Protein AF-A0AAN9VQJ7-F1 (afdb_monomer)

Mean predicted aligned error: 21.22 Å

Solvent-accessible surface area (backbone atoms only — not comparable to full-atom values): 25877 Å² total; per-residue (Å²): 143,85,79,87,85,84,87,80,81,85,78,78,82,76,83,74,76,60,41,72,84,49,89,50,72,64,43,26,54,51,28,48,50,55,53,51,49,54,50,51,51,52,54,47,53,63,49,59,69,64,74,76,75,85,82,83,77,82,68,81,66,48,73,55,57,47,50,50,53,53,45,49,53,56,50,51,52,52,51,50,54,45,50,50,60,55,47,54,55,50,53,54,49,52,55,49,52,53,52,51,52,51,55,51,52,54,52,48,53,54,52,50,50,55,52,53,51,52,52,49,55,50,49,56,54,48,51,56,53,54,53,50,54,62,56,54,71,71,61,88,50,72,67,60,46,50,56,52,48,53,55,50,48,53,52,51,49,52,52,49,48,54,50,48,54,52,49,53,53,51,51,54,50,48,54,51,47,53,52,49,50,56,53,47,54,52,49,52,51,52,53,51,50,54,51,50,52,51,51,53,51,40,52,52,50,49,56,49,49,54,52,50,47,51,52,52,48,53,50,45,48,52,52,52,52,50,52,52,52,50,52,53,48,50,53,51,52,50,52,50,54,50,50,53,50,51,50,54,52,52,50,49,54,53,52,52,51,51,53,51,52,50,51,52,51,50,50,51,52,50,54,51,51,48,54,49,52,52,52,50,53,51,52,54,50,51,50,53,52,52,52,52,52,51,52,53,50,53,52,51,50,51,52,50,49,54,50,49,54,50,52,49,51,50,50,53,51,53,50,52,51,49,51,53,49,51,53,51,48,53,54,51,49,52,56,50,50,53,50,50,50,54,49,49,54,52,48,54,52,51,50,52,52,50,48,54,51,50,52,54,51,50,56,51,49,54,56,51,49,54,53,51,53,58,51,50,59,53,50,55,58,51,53,61,56,48,56,61,54,54,56,58,54,53,59,56,53,57,53,57,53,54,60,53,52,55,54,50,56,55,51,54,51,52,51,33,55,75,76,65,80,45,92,76,79,87,81,90,82,87,82,88,64,88,89,75,42,72,69,58,58,52,50,54,52,50,53,54,50,58,62,60,56,69,78,68,81,76,86,83,90,131

Radius of gyration: 116.44 Å; Cα contacts (8 Å, |Δi|>4): 68; chains: 1; bounding box: 184×123×315 Å

Structure (mmCIF, N/CA/C/O backbone):
data_AF-A0AAN9VQJ7-F1
#
_entry.id   AF-A0AAN9VQJ7-F1
#
loop_
_atom_site.group_PDB
_atom_site.id
_atom_site.type_symbol
_atom_site.label_atom_id
_atom_site.label_alt_id
_atom_site.label_comp_id
_atom_site.label_asym_id
_atom_site.label_entity_id
_atom_site.label_seq_id
_atom_site.pdbx_PDB_ins_code
_atom_site.Cartn_x
_atom_site.Cartn_y
_atom_site.Cartn_z
_atom_site.occupancy
_atom_site.B_iso_or_equiv
_atom_site.auth_seq_id
_atom_site.auth_comp_id
_atom_site.auth_asym_id
_atom_site.auth_atom_id
_atom_site.pdbx_PDB_model_num
ATOM 1 N N . MET A 1 1 ? -27.088 13.915 -67.354 1.00 40.75 1 MET A N 1
ATOM 2 C CA . MET A 1 1 ? -25.859 14.740 -67.460 1.00 40.75 1 MET A CA 1
ATOM 3 C C . MET A 1 1 ? -26.207 15.964 -66.653 1.00 40.75 1 MET A C 1
ATOM 5 O O . MET A 1 1 ? -26.766 16.907 -67.189 1.00 40.75 1 MET A O 1
ATOM 9 N N . ASP A 1 2 ? -26.066 15.815 -65.340 1.00 36.16 2 ASP A N 1
ATOM 10 C CA . ASP A 1 2 ? -26.805 16.586 -64.346 1.00 36.16 2 ASP A CA 1
ATOM 11 C C . ASP A 1 2 ? -25.817 17.330 -63.464 1.00 36.16 2 ASP A C 1
ATOM 13 O O . ASP A 1 2 ? -24.878 16.749 -62.917 1.00 36.16 2 ASP A O 1
ATOM 17 N N . THR A 1 3 ? -26.027 18.634 -63.378 1.00 37.09 3 THR A N 1
ATOM 18 C CA . THR A 1 3 ? -25.304 19.558 -62.517 1.00 37.09 3 THR A CA 1
ATOM 19 C C . THR A 1 3 ? -26.236 20.032 -61.414 1.00 37.09 3 THR A C 1
ATOM 21 O O . THR A 1 3 ? -27.290 20.571 -61.727 1.00 37.09 3 THR A O 1
ATOM 24 N N . ALA A 1 4 ? -25.762 19.836 -60.179 1.00 42.09 4 ALA A N 1
ATOM 25 C CA . ALA A 1 4 ? -25.914 20.657 -58.975 1.00 42.09 4 ALA A CA 1
ATOM 26 C C . ALA A 1 4 ? -27.316 21.155 -58.577 1.00 42.09 4 ALA A C 1
ATOM 28 O O . ALA A 1 4 ? -27.939 21.913 -59.302 1.00 42.09 4 ALA A O 1
ATOM 29 N N . GLU A 1 5 ? -27.717 20.894 -57.330 1.00 38.53 5 GLU A N 1
ATOM 30 C CA . GLU A 1 5 ? -27.644 21.912 -56.270 1.00 38.53 5 GLU A CA 1
ATOM 31 C C . GLU A 1 5 ? -28.006 21.329 -54.896 1.00 38.53 5 GLU A C 1
ATOM 33 O O . GLU A 1 5 ? -28.703 20.330 -54.765 1.00 38.53 5 GLU A O 1
ATOM 38 N N . SER A 1 6 ? -27.396 21.941 -53.890 1.00 36.91 6 SER A N 1
ATOM 39 C CA . SER A 1 6 ? -27.251 21.552 -52.492 1.00 36.91 6 SER A CA 1
ATOM 40 C C . SER A 1 6 ? -28.531 21.675 -51.661 1.00 36.91 6 SER A C 1
ATOM 42 O O . SER A 1 6 ? -29.119 22.755 -51.599 1.00 36.91 6 SER A O 1
ATOM 44 N N . GLU A 1 7 ? -28.876 20.615 -50.933 1.00 37.94 7 GLU A N 1
ATOM 45 C CA . GLU A 1 7 ? -29.886 20.620 -49.870 1.00 37.94 7 GLU A CA 1
ATOM 46 C C . GLU A 1 7 ? -29.363 21.376 -48.633 1.00 37.94 7 GLU A C 1
ATOM 48 O O . GLU A 1 7 ? -28.332 21.032 -48.054 1.00 37.94 7 GLU A O 1
ATOM 53 N N . GLN A 1 8 ? -30.075 22.439 -48.251 1.00 36.62 8 GLN A N 1
ATOM 54 C CA . GLN A 1 8 ? -29.969 23.100 -46.952 1.00 36.62 8 GLN A CA 1
ATOM 55 C C . GLN A 1 8 ? -31.036 22.490 -46.032 1.00 36.62 8 GLN A C 1
ATOM 57 O O . GLN A 1 8 ? -32.224 22.716 -46.246 1.00 36.62 8 GLN A O 1
ATOM 62 N N . GLU A 1 9 ? -30.624 21.729 -45.018 1.00 38.38 9 GLU A N 1
ATOM 63 C CA . GLU A 1 9 ? -31.488 21.384 -43.883 1.00 38.38 9 GLU A CA 1
ATOM 64 C C . GLU A 1 9 ? -31.476 22.540 -42.868 1.00 38.38 9 GLU A C 1
ATOM 66 O O . GLU A 1 9 ? -30.424 22.969 -42.388 1.00 38.38 9 GLU A O 1
ATOM 71 N N . GLU A 1 10 ? -32.663 23.070 -42.574 1.00 37.06 10 GLU A N 1
ATOM 72 C CA . GLU A 1 10 ? -32.915 24.104 -41.570 1.00 37.06 10 GLU A CA 1
ATOM 73 C C . GLU A 1 10 ? -32.702 23.549 -40.145 1.00 37.06 10 GLU A C 1
ATOM 75 O O . GLU A 1 10 ? -33.470 22.715 -39.667 1.00 37.06 10 GLU A O 1
ATOM 80 N N . GLU A 1 11 ? -31.680 24.032 -39.428 1.00 38.09 11 GLU A N 1
ATOM 81 C CA . GLU A 1 11 ? -31.533 23.809 -37.981 1.00 38.09 11 GLU A CA 1
ATOM 82 C C . GLU A 1 11 ? -32.488 24.722 -37.185 1.00 38.09 11 GLU A C 1
ATOM 84 O O . GLU A 1 11 ? -32.384 25.952 -37.217 1.00 38.09 11 GLU A O 1
ATOM 89 N N . GLU A 1 12 ? -33.379 24.120 -36.389 1.00 36.84 12 GLU A N 1
ATOM 90 C CA . GLU A 1 12 ? -34.161 24.817 -35.362 1.00 36.84 12 GLU A CA 1
ATOM 91 C C . GLU A 1 12 ? -33.245 25.543 -34.345 1.00 36.84 12 GLU A C 1
ATOM 93 O O . GLU A 1 12 ? -32.295 24.951 -33.813 1.00 36.84 12 GLU A O 1
ATOM 98 N N . PRO A 1 13 ? -33.529 26.806 -33.968 1.00 40.03 13 PRO A N 1
ATOM 99 C CA . PRO A 1 13 ? -32.702 27.525 -33.009 1.00 40.03 13 PRO A CA 1
ATOM 100 C C . PRO A 1 13 ? -32.890 26.958 -31.593 1.00 40.03 13 PRO A C 1
ATOM 102 O O . PRO A 1 13 ? -33.885 27.222 -30.913 1.00 40.03 13 PRO A O 1
ATOM 105 N N . ARG A 1 14 ? -31.880 26.224 -31.106 1.00 41.25 14 ARG A N 1
ATOM 106 C CA . ARG A 1 14 ? -31.753 25.822 -29.695 1.00 41.25 14 ARG A CA 1
ATOM 107 C C . ARG A 1 14 ? -31.881 27.061 -28.799 1.00 41.25 14 ARG A C 1
ATOM 109 O O . ARG A 1 14 ? -31.012 27.936 -28.817 1.00 41.25 14 ARG A O 1
ATOM 116 N N . LYS A 1 15 ? -32.953 27.139 -28.001 1.00 46.59 15 LYS A N 1
ATOM 117 C CA . LYS A 1 15 ? -33.138 28.177 -26.972 1.00 46.59 15 LYS A CA 1
ATOM 118 C C . LYS A 1 15 ? -31.931 28.152 -26.029 1.00 46.59 15 LYS A C 1
ATOM 120 O O . LYS A 1 15 ? -31.746 27.195 -25.285 1.00 46.59 15 LYS A O 1
ATOM 125 N N . LYS A 1 16 ? -31.084 29.183 -26.099 1.00 59.09 16 LYS A N 1
ATOM 126 C CA . LYS A 1 16 ? -29.917 29.338 -25.224 1.00 59.09 16 LYS A CA 1
ATOM 127 C C . LYS A 1 16 ? -30.398 29.652 -23.811 1.00 59.09 16 LYS A C 1
ATOM 129 O O . LYS A 1 16 ? -31.144 30.609 -23.613 1.00 59.09 16 LYS A O 1
ATOM 134 N N . ASP A 1 17 ? -29.967 28.851 -22.843 1.00 65.12 17 ASP A N 1
ATOM 135 C CA . ASP A 1 17 ? -30.273 29.102 -21.439 1.00 65.12 17 ASP A CA 1
ATOM 136 C C . ASP A 1 17 ? -29.729 30.477 -20.997 1.00 65.12 17 ASP A C 1
ATOM 138 O O . ASP A 1 17 ? -28.598 30.827 -21.350 1.00 65.12 17 ASP A O 1
ATOM 142 N N . PRO A 1 18 ? -30.488 31.258 -20.204 1.00 69.00 18 PRO A N 1
ATOM 143 C CA . PRO A 1 18 ? -30.089 32.591 -19.757 1.00 69.00 18 PRO A CA 1
ATOM 144 C C . PRO A 1 18 ? -28.765 32.567 -18.983 1.00 69.00 18 PRO A C 1
ATOM 146 O O . PRO A 1 18 ? -28.660 31.951 -17.917 1.00 69.00 18 PRO A O 1
ATOM 149 N N . GLN A 1 19 ? -27.751 33.276 -19.485 1.00 69.56 19 GLN A N 1
ATOM 150 C CA . GLN A 1 19 ? -26.414 33.307 -18.884 1.00 69.56 19 GLN A CA 1
ATOM 151 C C . GLN A 1 19 ? -26.183 34.572 -18.048 1.00 69.56 19 GLN A C 1
ATOM 153 O O . GLN A 1 19 ? -26.533 35.688 -18.428 1.00 69.56 19 GLN A O 1
ATOM 158 N N . VAL A 1 20 ? -25.518 34.420 -16.898 1.00 66.44 20 VAL A N 1
ATOM 159 C CA . VAL A 1 20 ? -25.210 35.538 -15.979 1.00 66.44 20 VAL A CA 1
ATOM 160 C C . VAL A 1 20 ? -24.198 36.527 -16.583 1.00 66.44 20 VAL A C 1
ATOM 162 O O . VAL A 1 20 ? -24.122 37.674 -16.145 1.00 66.44 20 VAL A O 1
ATOM 165 N N . THR A 1 21 ? -23.447 36.092 -17.595 1.00 69.75 21 THR A N 1
ATOM 166 C CA . THR A 1 21 ? -22.439 36.860 -18.339 1.00 69.75 21 THR A CA 1
ATOM 167 C C . THR A 1 21 ? -22.982 37.505 -19.616 1.00 69.75 21 THR A C 1
ATOM 169 O O . THR A 1 21 ? -22.213 38.140 -20.332 1.00 69.75 21 THR A O 1
ATOM 172 N N . SER A 1 22 ? -24.284 37.376 -19.902 1.00 71.81 22 SER A N 1
ATOM 173 C CA . SER A 1 22 ? -24.908 38.021 -21.063 1.00 71.81 22 SER A CA 1
ATOM 174 C C . SER A 1 22 ? -24.810 39.550 -20.982 1.00 71.81 22 SER A C 1
ATOM 176 O O . SER A 1 22 ? -24.849 40.142 -19.894 1.00 71.81 22 SER A O 1
ATOM 178 N N . THR A 1 23 ? -24.677 40.207 -22.136 1.00 71.50 23 THR A N 1
ATOM 179 C CA . THR A 1 23 ? -24.633 41.671 -22.253 1.00 71.50 23 THR A CA 1
ATOM 180 C C . THR A 1 23 ? -25.991 42.305 -21.932 1.00 71.50 23 THR A C 1
ATOM 182 O O . THR A 1 23 ? -26.014 43.415 -21.390 1.00 71.50 23 THR A O 1
ATOM 185 N N . ASP A 1 24 ? -27.097 41.573 -22.123 1.00 77.12 24 ASP A N 1
ATOM 186 C CA . ASP A 1 24 ? -28.461 42.019 -21.823 1.00 77.12 24 ASP A CA 1
ATOM 187 C C . ASP A 1 24 ? -28.763 42.028 -20.300 1.00 77.12 24 ASP A C 1
ATOM 189 O O . ASP A 1 24 ? -28.699 40.992 -19.623 1.00 77.12 24 ASP A O 1
ATOM 193 N N . PRO A 1 25 ? -29.118 43.190 -19.710 1.00 75.88 25 PRO A N 1
ATOM 194 C CA . PRO A 1 25 ? -29.536 43.294 -18.313 1.00 75.88 25 PRO A CA 1
ATOM 195 C C . PRO A 1 25 ? -30.725 42.407 -17.910 1.00 75.88 25 PRO A C 1
ATOM 197 O O . PRO A 1 25 ? -30.816 42.038 -16.732 1.00 75.88 25 PRO A O 1
ATOM 200 N N . ILE A 1 26 ? -31.644 42.090 -18.829 1.00 79.62 26 ILE A N 1
ATOM 201 C CA . ILE A 1 26 ? -32.853 41.307 -18.527 1.00 79.62 26 ILE A CA 1
ATOM 202 C C . ILE A 1 26 ? -32.499 39.826 -18.363 1.00 79.62 26 ILE A C 1
ATOM 204 O O . ILE A 1 26 ? -32.851 39.227 -17.340 1.00 79.62 26 ILE A O 1
ATOM 208 N N . GLU A 1 27 ? -31.708 39.268 -19.281 1.00 80.00 27 GLU A N 1
ATOM 209 C CA . GLU A 1 27 ? -31.201 37.895 -19.180 1.00 80.00 27 GLU A CA 1
ATOM 210 C C . GLU A 1 27 ? -30.388 37.673 -17.900 1.00 80.00 27 GLU A C 1
ATOM 212 O O . GLU A 1 27 ? -30.588 36.675 -17.202 1.00 80.00 27 GLU A O 1
ATOM 217 N N . ARG A 1 28 ? -29.553 38.642 -17.496 1.00 79.69 28 ARG A N 1
ATOM 218 C CA . ARG A 1 28 ? -28.796 38.542 -16.234 1.00 79.69 28 ARG A CA 1
ATOM 219 C C . ARG A 1 28 ? -29.698 38.486 -15.003 1.00 79.69 28 ARG A C 1
ATOM 221 O O . ARG A 1 28 ? -29.408 37.744 -14.061 1.00 79.69 28 ARG A O 1
ATOM 228 N N . LYS A 1 29 ? -30.777 39.278 -14.967 1.00 81.50 29 LYS A N 1
ATOM 229 C CA . LYS A 1 29 ? -31.743 39.258 -13.852 1.00 81.50 29 LYS A CA 1
ATOM 230 C C . LYS A 1 29 ? -32.491 37.926 -13.799 1.00 81.50 29 LYS A C 1
ATOM 232 O O . LYS A 1 29 ? -32.690 37.392 -12.707 1.00 81.50 29 LYS A O 1
ATOM 237 N N . LEU A 1 30 ? -32.858 37.381 -14.955 1.00 82.69 30 LEU A N 1
ATOM 238 C CA . LEU A 1 30 ? -33.575 36.115 -15.058 1.00 82.69 30 LEU A CA 1
ATOM 239 C C . LEU A 1 30 ? -32.683 34.919 -14.676 1.00 82.69 30 LEU A C 1
ATOM 241 O O . LEU A 1 30 ? -33.078 34.110 -13.837 1.00 82.69 30 LEU A O 1
ATOM 245 N N . ALA A 1 31 ? -31.435 34.885 -15.150 1.00 82.50 31 ALA A N 1
ATOM 246 C CA . ALA A 1 31 ? -30.435 33.886 -14.762 1.00 82.50 31 ALA A CA 1
ATOM 247 C C . ALA A 1 31 ? -30.152 33.897 -13.246 1.00 82.50 31 ALA A C 1
ATOM 249 O O . ALA A 1 31 ? -30.042 32.847 -12.608 1.00 82.50 31 ALA A O 1
ATOM 250 N N . ARG A 1 32 ? -30.086 35.089 -12.627 1.00 81.00 32 ARG A N 1
ATOM 251 C CA . ARG A 1 32 ? -29.924 35.229 -11.167 1.00 81.00 32 ARG A CA 1
ATOM 252 C C . ARG A 1 32 ? -31.141 34.715 -10.396 1.00 81.00 32 ARG A C 1
ATOM 254 O O . ARG A 1 32 ? -30.952 34.016 -9.403 1.00 81.00 32 ARG A O 1
ATOM 261 N N . ARG A 1 33 ? -32.365 35.015 -10.849 1.00 83.69 33 ARG A N 1
ATOM 262 C CA . ARG A 1 33 ? -33.603 34.500 -10.231 1.00 83.69 33 ARG A CA 1
ATOM 263 C C . ARG A 1 33 ? -33.660 32.973 -10.274 1.00 83.69 33 ARG A C 1
ATOM 265 O O . ARG A 1 33 ? -33.873 32.360 -9.234 1.00 83.69 33 ARG A O 1
ATOM 272 N N . LEU A 1 34 ? -33.363 32.370 -11.425 1.00 83.50 34 LEU A N 1
ATOM 273 C CA . LEU A 1 34 ? -33.331 30.911 -11.585 1.00 83.50 34 LEU A CA 1
ATOM 274 C C . LEU A 1 34 ? -32.271 30.249 -10.691 1.00 83.50 34 LEU A C 1
ATOM 276 O O . LEU A 1 34 ? -32.515 29.195 -10.107 1.00 83.50 34 LEU A O 1
ATOM 280 N N . ARG A 1 35 ? -31.106 30.885 -10.514 1.00 82.00 35 ARG A N 1
ATOM 281 C CA . ARG A 1 35 ? -30.059 30.385 -9.608 1.00 82.00 35 ARG A CA 1
ATOM 282 C C . ARG A 1 35 ? -30.481 30.430 -8.137 1.00 82.00 35 ARG A C 1
ATOM 284 O O . ARG A 1 35 ? -30.178 29.502 -7.391 1.00 82.00 35 ARG A O 1
ATOM 291 N N . ILE A 1 36 ? -31.166 31.496 -7.719 1.00 81.69 36 ILE A N 1
ATOM 292 C CA . ILE A 1 36 ? -31.700 31.631 -6.354 1.00 81.69 36 ILE A CA 1
ATOM 293 C C . ILE A 1 36 ? -32.801 30.594 -6.112 1.00 81.69 36 ILE A C 1
ATOM 295 O O . ILE A 1 36 ? -32.807 29.952 -5.066 1.00 81.69 36 ILE A O 1
ATOM 299 N N . GLN A 1 37 ? -33.674 30.374 -7.096 1.00 84.12 37 GLN A N 1
ATOM 300 C CA . GLN A 1 37 ? -34.735 29.375 -7.019 1.00 84.12 37 GLN A CA 1
ATOM 301 C C . GLN A 1 37 ? -34.177 27.949 -6.892 1.00 84.12 37 GLN A C 1
ATOM 303 O O . GLN A 1 37 ? -34.561 27.240 -5.967 1.00 84.12 37 GLN A O 1
ATOM 308 N N . LYS A 1 38 ? -33.178 27.569 -7.705 1.00 81.81 38 LYS A N 1
ATOM 309 C CA . LYS A 1 38 ? -32.495 26.265 -7.573 1.00 81.81 38 LYS A CA 1
ATOM 310 C C . LYS A 1 38 ? -31.815 26.084 -6.212 1.00 81.81 38 LYS A C 1
ATOM 312 O O . LYS A 1 38 ? -31.833 24.990 -5.658 1.00 81.81 38 LYS A O 1
ATOM 317 N N . ARG A 1 39 ? -31.235 27.151 -5.643 1.00 78.94 39 ARG A N 1
ATOM 318 C CA . ARG A 1 39 ? -30.671 27.115 -4.281 1.00 78.94 39 ARG A CA 1
ATOM 319 C C . ARG A 1 39 ? -31.748 26.900 -3.218 1.00 78.94 39 ARG A C 1
ATOM 321 O O . ARG A 1 39 ? -31.532 26.113 -2.306 1.00 78.94 39 ARG A O 1
ATOM 328 N N . LEU A 1 40 ? -32.891 27.574 -3.330 1.00 76.75 40 LEU A N 1
ATOM 329 C CA . LEU A 1 40 ? -34.014 27.394 -2.405 1.00 76.75 40 LEU A CA 1
ATOM 330 C C . LEU A 1 40 ? -34.607 25.982 -2.495 1.00 76.75 40 LEU A C 1
ATOM 332 O O . LEU A 1 40 ? -34.934 25.398 -1.466 1.00 76.75 40 LEU A O 1
ATOM 336 N N . GLU A 1 41 ? -34.692 25.412 -3.696 1.00 77.56 41 GLU A N 1
ATOM 337 C CA . GLU A 1 41 ? -35.135 24.029 -3.911 1.00 77.56 41 GLU A CA 1
ATOM 338 C C . GLU A 1 41 ? -34.149 23.006 -3.336 1.00 77.56 41 GLU A C 1
ATOM 340 O O . GLU A 1 41 ? -34.579 22.060 -2.683 1.00 77.56 41 GLU A O 1
ATOM 345 N N . GLN A 1 42 ? -32.835 23.211 -3.486 1.00 73.62 42 GLN A N 1
ATOM 346 C CA . GLN A 1 42 ? -31.827 22.359 -2.838 1.00 73.62 42 GLN A CA 1
ATOM 347 C C . GLN A 1 42 ? -31.915 22.423 -1.310 1.00 73.62 42 GLN A C 1
ATOM 349 O O . GLN A 1 42 ? -31.861 21.382 -0.663 1.00 73.62 42 GLN A O 1
ATOM 354 N N . VAL A 1 43 ? -32.111 23.616 -0.739 1.00 72.50 43 VAL A N 1
ATOM 355 C CA . VAL A 1 43 ? -32.277 23.789 0.714 1.00 72.50 43 VAL A CA 1
ATOM 356 C C . VAL A 1 43 ? -33.561 23.121 1.215 1.00 72.50 43 VAL A C 1
ATOM 358 O O . VAL A 1 43 ? -33.537 22.481 2.264 1.00 72.50 43 VAL A O 1
ATOM 361 N N . LYS A 1 44 ? -34.669 23.206 0.463 1.00 71.62 44 LYS A N 1
ATOM 362 C CA . LYS A 1 44 ? -35.892 22.449 0.777 1.00 71.62 44 LYS A CA 1
ATOM 363 C C . LYS A 1 44 ? -35.651 20.943 0.720 1.00 71.62 44 LYS A C 1
ATOM 365 O O . LYS A 1 44 ? -35.994 20.253 1.666 1.00 71.62 44 LYS A O 1
ATOM 370 N N . LYS A 1 45 ? -34.959 20.443 -0.307 1.00 67.81 45 LYS A N 1
ATOM 371 C CA . LYS A 1 45 ? -34.659 19.009 -0.457 1.00 67.81 45 LYS A CA 1
ATOM 372 C C . LYS A 1 45 ? -33.762 18.462 0.662 1.00 67.81 45 LYS A C 1
ATOM 374 O O . LYS A 1 45 ? -33.954 17.337 1.098 1.00 67.81 45 LYS A O 1
ATOM 379 N N . THR A 1 46 ? -32.823 19.264 1.172 1.00 61.03 46 THR A N 1
ATOM 380 C CA . THR A 1 46 ? -32.013 18.903 2.353 1.00 61.03 46 THR A CA 1
ATOM 381 C C . THR A 1 46 ? -32.776 18.978 3.675 1.00 61.03 46 THR A C 1
ATOM 383 O O . THR A 1 46 ? -32.319 18.415 4.665 1.00 61.03 46 THR A O 1
ATOM 386 N N . ARG A 1 47 ? -33.902 19.700 3.714 1.00 57.69 47 ARG A N 1
ATOM 387 C CA . ARG A 1 47 ? -34.732 19.868 4.911 1.00 57.69 47 ARG A CA 1
ATOM 388 C C . ARG A 1 47 ? -35.824 18.795 4.976 1.00 57.69 47 ARG A C 1
ATOM 390 O O . ARG A 1 47 ? -35.939 18.138 5.998 1.00 57.69 47 ARG A O 1
ATOM 397 N N . ASP A 1 48 ? -36.481 18.517 3.851 1.00 56.84 48 ASP A N 1
ATOM 398 C CA . ASP A 1 48 ? -37.455 17.423 3.711 1.00 56.84 48 ASP A CA 1
ATOM 399 C C . ASP A 1 48 ? -36.785 16.035 3.775 1.00 56.84 48 ASP A C 1
ATOM 401 O O . ASP A 1 48 ? -37.404 15.070 4.203 1.00 56.84 48 ASP A O 1
ATOM 405 N N . GLY A 1 49 ? -35.496 15.919 3.427 1.00 51.88 49 GLY A N 1
ATOM 406 C CA . GLY A 1 49 ? -34.711 14.693 3.634 1.00 51.88 49 GLY A CA 1
ATOM 407 C C . GLY A 1 49 ? -34.311 14.421 5.091 1.00 51.88 49 GLY A C 1
ATOM 408 O O . GLY A 1 49 ? -33.679 13.405 5.351 1.00 51.88 49 GLY A O 1
ATOM 409 N N . ARG A 1 50 ? -34.634 15.327 6.025 1.00 50.47 50 ARG A N 1
ATOM 410 C CA . ARG A 1 50 ? -34.320 15.211 7.459 1.00 50.47 50 ARG A CA 1
ATOM 411 C C . ARG A 1 50 ? -35.548 14.975 8.342 1.00 50.47 50 ARG A C 1
ATOM 413 O O . ARG A 1 50 ? -35.371 14.652 9.504 1.00 50.47 50 ARG A O 1
ATOM 420 N N . GLU A 1 51 ? -36.759 15.128 7.804 1.00 46.16 51 GLU A N 1
ATOM 421 C CA . GLU A 1 51 ? -38.023 14.980 8.551 1.00 46.16 51 GLU A CA 1
ATOM 422 C C . GLU A 1 51 ? -38.813 13.709 8.162 1.00 46.16 51 GLU A C 1
ATOM 424 O O . GLU A 1 51 ? -39.877 13.460 8.714 1.00 46.16 51 GLU A O 1
ATOM 429 N N . VAL A 1 52 ? -38.300 12.868 7.249 1.00 46.72 52 VAL A N 1
ATOM 430 C CA . VAL A 1 52 ? -38.956 11.610 6.801 1.00 46.72 52 VAL A CA 1
ATOM 431 C C . VAL A 1 52 ? -38.175 10.354 7.239 1.00 46.72 52 VAL A C 1
ATOM 433 O O . VAL A 1 52 ? -38.424 9.253 6.766 1.00 46.72 52 VAL A O 1
ATOM 436 N N . SER A 1 53 ? -37.224 10.491 8.163 1.00 42.25 53 SER A N 1
ATOM 437 C CA . SER A 1 53 ? -36.319 9.410 8.587 1.00 42.25 53 SER A CA 1
ATOM 438 C C . SER A 1 53 ? -36.216 9.278 10.111 1.00 42.25 53 SER A C 1
ATOM 440 O O . SER A 1 53 ? -35.125 9.080 10.633 1.00 42.25 53 SER A O 1
ATOM 442 N N . GLU A 1 54 ? -37.324 9.444 10.838 1.00 43.81 54 GLU A N 1
ATOM 443 C CA . GLU A 1 54 ? -37.371 9.208 12.297 1.00 43.81 54 GLU A CA 1
ATOM 444 C C . GLU A 1 54 ? -38.397 8.143 12.723 1.00 43.81 54 GLU A C 1
ATOM 446 O O . GLU A 1 54 ? -38.485 7.810 13.899 1.00 43.81 54 GLU A O 1
ATOM 451 N N . GLU A 1 55 ? -39.107 7.511 11.786 1.00 38.34 55 GLU A N 1
ATOM 452 C CA . GLU A 1 55 ? -40.004 6.391 12.090 1.00 38.34 55 GLU A CA 1
ATOM 453 C C . GLU A 1 55 ? -39.730 5.232 11.119 1.00 38.34 55 GLU A C 1
ATOM 455 O O . GLU A 1 55 ? -40.289 5.186 10.025 1.00 38.34 55 GLU A O 1
ATOM 460 N N . GLY A 1 56 ? -38.849 4.296 11.504 1.00 38.84 56 GLY A N 1
ATOM 461 C CA . GLY A 1 56 ? -38.779 2.980 10.848 1.00 38.84 56 GLY A CA 1
ATOM 462 C C . GLY A 1 56 ? -37.423 2.464 10.358 1.00 38.84 56 GLY A C 1
ATOM 463 O O . GLY A 1 56 ? -37.417 1.590 9.499 1.00 38.84 56 GLY A O 1
ATOM 464 N N . GLU A 1 57 ? -36.290 2.921 10.890 1.00 38.75 57 GLU A N 1
ATOM 465 C CA . GLU A 1 57 ? -35.070 2.101 10.872 1.00 38.75 57 GLU A CA 1
ATOM 466 C C . GLU A 1 57 ? -34.861 1.567 12.289 1.00 38.75 57 GLU A C 1
ATOM 468 O O . GLU A 1 57 ? -34.256 2.220 13.137 1.00 38.75 57 GLU A O 1
ATOM 473 N N . GLU A 1 58 ? -35.396 0.374 12.571 1.00 45.47 58 GLU A N 1
ATOM 474 C CA . GLU A 1 58 ? -34.782 -0.476 13.590 1.00 45.47 58 GLU A CA 1
ATOM 475 C C . GLU A 1 58 ? -33.348 -0.708 13.116 1.00 45.47 58 GLU A C 1
ATOM 477 O O . GLU A 1 58 ? -33.083 -1.564 12.271 1.00 45.47 58 GLU A O 1
ATOM 482 N N . SER A 1 59 ? -32.428 0.128 13.599 1.00 50.12 59 SER A N 1
ATOM 483 C CA . SER A 1 59 ? -31.000 -0.103 13.467 1.00 50.12 59 SER A CA 1
ATOM 484 C C . SER A 1 59 ? -30.762 -1.548 13.877 1.00 50.12 59 SER A C 1
ATOM 486 O O . SER A 1 59 ? -31.126 -1.925 14.996 1.00 50.12 59 SER A O 1
ATOM 488 N N . ILE A 1 60 ? -30.222 -2.359 12.966 1.00 62.88 60 ILE A N 1
ATOM 489 C CA . ILE A 1 60 ? -29.829 -3.735 13.263 1.00 62.88 60 ILE A CA 1
ATOM 490 C C . ILE A 1 60 ? -28.857 -3.630 14.430 1.00 62.88 60 ILE A C 1
ATOM 492 O O . ILE A 1 60 ? -27.714 -3.214 14.247 1.00 62.88 60 ILE A O 1
ATOM 496 N N . LYS A 1 61 ? -29.360 -3.909 15.634 1.00 73.50 61 LYS A N 1
ATOM 497 C CA . LYS A 1 61 ? -28.582 -3.765 16.856 1.00 73.50 61 LYS A CA 1
ATOM 498 C C . LYS A 1 61 ? -27.376 -4.669 16.729 1.00 73.50 61 LYS A C 1
ATOM 500 O O . LYS A 1 61 ? -27.544 -5.837 16.356 1.00 73.50 61 LYS A O 1
ATOM 505 N N . THR A 1 62 ? -26.197 -4.146 17.032 1.00 83.69 62 THR A N 1
ATOM 506 C CA . THR A 1 62 ? -24.998 -4.984 17.055 1.00 83.69 62 THR A CA 1
ATOM 507 C C . THR A 1 62 ? -25.187 -6.115 18.074 1.00 83.69 62 THR A C 1
ATOM 509 O O . THR A 1 62 ? -25.942 -5.951 19.040 1.00 83.69 62 THR A O 1
ATOM 512 N N . PRO A 1 63 ? -24.563 -7.284 17.877 1.00 85.88 63 PRO A N 1
ATOM 513 C CA . PRO A 1 63 ? -24.552 -8.343 18.885 1.00 85.88 63 PRO A CA 1
ATOM 514 C C . PRO A 1 63 ? -24.244 -7.833 20.309 1.00 85.88 63 PRO A C 1
ATOM 516 O O . PRO A 1 63 ? -24.912 -8.243 21.259 1.00 85.88 63 PRO A O 1
ATOM 519 N N . ILE A 1 64 ? -23.323 -6.874 20.467 1.00 88.25 64 ILE A N 1
ATOM 520 C CA . ILE A 1 64 ? -23.043 -6.186 21.739 1.00 88.25 64 ILE A CA 1
ATOM 521 C C . ILE A 1 64 ? -24.274 -5.428 22.242 1.00 88.25 64 ILE A C 1
ATOM 523 O O . ILE A 1 64 ? -24.645 -5.572 23.403 1.00 88.25 64 ILE A O 1
ATOM 527 N N . GLU A 1 65 ? -24.916 -4.611 21.407 1.00 88.75 65 GLU A N 1
ATOM 528 C CA . GLU A 1 65 ? -26.105 -3.843 21.800 1.00 88.75 65 GLU A CA 1
ATOM 529 C C . GLU A 1 65 ? -27.269 -4.750 22.217 1.00 88.75 65 GLU A C 1
ATOM 531 O O . GLU A 1 65 ? -28.010 -4.415 23.145 1.00 88.75 65 GLU A O 1
ATOM 536 N N . GLN A 1 66 ? -27.415 -5.908 21.568 1.00 89.94 66 GLN A N 1
ATOM 537 C CA . GLN A 1 66 ? -28.394 -6.927 21.953 1.00 89.94 66 GLN A CA 1
ATOM 538 C C . GLN A 1 66 ? -28.047 -7.534 23.316 1.00 89.94 66 GLN A C 1
ATOM 540 O O . GLN A 1 66 ? -28.889 -7.529 24.212 1.00 89.94 66 GLN A O 1
ATOM 545 N N . GLN A 1 67 ? -26.793 -7.945 23.524 1.00 90.38 67 GLN A N 1
ATOM 546 C CA . GLN A 1 67 ? -26.345 -8.506 24.802 1.00 90.38 67 GLN A CA 1
ATOM 547 C C . GLN A 1 67 ? -26.448 -7.491 25.958 1.00 90.38 67 GLN A C 1
ATOM 549 O O . GLN A 1 67 ? -26.776 -7.860 27.088 1.00 90.38 67 GLN A O 1
ATOM 554 N N . ILE A 1 68 ? -26.207 -6.198 25.708 1.00 91.12 68 ILE A N 1
ATOM 555 C CA . ILE A 1 68 ? -26.395 -5.135 26.711 1.00 91.12 68 ILE A CA 1
ATOM 556 C C . ILE A 1 68 ? -27.878 -4.992 27.070 1.00 91.12 68 ILE A C 1
ATOM 558 O O . ILE A 1 68 ? -28.213 -4.876 28.247 1.00 91.12 68 ILE A O 1
ATOM 562 N N . ALA A 1 69 ? -28.771 -5.010 26.080 1.00 91.81 69 ALA A N 1
ATOM 563 C CA . ALA A 1 69 ? -30.205 -4.916 26.331 1.00 91.81 69 ALA A CA 1
ATOM 564 C C . ALA A 1 69 ? -30.721 -6.119 27.138 1.00 91.81 69 ALA A C 1
ATOM 566 O O . ALA A 1 69 ? -31.433 -5.930 28.124 1.00 91.81 69 ALA A O 1
ATOM 567 N N . ASP A 1 70 ? -30.313 -7.334 26.769 1.00 90.44 70 ASP A N 1
ATOM 568 C CA . ASP A 1 70 ? -30.724 -8.559 27.457 1.00 90.44 70 ASP A CA 1
ATOM 569 C C . ASP A 1 70 ? -30.190 -8.600 28.895 1.00 90.44 70 ASP A C 1
ATOM 571 O O . ASP A 1 70 ? -30.953 -8.857 29.828 1.00 90.44 70 ASP A O 1
ATOM 575 N N . SER A 1 71 ? -28.912 -8.254 29.094 1.00 92.19 71 SER A N 1
ATOM 576 C CA . SER A 1 71 ? -28.305 -8.184 30.431 1.00 92.19 71 SER A CA 1
ATOM 577 C C . SER A 1 71 ? -28.961 -7.130 31.325 1.00 92.19 71 SER A C 1
ATOM 579 O O . SER A 1 71 ? -29.128 -7.337 32.526 1.00 92.19 71 SER A O 1
ATOM 581 N N . MET A 1 72 ? -29.388 -5.999 30.760 1.00 91.94 72 MET A N 1
ATOM 582 C CA . MET A 1 72 ? -30.118 -4.981 31.512 1.00 91.94 72 MET A CA 1
ATOM 583 C C . MET A 1 72 ? -31.466 -5.516 32.008 1.00 91.94 72 MET A C 1
ATOM 585 O O . MET A 1 72 ? -31.802 -5.327 33.175 1.00 91.94 72 MET A O 1
ATOM 589 N N . VAL A 1 73 ? -32.205 -6.243 31.165 1.00 93.25 73 VAL A N 1
ATOM 590 C CA . VAL A 1 73 ? -33.496 -6.838 31.542 1.00 93.25 73 VAL A CA 1
ATOM 591 C C . VAL A 1 73 ? -33.330 -7.900 32.633 1.00 93.25 73 VAL A C 1
ATOM 593 O O . VAL A 1 73 ? -34.109 -7.914 33.591 1.00 93.25 73 VAL A O 1
ATOM 596 N N . THR A 1 74 ? -32.323 -8.776 32.533 1.00 90.56 74 THR A N 1
ATOM 597 C CA . THR A 1 74 ? -32.076 -9.810 33.556 1.00 90.56 74 THR A CA 1
ATOM 598 C C . THR A 1 74 ? -31.698 -9.191 34.902 1.00 90.56 74 THR A C 1
ATOM 600 O O . THR A 1 74 ? -32.209 -9.611 35.945 1.00 90.56 74 THR A O 1
ATOM 603 N N . LEU A 1 75 ? -30.849 -8.161 34.892 1.00 93.69 75 LEU A N 1
ATOM 604 C CA . LEU A 1 75 ? -30.435 -7.441 36.094 1.00 93.69 75 LEU A CA 1
ATOM 605 C C . LEU A 1 75 ? -31.588 -6.649 36.718 1.00 93.69 75 LEU A C 1
ATOM 607 O O . LEU A 1 75 ? -31.733 -6.674 37.940 1.00 93.69 75 LEU A O 1
ATOM 611 N N . ASP A 1 76 ? -32.435 -6.006 35.914 1.00 93.69 76 ASP A N 1
ATOM 612 C CA . ASP A 1 76 ? -33.608 -5.276 36.403 1.00 93.69 76 ASP A CA 1
ATOM 613 C C . ASP A 1 76 ? -34.618 -6.210 37.077 1.00 93.69 76 ASP A C 1
ATOM 615 O O . ASP A 1 76 ? -35.115 -5.893 38.161 1.00 93.69 76 ASP A O 1
ATOM 619 N N . HIS A 1 77 ? -34.878 -7.388 36.498 1.00 93.38 77 HIS A N 1
ATOM 620 C CA . HIS A 1 77 ? -35.721 -8.405 37.136 1.00 93.38 77 HIS A CA 1
ATOM 621 C C . HIS A 1 77 ? -35.138 -8.835 38.486 1.00 93.38 77 HIS A C 1
ATOM 623 O O . HIS A 1 77 ? -35.849 -8.905 39.488 1.00 93.38 77 HIS A O 1
ATOM 629 N N . LEU A 1 78 ? -33.824 -9.069 38.548 1.00 93.00 78 LEU A N 1
ATOM 630 C CA . LEU A 1 78 ? -33.171 -9.483 39.786 1.00 93.00 78 LEU A CA 1
ATOM 631 C C . LEU A 1 78 ? -33.233 -8.386 40.863 1.00 93.00 78 LEU A C 1
ATOM 633 O O . LEU A 1 78 ? -33.436 -8.695 42.040 1.00 93.00 78 LEU A O 1
ATOM 637 N N . ILE A 1 79 ? -33.105 -7.110 40.477 1.00 92.12 79 ILE A N 1
ATOM 638 C CA . ILE A 1 79 ? -33.281 -5.956 41.375 1.00 92.12 79 ILE A CA 1
ATOM 639 C C . ILE A 1 79 ? -34.712 -5.911 41.916 1.00 92.12 79 ILE A C 1
ATOM 641 O O . ILE A 1 79 ? -34.894 -5.720 43.121 1.00 92.12 79 ILE A O 1
ATOM 645 N N . GLN A 1 80 ? -35.717 -6.093 41.056 1.00 92.62 80 GLN A N 1
ATOM 646 C CA . GLN A 1 80 ? -37.123 -6.115 41.465 1.00 92.62 80 GLN A CA 1
ATOM 647 C C . GLN A 1 80 ? -37.387 -7.249 42.464 1.00 92.62 80 GLN A C 1
ATOM 649 O O . GLN A 1 80 ? -37.897 -6.982 43.553 1.00 92.62 80 GLN A O 1
ATOM 654 N N . ASP A 1 81 ? -36.915 -8.467 42.183 1.00 90.25 81 ASP A N 1
ATOM 655 C CA . ASP A 1 81 ? -37.034 -9.611 43.098 1.00 90.25 81 ASP A CA 1
ATOM 656 C C . ASP A 1 81 ? -36.403 -9.317 44.472 1.00 90.25 81 ASP A C 1
ATOM 658 O O . ASP A 1 81 ? -36.969 -9.622 45.528 1.00 90.25 81 ASP A O 1
ATOM 662 N N . GLY A 1 82 ? -35.224 -8.686 44.492 1.00 89.38 82 GLY A N 1
ATOM 663 C CA . GLY A 1 82 ? -34.559 -8.275 45.730 1.00 89.38 82 GLY A CA 1
ATOM 664 C C . GLY A 1 82 ? -35.343 -7.228 46.520 1.00 89.38 82 GLY A C 1
ATOM 665 O O . GLY A 1 82 ? -35.476 -7.331 47.746 1.00 89.38 82 GLY A O 1
ATOM 666 N N . GLN A 1 83 ? -35.900 -6.236 45.823 1.00 90.12 83 GLN A N 1
ATOM 667 C CA . GLN A 1 83 ? -36.756 -5.212 46.418 1.00 90.12 83 GLN A CA 1
ATOM 668 C C . GLN A 1 83 ? -38.028 -5.825 47.006 1.00 90.12 83 GLN A C 1
ATOM 670 O O . GLN A 1 83 ? -38.394 -5.487 48.13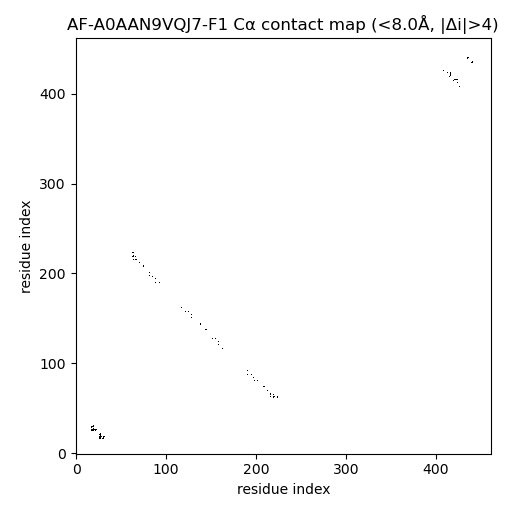6 1.00 90.12 83 GLN A O 1
ATOM 675 N N . GLU A 1 84 ? -38.668 -6.767 46.316 1.00 89.94 84 GLU A N 1
ATOM 676 C CA . GLU A 1 84 ? -39.835 -7.493 46.824 1.00 89.94 84 GLU A CA 1
ATOM 677 C C . GLU A 1 84 ? -39.497 -8.275 48.096 1.00 89.94 84 GLU A C 1
ATOM 679 O O . GLU A 1 84 ? -40.191 -8.194 49.114 1.00 89.94 84 GLU A O 1
ATOM 684 N N . GLN A 1 85 ? -38.366 -8.979 48.103 1.00 86.62 85 GLN A N 1
ATOM 685 C CA . GLN A 1 85 ? -37.917 -9.700 49.285 1.00 86.62 85 GLN A CA 1
ATOM 686 C C . GLN A 1 85 ? -37.693 -8.755 50.481 1.00 86.62 85 GLN A C 1
ATOM 688 O O . GLN A 1 85 ? -38.121 -9.060 51.599 1.00 86.62 85 GLN A O 1
ATOM 693 N N . VAL A 1 86 ? -37.060 -7.598 50.296 1.00 89.56 86 VAL A N 1
ATOM 694 C CA . VAL A 1 86 ? -36.833 -6.631 51.387 1.00 89.56 86 VAL A CA 1
ATOM 695 C C . VAL A 1 86 ? -38.135 -5.966 51.850 1.00 89.56 86 VAL A C 1
ATOM 697 O O . VAL A 1 86 ? -38.386 -5.841 53.054 1.00 89.56 86 VAL A O 1
ATOM 700 N N . THR A 1 87 ? -38.990 -5.562 50.913 1.00 90.38 87 THR A N 1
ATOM 701 C CA . THR A 1 87 ? -40.272 -4.904 51.211 1.00 90.38 87 THR A CA 1
ATOM 702 C C . THR A 1 87 ? -41.229 -5.829 51.959 1.00 90.38 87 THR A C 1
ATOM 704 O O . THR A 1 87 ? -41.872 -5.373 52.903 1.00 90.38 87 THR A O 1
ATOM 707 N N . ASN A 1 88 ? -41.238 -7.132 51.662 1.00 89.88 88 ASN A N 1
ATOM 708 C CA . ASN A 1 88 ? -42.046 -8.121 52.381 1.00 89.88 88 ASN A CA 1
ATOM 709 C C . ASN A 1 88 ? -41.789 -8.131 53.902 1.00 89.88 88 ASN A C 1
ATOM 711 O O . ASN A 1 88 ? -42.735 -8.223 54.686 1.00 89.88 88 ASN A O 1
ATOM 715 N N . ILE A 1 89 ? -40.532 -7.987 54.348 1.00 87.62 89 ILE A N 1
ATOM 716 C CA . ILE A 1 89 ? -40.207 -7.927 55.788 1.00 87.62 89 ILE A CA 1
ATOM 717 C C . ILE A 1 89 ? -40.694 -6.610 56.395 1.00 87.62 89 ILE A C 1
ATOM 719 O O . ILE A 1 89 ? -41.261 -6.605 57.489 1.00 87.62 89 ILE A O 1
ATOM 723 N N . ARG A 1 90 ? -40.501 -5.498 55.677 1.00 88.00 90 ARG A N 1
ATOM 724 C CA . ARG A 1 90 ? -40.946 -4.170 56.122 1.00 88.00 90 ARG A CA 1
ATOM 725 C C . ARG A 1 90 ? -42.460 -4.127 56.311 1.00 88.00 90 ARG A C 1
ATOM 727 O O . ARG A 1 90 ? -42.913 -3.784 57.395 1.00 88.00 90 ARG A O 1
ATOM 734 N N . VAL A 1 91 ? -43.226 -4.576 55.314 1.00 90.88 91 VAL A N 1
ATOM 735 C CA . VAL A 1 91 ? -44.697 -4.627 55.369 1.00 90.88 91 VAL A CA 1
ATOM 736 C C . VAL A 1 91 ? -45.180 -5.513 56.521 1.00 90.88 91 VAL A C 1
ATOM 738 O O . VAL A 1 91 ? -46.093 -5.134 57.256 1.00 90.88 91 VAL A O 1
ATOM 741 N N . ALA A 1 92 ? -44.545 -6.670 56.741 1.00 89.44 92 ALA A N 1
ATOM 742 C CA . ALA A 1 92 ? -44.880 -7.546 57.863 1.00 89.44 92 ALA A CA 1
ATOM 743 C C . ALA A 1 92 ? -44.568 -6.914 59.235 1.00 89.44 92 ALA A C 1
ATOM 745 O O . ALA A 1 92 ? -45.294 -7.144 60.206 1.00 89.44 92 ALA A O 1
ATOM 746 N N . ASN A 1 93 ? -43.491 -6.130 59.347 1.00 87.75 93 ASN A N 1
ATOM 747 C CA . ASN A 1 93 ? -43.164 -5.391 60.566 1.00 87.75 93 ASN A CA 1
ATOM 748 C C . ASN A 1 93 ? -44.176 -4.263 60.819 1.00 87.75 93 ASN A C 1
ATOM 750 O O . ASN A 1 93 ? -44.765 -4.215 61.898 1.00 87.75 93 ASN A O 1
ATOM 754 N N . ASP A 1 94 ? -44.476 -3.456 59.799 1.00 89.31 94 ASP A N 1
ATOM 755 C CA . ASP A 1 94 ? -45.452 -2.365 59.881 1.00 89.31 94 ASP A CA 1
ATOM 756 C C . ASP A 1 94 ? -46.839 -2.879 60.302 1.00 89.31 94 ASP A C 1
ATOM 758 O O . ASP A 1 94 ? -47.471 -2.320 61.200 1.00 89.31 94 ASP A O 1
ATOM 762 N N . ALA A 1 95 ? -47.290 -4.005 59.738 1.00 90.94 95 ALA A N 1
ATOM 763 C CA . ALA A 1 95 ? -48.549 -4.638 60.129 1.00 90.94 95 ALA A CA 1
ATOM 764 C C . ALA A 1 95 ? -48.561 -5.078 61.608 1.00 90.94 95 ALA A C 1
ATOM 766 O O . ALA A 1 95 ? -49.563 -4.901 62.310 1.00 90.94 95 ALA A O 1
ATOM 767 N N . ARG A 1 96 ? -47.445 -5.629 62.112 1.00 88.12 96 ARG A N 1
ATOM 768 C CA . ARG A 1 96 ? -47.300 -6.025 63.526 1.00 88.12 96 ARG A CA 1
ATOM 769 C C . ARG A 1 96 ? -47.269 -4.816 64.459 1.00 88.12 96 ARG A C 1
ATOM 771 O O . ARG A 1 96 ? -47.905 -4.851 65.511 1.00 88.12 96 ARG A O 1
ATOM 778 N N . GLU A 1 97 ? -46.580 -3.749 64.072 1.00 87.62 97 GLU A N 1
ATOM 779 C CA . GLU A 1 97 ? -46.510 -2.497 64.826 1.00 87.62 97 GLU A CA 1
ATOM 780 C C . GLU A 1 97 ? -47.893 -1.845 64.964 1.00 87.62 97 GLU A C 1
ATOM 782 O O . GLU A 1 97 ? -48.283 -1.442 66.062 1.00 87.62 97 GLU A O 1
ATOM 787 N N . VAL A 1 98 ? -48.662 -1.780 63.872 1.00 93.19 98 VAL A N 1
ATOM 788 C CA . VAL A 1 98 ? -50.039 -1.260 63.887 1.00 93.19 98 VAL A CA 1
ATOM 789 C C . VAL A 1 98 ? -50.904 -2.059 64.861 1.00 93.19 98 VAL A C 1
ATOM 791 O O . VAL A 1 98 ? -51.577 -1.468 65.708 1.00 93.19 98 VAL A O 1
ATOM 794 N N . LYS A 1 99 ? -50.825 -3.394 64.808 1.00 90.94 99 LYS A N 1
ATOM 795 C CA . LYS A 1 99 ? -51.554 -4.269 65.734 1.00 90.94 99 LYS A CA 1
ATOM 796 C C . LYS A 1 99 ? -51.154 -4.027 67.195 1.00 90.94 99 LYS A C 1
ATOM 798 O O . LYS A 1 99 ? -52.028 -3.894 68.048 1.00 90.94 99 LYS A O 1
ATOM 803 N N . ARG A 1 100 ? -49.855 -3.891 67.490 1.00 88.44 100 ARG A N 1
ATOM 804 C CA . ARG A 1 100 ? -49.365 -3.602 68.850 1.00 88.44 100 ARG A CA 1
ATOM 805 C C . ARG A 1 100 ? -49.912 -2.276 69.381 1.00 88.44 100 ARG A C 1
ATOM 807 O O . ARG A 1 100 ? -50.335 -2.204 70.532 1.00 88.44 100 ARG A O 1
ATOM 814 N N . ARG A 1 101 ? -49.919 -1.225 68.552 1.00 90.75 101 ARG A N 1
ATOM 815 C CA . ARG A 1 101 ? -50.458 0.094 68.929 1.00 90.75 101 ARG A CA 1
ATOM 816 C C . ARG A 1 101 ? -51.943 0.031 69.254 1.00 90.75 101 ARG A C 1
ATOM 818 O O . ARG A 1 101 ? -52.371 0.676 70.208 1.00 90.75 101 ARG A O 1
ATOM 825 N N . GLN A 1 102 ? -52.703 -0.753 68.494 1.00 92.75 102 GLN A N 1
ATOM 826 C CA . GLN A 1 102 ? -54.120 -0.966 68.762 1.00 92.75 102 GLN A CA 1
ATOM 827 C C . GLN A 1 102 ? -54.335 -1.655 70.119 1.00 92.75 102 GLN A C 1
ATOM 829 O O . GLN A 1 102 ? -55.048 -1.117 70.964 1.00 92.75 102 GLN A O 1
ATOM 834 N N . GLU A 1 103 ? -53.656 -2.778 70.370 1.00 90.06 103 GLU A N 1
ATOM 835 C CA . GLU A 1 103 ? -53.763 -3.523 71.636 1.00 90.06 103 GLU A CA 1
ATOM 836 C C . GLU A 1 103 ? -53.348 -2.662 72.848 1.00 90.06 103 GLU A C 1
ATOM 838 O O . GLU A 1 103 ? -54.010 -2.666 73.887 1.00 90.06 103 GLU A O 1
ATOM 843 N N . GLN A 1 104 ? -52.285 -1.858 72.715 1.00 88.56 104 GLN A N 1
ATOM 844 C CA . GLN A 1 104 ? -51.849 -0.933 73.767 1.00 88.56 104 GLN A CA 1
ATOM 845 C C . GLN A 1 104 ? -52.849 0.203 74.016 1.00 88.56 104 GLN A C 1
ATOM 847 O O . GLN A 1 104 ? -53.043 0.603 75.167 1.00 88.56 104 GLN A O 1
ATOM 852 N N . ALA A 1 105 ? -53.484 0.733 72.967 1.00 91.00 105 ALA A N 1
ATOM 853 C CA . ALA A 1 105 ? -54.512 1.761 73.103 1.00 91.00 105 ALA A CA 1
ATOM 854 C C . ALA A 1 105 ? -55.747 1.218 73.841 1.00 91.00 105 ALA A C 1
ATOM 856 O O . ALA A 1 105 ? -56.243 1.870 74.762 1.00 91.00 105 ALA A O 1
ATOM 857 N N . GLU A 1 106 ? -56.190 0.005 73.502 1.00 92.06 106 GLU A N 1
ATOM 858 C CA . GLU A 1 106 ? -57.293 -0.686 74.180 1.00 92.06 106 GLU A CA 1
ATOM 859 C C . GLU A 1 106 ? -56.967 -0.943 75.662 1.00 92.06 106 GLU A C 1
ATOM 861 O O . GLU A 1 106 ? -57.740 -0.559 76.544 1.00 92.06 106 GLU A O 1
ATOM 866 N N . ALA A 1 107 ? -55.780 -1.485 75.961 1.00 89.69 107 ALA A N 1
ATOM 867 C CA . ALA A 1 107 ? -55.325 -1.708 77.336 1.00 89.69 107 ALA A CA 1
ATOM 868 C C . ALA A 1 107 ? -55.229 -0.399 78.143 1.00 89.69 107 ALA A C 1
ATOM 870 O O . ALA A 1 107 ? -55.599 -0.348 79.318 1.00 89.69 107 ALA A O 1
ATOM 871 N N . ARG A 1 108 ? -54.786 0.699 77.514 1.00 91.25 108 ARG A N 1
ATOM 872 C CA . ARG A 1 108 ? -54.735 2.028 78.143 1.00 91.25 108 ARG A CA 1
ATOM 873 C C . ARG A 1 108 ? -56.121 2.528 78.546 1.00 91.25 108 ARG A C 1
ATOM 875 O O . ARG A 1 108 ? -56.248 3.077 79.637 1.00 91.25 108 ARG A O 1
ATOM 882 N N . ILE A 1 109 ? -57.135 2.333 77.702 1.00 93.50 109 ILE A N 1
ATOM 883 C CA . ILE A 1 109 ? -58.519 2.725 78.008 1.00 93.50 109 ILE A CA 1
ATOM 884 C C . ILE A 1 109 ? -59.041 1.942 79.216 1.00 93.50 109 ILE A C 1
ATOM 886 O O . ILE A 1 109 ? -59.617 2.538 80.123 1.00 93.50 109 ILE A O 1
ATOM 890 N N . VAL A 1 110 ? -58.814 0.625 79.255 1.00 91.56 110 VAL A N 1
ATOM 891 C CA . VAL A 1 110 ? -59.249 -0.230 80.374 1.00 91.56 110 VAL A CA 1
ATOM 892 C C . VAL A 1 110 ? -58.587 0.196 81.685 1.00 91.56 110 VAL A C 1
ATOM 894 O O . VAL A 1 110 ? -59.273 0.379 82.689 1.00 91.56 110 VAL A O 1
ATOM 897 N N . ARG A 1 111 ? -57.270 0.423 81.670 1.00 91.56 111 ARG A N 1
ATOM 898 C CA . ARG A 1 111 ? -56.519 0.892 82.841 1.00 91.56 111 ARG A CA 1
ATOM 899 C C . ARG A 1 111 ? -56.983 2.265 83.327 1.00 91.56 111 ARG A C 1
ATOM 901 O O . ARG A 1 111 ? -57.084 2.464 84.531 1.00 91.56 111 ARG A O 1
ATOM 908 N N . MET A 1 112 ? -57.283 3.194 82.415 1.00 92.25 112 MET A N 1
ATOM 909 C CA . MET A 1 112 ? -57.793 4.517 82.790 1.00 92.25 112 MET A CA 1
ATOM 910 C C . MET A 1 112 ? -59.137 4.403 83.516 1.00 92.25 112 MET A C 1
ATOM 912 O O . MET A 1 112 ? -59.282 4.957 84.600 1.00 92.25 112 MET A O 1
ATOM 916 N N . LYS A 1 113 ? -60.071 3.609 82.976 1.00 93.00 113 LYS A N 1
ATOM 917 C CA . LYS A 1 113 ? -61.376 3.368 83.609 1.00 93.00 113 LYS A CA 1
ATOM 918 C C . LYS A 1 113 ? -61.241 2.759 85.004 1.00 93.00 113 LYS A C 1
ATOM 920 O O . LYS A 1 113 ? -61.874 3.242 85.929 1.00 93.00 113 LYS A O 1
ATOM 925 N N . LEU A 1 114 ? -60.372 1.755 85.171 1.00 91.94 114 LEU A N 1
ATOM 926 C CA . LEU A 1 114 ? -60.123 1.131 86.477 1.00 91.94 114 LEU A CA 1
ATOM 927 C C . LEU A 1 114 ? -59.658 2.155 87.525 1.00 91.94 114 LEU A C 1
ATOM 929 O O . LEU A 1 114 ? -60.117 2.125 88.661 1.00 91.94 114 LEU A O 1
ATOM 933 N N . VAL A 1 115 ? -58.750 3.058 87.143 1.00 91.44 115 VAL A N 1
ATOM 934 C CA . VAL A 1 115 ? -58.239 4.106 88.039 1.00 91.44 115 VAL A CA 1
ATOM 935 C C . VAL A 1 115 ? -59.306 5.166 88.326 1.00 91.44 115 VAL A C 1
ATOM 937 O O . VAL A 1 115 ? -59.408 5.619 89.462 1.00 91.44 115 VAL A O 1
ATOM 940 N N . GLU A 1 116 ? -60.106 5.554 87.331 1.00 92.81 116 GLU A N 1
ATOM 941 C CA . GLU A 1 116 ? -61.212 6.506 87.498 1.00 92.81 116 GLU A CA 1
ATOM 942 C C . GLU A 1 116 ? -62.319 5.964 88.414 1.00 92.81 116 GLU A C 1
ATOM 944 O O . GLU A 1 116 ? -62.810 6.699 89.272 1.00 92.81 116 GLU A O 1
ATOM 949 N N . ASP A 1 117 ? -62.698 4.693 88.259 1.00 91.00 117 ASP A N 1
ATOM 950 C CA . ASP A 1 117 ? -63.707 4.038 89.096 1.00 91.00 117 ASP A CA 1
ATOM 951 C C . ASP A 1 117 ? -63.208 3.878 90.541 1.00 91.00 117 ASP A C 1
ATOM 953 O O . ASP A 1 117 ? -63.906 4.281 91.470 1.00 91.00 117 ASP A O 1
ATOM 957 N N . GLU A 1 118 ? -61.966 3.420 90.745 1.00 91.50 118 GLU A N 1
ATOM 958 C CA . GLU A 1 118 ? -61.354 3.349 92.082 1.00 91.50 118 GLU A CA 1
ATOM 959 C C . GLU A 1 118 ? -61.233 4.737 92.728 1.00 91.50 118 GLU A C 1
ATOM 961 O O . GLU A 1 118 ? -61.459 4.889 93.928 1.00 91.50 118 GLU A O 1
ATOM 966 N N . ALA A 1 119 ? -60.880 5.772 91.957 1.00 90.38 119 ALA A N 1
ATOM 967 C CA . ALA A 1 119 ? -60.812 7.140 92.463 1.00 90.38 119 ALA A CA 1
ATOM 968 C C . ALA A 1 119 ? -62.190 7.648 92.908 1.00 90.38 119 ALA A C 1
ATOM 970 O O . ALA A 1 119 ? -62.278 8.295 93.953 1.00 90.38 119 ALA A O 1
ATOM 971 N N . ARG A 1 120 ? -63.251 7.328 92.154 1.00 91.94 120 ARG A N 1
A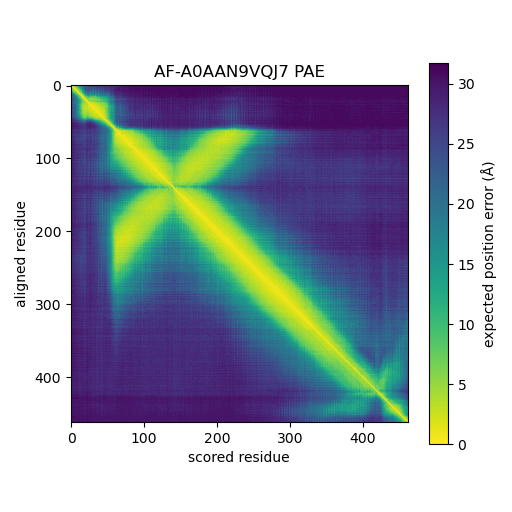TOM 972 C CA . ARG A 1 120 ? -64.640 7.669 92.490 1.00 91.94 120 ARG A CA 1
ATOM 973 C C . ARG A 1 120 ? -65.087 6.963 93.769 1.00 91.94 120 ARG A C 1
ATOM 975 O O . ARG A 1 120 ? -65.469 7.637 94.719 1.00 91.94 120 ARG A O 1
ATOM 982 N N . GLU A 1 121 ? -64.954 5.638 93.828 1.00 89.69 121 GLU A N 1
ATOM 983 C CA . GLU A 1 121 ? -65.331 4.843 95.005 1.00 89.69 121 GLU A CA 1
ATOM 984 C C . GLU A 1 121 ? -64.520 5.231 96.247 1.00 89.69 121 GLU A C 1
ATOM 986 O O . GLU A 1 121 ? -65.052 5.319 97.355 1.00 89.69 121 GLU A O 1
ATOM 991 N N . SER A 1 122 ? -63.222 5.494 96.076 1.00 87.31 122 SER A N 1
ATOM 992 C CA . SER A 1 122 ? -62.365 5.979 97.154 1.00 87.31 122 SER A CA 1
ATOM 993 C C . SER A 1 122 ? -62.824 7.334 97.690 1.00 87.31 122 SER A C 1
ATOM 995 O O . SER A 1 122 ? -62.757 7.559 98.895 1.00 87.31 122 SER A O 1
ATOM 997 N N . LEU A 1 123 ? -63.255 8.245 96.814 1.00 89.88 123 LEU A N 1
ATOM 998 C CA . LEU A 1 123 ? -63.711 9.579 97.197 1.00 89.88 123 LEU A CA 1
ATOM 999 C C . LEU A 1 123 ? -65.040 9.507 97.958 1.00 89.88 123 LEU A C 1
ATOM 1001 O O . LEU A 1 123 ? -65.141 10.109 99.023 1.00 89.88 123 LEU A O 1
ATOM 1005 N N . GLU A 1 124 ? -65.997 8.702 97.489 1.00 90.31 124 GLU A N 1
ATOM 1006 C CA . GLU A 1 124 ? -67.270 8.450 98.184 1.00 90.31 124 GLU A CA 1
ATOM 1007 C C . GLU A 1 124 ? -67.039 7.875 99.594 1.00 90.31 124 GLU A C 1
ATOM 1009 O O . GLU A 1 124 ? -67.518 8.427 100.588 1.00 90.31 124 GLU A O 1
ATOM 1014 N N . LYS A 1 125 ? -66.210 6.827 99.717 1.00 87.94 125 LYS A N 1
ATOM 1015 C CA . LYS A 1 125 ? -65.858 6.223 101.017 1.00 87.94 125 LYS A CA 1
ATOM 1016 C C . LYS A 1 125 ? -65.126 7.209 101.939 1.00 87.94 125 LYS A C 1
ATOM 1018 O O . LYS A 1 125 ? -65.368 7.217 103.147 1.00 87.94 125 LYS A O 1
ATOM 1023 N N . LEU A 1 126 ? -64.248 8.061 101.399 1.00 87.69 126 LEU A N 1
ATOM 1024 C CA . LEU A 1 126 ? -63.564 9.110 102.168 1.00 87.69 126 LEU A CA 1
ATOM 1025 C C . LEU A 1 126 ? -64.529 10.185 102.669 1.00 87.69 126 LEU A C 1
ATOM 1027 O O . LEU A 1 126 ? -64.385 10.647 103.801 1.00 87.69 126 LEU A O 1
ATOM 1031 N N . GLU A 1 127 ? -65.500 10.597 101.857 1.00 89.12 127 GLU A N 1
ATOM 1032 C CA . GLU A 1 127 ? -66.533 11.546 102.271 1.00 89.12 127 GLU A CA 1
ATOM 1033 C C . GLU A 1 127 ? -67.379 10.985 103.418 1.00 89.12 127 GLU A C 1
ATOM 1035 O O . GLU A 1 127 ? -67.592 11.690 104.406 1.00 89.12 127 GLU A O 1
ATOM 1040 N N . GLU A 1 128 ? -67.778 9.711 103.355 1.00 86.69 128 GLU A N 1
ATOM 1041 C CA . GLU A 1 128 ? -68.495 9.036 104.446 1.00 86.69 128 GLU A CA 1
ATOM 1042 C C . GLU A 1 128 ? -67.679 8.967 105.746 1.00 86.69 128 GLU A C 1
ATOM 1044 O O . GLU A 1 128 ? -68.202 9.232 106.834 1.00 86.69 128 GLU A O 1
ATOM 1049 N N . ILE A 1 129 ? -66.390 8.622 105.651 1.00 86.06 129 ILE A N 1
ATOM 1050 C CA . ILE A 1 129 ? -65.465 8.608 106.794 1.00 86.06 129 ILE A CA 1
ATOM 1051 C C . ILE A 1 129 ? -65.354 10.023 107.386 1.00 86.06 129 ILE A C 1
ATOM 1053 O O . ILE A 1 129 ? -65.517 10.213 108.592 1.00 86.06 129 ILE A O 1
ATOM 1057 N N . ASN A 1 130 ? -65.156 11.039 106.539 1.00 85.81 130 ASN A N 1
ATOM 1058 C CA . ASN A 1 130 ? -65.050 12.443 106.947 1.00 85.81 130 ASN A CA 1
ATOM 1059 C C . ASN A 1 130 ? -66.328 12.976 107.610 1.00 85.81 130 ASN A C 1
ATOM 1061 O O . ASN A 1 130 ? -66.236 13.739 108.573 1.00 85.81 130 ASN A O 1
ATOM 1065 N N . GLN A 1 131 ? -67.513 12.594 107.128 1.00 85.81 131 GLN A N 1
ATOM 1066 C CA . GLN A 1 131 ? -68.787 12.962 107.756 1.00 85.81 131 GLN A CA 1
ATOM 1067 C C . GLN A 1 131 ? -68.889 12.389 109.173 1.00 85.81 131 GLN A C 1
ATOM 1069 O O . GLN A 1 131 ? -69.210 13.122 110.107 1.00 85.81 131 GLN A O 1
ATOM 1074 N N . LYS A 1 132 ? -68.508 11.123 109.367 1.00 83.94 132 LYS A N 1
ATOM 1075 C CA . LYS A 1 132 ? -68.536 10.478 110.687 1.00 83.94 132 LYS A CA 1
ATOM 1076 C C . LYS A 1 132 ? -67.507 11.043 111.663 1.00 83.94 132 LYS A C 1
ATOM 1078 O O . LYS A 1 132 ? -67.790 11.121 112.853 1.00 83.94 132 LYS A O 1
ATOM 1083 N N . TRP A 1 133 ? -66.357 11.533 111.195 1.00 83.38 133 TRP A N 1
ATOM 1084 C CA . TRP A 1 133 ? -65.434 12.289 112.055 1.00 83.38 133 TRP A CA 1
ATOM 1085 C C . TRP A 1 133 ? -66.069 13.566 112.627 1.00 83.38 133 TRP A C 1
ATOM 1087 O O . TRP A 1 133 ? -65.797 13.923 113.775 1.00 83.38 133 TRP A O 1
ATOM 1097 N N . ARG A 1 134 ? -66.959 14.231 111.871 1.00 81.62 134 ARG A N 1
ATOM 1098 C CA . ARG A 1 134 ? -67.719 15.394 112.372 1.00 81.62 134 ARG A CA 1
ATOM 1099 C C . ARG A 1 134 ? -68.718 15.000 113.460 1.00 81.62 134 ARG A C 1
ATOM 1101 O O . ARG A 1 134 ? -68.936 15.779 114.381 1.00 81.62 134 ARG A O 1
ATOM 1108 N N . GLU A 1 135 ? -69.302 13.808 113.367 1.00 79.69 135 GLU A N 1
ATOM 1109 C CA . GLU A 1 135 ? -70.216 13.256 114.375 1.00 79.69 135 GLU A CA 1
ATOM 1110 C C . GLU A 1 135 ? -69.463 12.863 115.655 1.00 79.69 135 GLU A C 1
ATOM 1112 O O . GLU A 1 135 ? -69.853 13.283 116.743 1.00 79.69 135 GLU A O 1
ATOM 1117 N N . ILE A 1 136 ? -68.328 12.162 115.519 1.00 78.56 136 ILE A N 1
ATOM 1118 C CA . ILE A 1 136 ? -67.485 11.721 116.644 1.00 78.56 136 ILE A CA 1
ATOM 1119 C C . ILE A 1 136 ? -66.970 12.908 117.469 1.00 78.56 136 ILE A C 1
ATOM 1121 O O . ILE A 1 136 ? -66.904 12.832 118.695 1.00 78.56 136 ILE A O 1
ATOM 1125 N N . SER A 1 137 ? -66.673 14.039 116.818 1.00 79.06 137 SER A N 1
ATOM 1126 C CA . SER A 1 137 ? -66.241 15.271 117.491 1.00 79.06 137 SER A CA 1
ATOM 1127 C C . SER A 1 137 ? -67.282 15.858 118.460 1.00 79.06 137 SER A C 1
ATOM 1129 O O . SER A 1 137 ? -66.917 16.695 119.285 1.00 79.06 137 SER A O 1
ATOM 1131 N N . ASN A 1 138 ? -68.558 15.464 118.363 1.00 78.94 138 ASN A N 1
ATOM 1132 C CA . ASN A 1 138 ? -69.639 15.959 119.222 1.00 78.94 138 ASN A CA 1
ATOM 1133 C C . ASN A 1 138 ? -69.924 15.053 120.434 1.00 78.94 138 ASN A C 1
ATOM 1135 O O . ASN A 1 138 ? -70.726 15.430 121.295 1.00 78.94 138 ASN A O 1
ATOM 1139 N N . TYR A 1 139 ? -69.290 13.879 120.532 1.00 78.12 139 TYR A N 1
ATOM 1140 C CA . TYR A 1 139 ? -69.473 12.977 121.668 1.00 78.12 139 TYR A CA 1
ATOM 1141 C C . TYR A 1 139 ? -68.762 13.486 122.929 1.00 78.12 139 TYR A C 1
ATOM 1143 O O . TYR A 1 139 ? -67.696 14.097 122.871 1.00 78.12 139 TYR A O 1
ATOM 1151 N N . ARG A 1 140 ? -69.370 13.238 124.097 1.00 68.88 140 ARG A N 1
ATOM 1152 C CA . ARG A 1 140 ? -68.822 13.615 125.416 1.00 68.88 140 ARG A CA 1
ATOM 1153 C C . ARG A 1 140 ? -68.323 12.422 126.242 1.00 68.88 140 ARG A C 1
ATOM 1155 O O . ARG A 1 140 ? -67.726 12.652 127.290 1.00 68.88 140 ARG A O 1
ATOM 1162 N N . ASP A 1 141 ? -68.552 11.188 125.783 1.00 73.88 141 ASP A N 1
ATOM 1163 C CA . ASP A 1 141 ? -68.131 9.951 126.454 1.00 73.88 141 ASP A CA 1
ATOM 1164 C C . ASP A 1 141 ? -66.872 9.355 125.782 1.00 73.88 141 ASP A C 1
ATOM 1166 O O . ASP A 1 141 ? -66.910 9.021 124.594 1.00 73.88 141 ASP A O 1
ATOM 1170 N N . PRO A 1 142 ? -65.747 9.208 126.511 1.00 75.44 142 PRO A N 1
ATOM 1171 C CA . PRO A 1 142 ? -64.523 8.592 125.997 1.00 75.44 142 PRO A CA 1
ATOM 1172 C C . PRO A 1 142 ? -64.673 7.153 125.475 1.00 75.44 142 PRO A C 1
ATOM 1174 O O . PRO A 1 142 ? -63.905 6.760 124.595 1.00 75.44 142 PRO A O 1
ATOM 1177 N N . LEU A 1 143 ? -65.620 6.359 125.994 1.00 76.69 143 LEU A N 1
ATOM 1178 C CA . LEU A 1 143 ? -65.801 4.962 125.572 1.00 76.69 143 LEU A CA 1
ATOM 1179 C C . LEU A 1 143 ? -66.452 4.866 124.183 1.00 76.69 143 LEU A C 1
ATOM 1181 O O . LEU A 1 143 ? -66.011 4.077 123.342 1.00 76.69 143 LEU A O 1
ATOM 1185 N N . ASP A 1 144 ? -67.447 5.717 123.926 1.00 76.31 144 ASP A N 1
ATOM 1186 C CA . ASP A 1 144 ? -68.128 5.819 122.631 1.00 76.31 144 ASP A CA 1
ATOM 1187 C C . ASP A 1 144 ? -67.188 6.379 121.555 1.00 76.31 144 ASP A C 1
ATOM 1189 O O . ASP A 1 144 ? -67.130 5.854 120.441 1.00 76.31 144 ASP A O 1
ATOM 1193 N N . ILE A 1 145 ? -66.364 7.375 121.915 1.00 79.25 145 ILE A N 1
ATOM 1194 C CA . ILE A 1 145 ? -65.313 7.912 121.037 1.00 79.25 145 ILE A CA 1
ATOM 1195 C C . ILE A 1 145 ? -64.329 6.808 120.637 1.00 79.25 145 ILE A C 1
ATOM 1197 O O . ILE A 1 145 ? -63.982 6.697 119.463 1.00 79.25 145 ILE A O 1
ATOM 1201 N N . TYR A 1 146 ? -63.890 5.971 121.583 1.00 81.44 146 TYR A N 1
ATOM 1202 C CA . TYR A 1 146 ? -62.962 4.879 121.287 1.00 81.44 146 TYR A CA 1
ATOM 1203 C C . TYR A 1 146 ? -63.591 3.807 120.381 1.00 81.44 146 TYR A C 1
ATOM 1205 O O . TYR A 1 146 ? -62.959 3.379 119.414 1.00 81.44 146 TYR A O 1
ATOM 1213 N N . SER A 1 147 ? -64.844 3.409 120.640 1.00 82.75 147 SER A N 1
ATOM 1214 C CA . SER A 1 147 ? -65.555 2.419 119.816 1.00 82.75 147 SER A CA 1
ATOM 1215 C C . SER A 1 147 ? -65.725 2.880 118.367 1.00 82.75 147 SER A C 1
ATOM 1217 O O . SER A 1 147 ? -65.444 2.119 117.438 1.00 82.75 147 SER A O 1
ATOM 1219 N N . ASP A 1 148 ? -66.156 4.124 118.154 1.00 81.62 148 ASP A N 1
ATOM 1220 C CA . ASP A 1 148 ? -66.354 4.654 116.805 1.00 81.62 148 ASP A CA 1
ATOM 1221 C C . ASP A 1 148 ? -65.029 5.002 116.112 1.00 81.62 148 ASP A C 1
ATOM 1223 O O . ASP A 1 148 ? -64.930 4.846 114.895 1.00 81.62 148 ASP A O 1
ATOM 1227 N N . MET A 1 149 ? -63.980 5.364 116.857 1.00 82.12 149 MET A N 1
ATOM 1228 C CA . MET A 1 149 ? -62.628 5.534 116.316 1.00 82.12 149 MET A CA 1
ATOM 1229 C C . MET A 1 149 ? -62.048 4.214 115.792 1.00 82.12 149 MET A C 1
ATOM 1231 O O . MET A 1 149 ? -61.474 4.203 114.704 1.00 82.12 149 MET A O 1
ATOM 1235 N N . GLU A 1 150 ? -62.237 3.095 116.500 1.00 84.56 150 GLU A N 1
ATOM 1236 C CA . GLU A 1 150 ? -61.789 1.787 116.004 1.00 84.56 150 GLU A CA 1
ATOM 1237 C C . GLU A 1 150 ? -62.583 1.374 114.752 1.00 84.56 150 GLU A C 1
ATOM 1239 O O . GLU A 1 150 ? -61.999 0.902 113.780 1.00 84.56 150 GLU A O 1
ATOM 1244 N N . LYS A 1 151 ? -63.896 1.653 114.697 1.00 86.50 151 LYS A N 1
ATOM 1245 C CA . LYS A 1 151 ? -64.699 1.433 113.477 1.00 86.50 151 LYS A CA 1
ATOM 1246 C C . LYS A 1 151 ? -64.229 2.297 112.301 1.00 86.50 151 LYS A C 1
ATOM 1248 O O . LYS A 1 151 ? -64.209 1.814 111.172 1.00 86.50 151 LYS A O 1
ATOM 1253 N N . GLN A 1 152 ? -63.863 3.562 112.528 1.00 86.56 152 GLN A N 1
ATOM 1254 C CA . GLN A 1 152 ? -63.314 4.422 111.469 1.00 86.56 152 GLN A CA 1
ATOM 1255 C C . GLN A 1 152 ? -61.935 3.957 111.011 1.00 86.56 152 GLN A C 1
ATOM 1257 O O . GLN A 1 152 ? -61.646 3.980 109.818 1.00 86.56 152 GLN A O 1
ATOM 1262 N N . LYS A 1 153 ? -61.096 3.491 111.938 1.00 87.75 153 LYS A N 1
ATOM 1263 C CA . LYS A 1 153 ? -59.789 2.918 111.621 1.00 87.75 153 LYS A CA 1
ATOM 1264 C C . LYS A 1 153 ? -59.924 1.688 110.721 1.00 87.75 153 LYS A C 1
ATOM 1266 O O . LYS A 1 153 ? -59.246 1.638 109.700 1.00 87.75 153 LYS A O 1
ATOM 1271 N N . VAL A 1 154 ? -60.858 0.780 111.021 1.00 89.88 154 VAL A N 1
ATOM 1272 C CA . VAL A 1 154 ? -61.167 -0.377 110.158 1.00 89.88 154 VAL A CA 1
ATOM 1273 C C . VAL A 1 154 ? -61.594 0.072 108.757 1.00 89.88 154 VAL A C 1
ATOM 1275 O O . VAL A 1 154 ? -61.075 -0.436 107.772 1.00 89.88 154 VAL A O 1
ATOM 1278 N N . LYS A 1 155 ? -62.455 1.090 108.633 1.00 87.44 155 LYS A N 1
ATOM 1279 C CA . LYS A 1 155 ? -62.857 1.634 107.320 1.00 87.44 155 LYS A CA 1
ATOM 1280 C C . LYS A 1 155 ? -61.708 2.274 106.535 1.00 87.44 155 LYS A C 1
ATOM 1282 O O . LYS A 1 155 ? -61.643 2.143 105.314 1.00 87.44 155 LYS A O 1
ATOM 1287 N N . CYS A 1 156 ? -60.798 2.973 107.213 1.00 88.56 156 CYS A N 1
ATOM 1288 C CA . CYS A 1 156 ? -59.582 3.502 106.592 1.00 88.56 156 CYS A CA 1
ATOM 1289 C C . CYS A 1 156 ? -58.645 2.373 106.134 1.00 88.56 156 CYS A C 1
ATOM 1291 O O . CYS A 1 156 ? -58.047 2.475 105.064 1.00 88.56 156 CYS A O 1
ATOM 1293 N N . GLU A 1 157 ? -58.527 1.297 106.916 1.00 90.31 157 GLU A N 1
ATOM 1294 C CA . GLU A 1 157 ? -57.768 0.100 106.542 1.00 90.31 157 GLU A CA 1
ATOM 1295 C C . GLU A 1 157 ? -58.395 -0.609 105.332 1.00 90.31 157 GLU A C 1
ATOM 1297 O O . GLU A 1 157 ? -57.666 -0.952 104.405 1.00 90.31 157 GLU A O 1
ATOM 1302 N N . GLU A 1 158 ? -59.724 -0.744 105.273 1.00 89.25 158 GLU A N 1
ATOM 1303 C CA . GLU A 1 158 ? -60.456 -1.281 104.111 1.00 89.25 158 GLU A CA 1
ATOM 1304 C C . GLU A 1 158 ? -60.211 -0.446 102.841 1.00 89.25 158 GLU A C 1
ATOM 1306 O O . GLU A 1 158 ? -59.958 -0.994 101.767 1.00 89.25 158 GLU A O 1
ATOM 1311 N N . LEU A 1 159 ? -60.218 0.888 102.950 1.00 90.81 159 LEU A N 1
ATOM 1312 C CA . LEU A 1 159 ? -59.899 1.782 101.833 1.00 90.81 159 LEU A CA 1
ATOM 1313 C C . LEU A 1 159 ? -58.440 1.631 101.369 1.00 90.81 159 LEU A C 1
ATOM 1315 O O . LEU A 1 159 ? -58.165 1.613 100.168 1.00 90.81 159 LEU A O 1
ATOM 1319 N N . LEU A 1 160 ? -57.491 1.527 102.305 1.00 89.44 160 LEU A N 1
ATOM 1320 C CA . LEU A 1 160 ? -56.082 1.290 101.981 1.00 89.44 160 LEU A CA 1
ATOM 1321 C C . LEU A 1 160 ? -55.876 -0.082 101.334 1.00 89.44 160 LEU A C 1
ATOM 1323 O O . LEU A 1 160 ? -55.087 -0.191 100.398 1.00 89.44 160 LEU A O 1
ATOM 1327 N N . GLN A 1 161 ? -56.593 -1.111 101.790 1.00 91.69 161 GLN A N 1
ATOM 1328 C CA . GLN A 1 161 ? -56.578 -2.438 101.176 1.00 91.69 161 GLN A CA 1
ATOM 1329 C C . GLN A 1 161 ? -57.097 -2.388 99.737 1.00 91.69 161 GLN A C 1
ATOM 1331 O O . GLN A 1 161 ? -56.397 -2.863 98.848 1.00 91.69 161 GLN A O 1
ATOM 1336 N N . ALA A 1 162 ? -58.228 -1.723 99.477 1.00 89.69 162 ALA A N 1
ATOM 1337 C CA . ALA A 1 162 ? -58.747 -1.539 98.117 1.00 89.69 162 ALA A CA 1
ATOM 1338 C C . ALA A 1 162 ? -57.725 -0.841 97.194 1.00 89.69 162 ALA A C 1
ATOM 1340 O O . ALA A 1 162 ? -57.436 -1.318 96.093 1.00 89.69 162 ALA A O 1
ATOM 1341 N N . LYS A 1 163 ? -57.068 0.224 97.677 1.00 90.38 163 LYS A N 1
ATOM 1342 C CA . LYS A 1 163 ? -55.982 0.887 96.935 1.00 90.38 163 LYS A CA 1
ATOM 1343 C C . LYS A 1 163 ? -54.784 -0.031 96.696 1.00 90.38 163 LYS A C 1
ATOM 1345 O O . LYS A 1 163 ? -54.248 -0.046 95.589 1.00 90.38 163 LYS A O 1
ATOM 1350 N N . ASN A 1 164 ? -54.370 -0.803 97.699 1.00 92.69 164 ASN A N 1
ATOM 1351 C CA . ASN A 1 164 ? -53.275 -1.765 97.572 1.00 92.69 164 ASN A CA 1
ATOM 1352 C C . ASN A 1 164 ? -53.605 -2.864 96.551 1.00 92.69 164 ASN A C 1
ATOM 1354 O O . ASN A 1 164 ? -52.747 -3.209 95.742 1.00 92.69 164 ASN A O 1
ATOM 1358 N N . GLU A 1 165 ? -54.846 -3.354 96.503 1.00 92.00 165 GLU A N 1
ATOM 1359 C CA . GLU A 1 165 ? -55.290 -4.321 95.492 1.00 92.00 165 GLU A CA 1
ATOM 1360 C C . GLU A 1 165 ? -55.212 -3.754 94.069 1.00 92.00 165 GLU A C 1
ATOM 1362 O O . GLU A 1 165 ? -54.802 -4.450 93.133 1.00 92.00 165 GLU A O 1
ATOM 1367 N N . VAL A 1 166 ? -55.589 -2.484 93.882 1.00 92.38 166 VAL A N 1
ATOM 1368 C CA . VAL A 1 166 ? -55.455 -1.800 92.588 1.00 92.38 166 VAL A CA 1
ATOM 1369 C C . VAL A 1 166 ? -53.982 -1.605 92.225 1.00 92.38 166 VAL A C 1
ATOM 1371 O O . VAL A 1 166 ? -53.602 -1.887 91.087 1.00 92.38 166 VAL A O 1
ATOM 1374 N N . ILE A 1 167 ? -53.130 -1.226 93.181 1.00 92.19 167 ILE A N 1
ATOM 1375 C CA . ILE A 1 167 ? -51.675 -1.135 92.982 1.00 92.19 167 ILE A CA 1
ATOM 1376 C C . ILE A 1 167 ? -51.100 -2.493 92.558 1.00 92.19 167 ILE A C 1
ATOM 1378 O O . ILE A 1 167 ? -50.341 -2.559 91.594 1.00 92.19 167 ILE A O 1
ATOM 1382 N N . GLU A 1 168 ? -51.494 -3.595 93.198 1.00 94.31 168 GLU A N 1
ATOM 1383 C CA . GLU A 1 168 ? -51.050 -4.935 92.804 1.00 94.31 168 GLU A CA 1
ATOM 1384 C C . GLU A 1 168 ? -51.524 -5.338 91.404 1.00 94.31 168 GLU A C 1
ATOM 1386 O O . GLU A 1 168 ? -50.805 -6.034 90.683 1.00 94.31 168 GLU A O 1
ATOM 1391 N N . LYS A 1 169 ? -52.739 -4.951 90.998 1.00 92.12 169 LYS A N 1
ATOM 1392 C CA . LYS A 1 169 ? -53.232 -5.191 89.630 1.00 92.12 169 LYS A CA 1
ATOM 1393 C C . LYS A 1 169 ? -52.407 -4.406 88.608 1.00 92.12 169 LYS A C 1
ATOM 1395 O O . LYS A 1 169 ? -52.011 -4.984 87.597 1.00 92.12 169 LYS A O 1
ATOM 1400 N N . LEU A 1 170 ? -52.103 -3.139 88.893 1.00 92.56 170 LEU A N 1
ATOM 1401 C CA . LEU A 1 170 ? -51.280 -2.289 88.029 1.00 92.56 170 LEU A CA 1
ATOM 1402 C C . LEU A 1 170 ? -49.829 -2.779 87.954 1.00 92.56 170 LEU A C 1
ATOM 1404 O O . LEU A 1 170 ? -49.282 -2.853 86.859 1.00 92.56 170 LEU A O 1
ATOM 1408 N N . ASN A 1 171 ? -49.229 -3.191 89.073 1.00 93.69 171 ASN A N 1
ATOM 1409 C CA . ASN A 1 171 ? -47.885 -3.777 89.089 1.00 93.69 171 ASN A CA 1
ATOM 1410 C C . ASN A 1 171 ? -47.833 -5.077 88.274 1.00 93.69 171 ASN A C 1
ATOM 1412 O O . ASN A 1 171 ? -46.952 -5.241 87.439 1.00 93.69 171 ASN A O 1
ATOM 1416 N N . ARG A 1 172 ? -48.835 -5.958 88.410 1.00 92.62 172 ARG A N 1
ATOM 1417 C CA . ARG A 1 172 ? -48.944 -7.164 87.571 1.00 92.62 172 ARG A CA 1
ATOM 1418 C C . ARG A 1 172 ? -49.110 -6.843 86.084 1.00 92.62 172 ARG A C 1
ATOM 1420 O O . ARG A 1 172 ? -48.639 -7.602 85.240 1.00 92.62 172 ARG A O 1
ATOM 1427 N N . GLU A 1 173 ? -49.815 -5.766 85.740 1.00 90.81 173 GLU A N 1
ATOM 1428 C CA . GLU A 1 173 ? -49.917 -5.292 84.355 1.00 90.81 173 GLU A CA 1
ATOM 1429 C C . GLU A 1 173 ? -48.570 -4.755 83.846 1.00 90.81 173 GLU A C 1
ATOM 1431 O O . GLU A 1 173 ? -48.198 -5.043 82.709 1.00 90.81 173 GLU A O 1
ATOM 1436 N N . LEU A 1 174 ? -47.821 -4.022 84.678 1.00 91.44 174 LEU A N 1
ATOM 1437 C CA . LEU A 1 174 ? -46.470 -3.550 84.362 1.00 91.44 174 LEU A CA 1
ATOM 1438 C C . LEU A 1 174 ? -45.510 -4.716 84.112 1.00 91.44 174 LEU A C 1
ATOM 1440 O O . LEU A 1 174 ? -44.907 -4.759 83.043 1.00 91.44 174 LEU A O 1
ATOM 1444 N N . ASP A 1 175 ? -45.458 -5.707 85.004 1.00 93.50 175 ASP A N 1
ATOM 1445 C CA . ASP A 1 175 ? -44.599 -6.889 84.840 1.00 93.50 175 ASP A CA 1
ATOM 1446 C C . ASP A 1 175 ? -44.910 -7.639 83.536 1.00 93.50 175 ASP A C 1
ATOM 1448 O O . ASP A 1 175 ? -44.015 -8.005 82.767 1.00 93.50 175 ASP A O 1
ATOM 1452 N N . LYS A 1 176 ? -46.204 -7.825 83.236 1.00 91.94 176 LYS A N 1
ATOM 1453 C CA . LYS A 1 176 ? -46.645 -8.427 81.971 1.00 91.94 176 LYS A CA 1
ATOM 1454 C C . LYS A 1 176 ? -46.192 -7.596 80.777 1.00 91.94 176 LYS A C 1
ATOM 1456 O O . LYS A 1 176 ? -45.685 -8.167 79.811 1.00 91.94 176 LYS A O 1
ATOM 1461 N N . ASN A 1 177 ? -46.373 -6.277 80.821 1.00 90.25 177 ASN A N 1
ATOM 1462 C CA . ASN A 1 177 ? -45.936 -5.381 79.754 1.00 90.25 177 ASN A CA 1
ATOM 1463 C C . ASN A 1 177 ? -44.417 -5.469 79.549 1.00 90.25 177 ASN A C 1
ATOM 1465 O O . ASN A 1 177 ? -43.988 -5.612 78.409 1.00 90.25 177 ASN A O 1
ATOM 1469 N N . ASP A 1 178 ? -43.613 -5.504 80.611 1.00 92.38 178 ASP A N 1
ATOM 1470 C CA . ASP A 1 178 ? -42.154 -5.666 80.535 1.00 92.38 178 ASP A CA 1
ATOM 1471 C C . ASP A 1 178 ? -41.736 -7.005 79.908 1.00 92.38 178 ASP A C 1
ATOM 1473 O O . ASP A 1 178 ? -40.773 -7.082 79.136 1.00 92.38 178 ASP A O 1
ATOM 1477 N N . GLU A 1 179 ? -42.467 -8.088 80.177 1.00 93.00 179 GLU A N 1
ATOM 1478 C CA . GLU A 1 179 ? -42.285 -9.352 79.459 1.00 93.00 179 GLU A CA 1
ATOM 1479 C C . GLU A 1 179 ? -42.678 -9.257 77.980 1.00 93.00 179 GLU A C 1
ATOM 1481 O O . GLU A 1 179 ? -41.974 -9.806 77.125 1.00 93.00 179 GLU A O 1
ATOM 1486 N N . PHE A 1 180 ? -43.785 -8.577 77.655 1.00 89.75 180 PHE A N 1
ATOM 1487 C CA . PHE A 1 180 ? -44.186 -8.321 76.268 1.00 89.75 180 PHE A CA 1
ATOM 1488 C C . PHE A 1 180 ? -43.124 -7.497 75.533 1.00 89.75 180 PHE A C 1
ATOM 1490 O O . PHE A 1 180 ? -42.739 -7.887 74.432 1.00 89.75 180 PHE A O 1
ATOM 1497 N N . PHE A 1 181 ? -42.587 -6.440 76.149 1.00 89.38 181 PHE A N 1
ATOM 1498 C CA . PHE A 1 181 ? -41.526 -5.607 75.581 1.00 89.38 181 PHE A CA 1
ATOM 1499 C C . PHE A 1 181 ? -40.250 -6.407 75.317 1.00 89.38 181 PHE A C 1
ATOM 1501 O O . PHE A 1 181 ? -39.701 -6.329 74.219 1.00 89.38 181 PHE A O 1
ATOM 1508 N N . ARG A 1 182 ? -39.807 -7.246 76.264 1.00 93.62 182 ARG A N 1
ATOM 1509 C CA . ARG A 1 182 ? -38.641 -8.124 76.053 1.00 93.62 182 ARG A CA 1
ATOM 1510 C C . ARG A 1 182 ? -38.860 -9.112 74.906 1.00 93.62 182 ARG A C 1
ATOM 1512 O O . ARG A 1 182 ? -37.956 -9.337 74.100 1.00 93.62 182 ARG A O 1
ATOM 1519 N N . ARG A 1 183 ? -40.057 -9.701 74.810 1.00 92.00 183 ARG A N 1
ATOM 1520 C CA . ARG A 1 183 ? -40.418 -10.619 73.717 1.00 92.00 183 ARG A CA 1
ATOM 1521 C C . ARG A 1 183 ? -40.466 -9.907 72.366 1.00 92.00 183 ARG A C 1
ATOM 1523 O O . ARG A 1 183 ? -39.972 -10.458 71.384 1.00 92.00 183 ARG A O 1
ATOM 1530 N N . ASP A 1 184 ? -41.019 -8.701 72.315 1.00 89.25 184 ASP A N 1
ATOM 1531 C CA . ASP A 1 184 ? -41.093 -7.901 71.094 1.00 89.25 184 ASP A CA 1
ATOM 1532 C C . ASP A 1 184 ? -39.703 -7.434 70.641 1.00 89.25 184 ASP A C 1
ATOM 1534 O O . ASP A 1 184 ? -39.354 -7.622 69.483 1.00 89.25 184 ASP A O 1
ATOM 1538 N N . GLN A 1 185 ? -38.847 -6.969 71.557 1.00 90.12 185 GLN A N 1
ATOM 1539 C CA . GLN A 1 185 ? -37.457 -6.608 71.251 1.00 90.12 185 GLN A CA 1
ATOM 1540 C C . GLN A 1 185 ? -36.669 -7.793 70.675 1.00 90.12 185 GLN A C 1
ATOM 1542 O O . GLN A 1 185 ? -35.902 -7.635 69.724 1.00 90.12 185 GLN A O 1
ATOM 1547 N N . LYS A 1 186 ? -36.868 -8.999 71.225 1.00 92.81 186 LYS A N 1
ATOM 1548 C CA . LYS A 1 186 ? -36.243 -10.214 70.694 1.00 92.81 186 LYS A CA 1
ATOM 1549 C C . LYS A 1 186 ? -36.713 -10.506 69.265 1.00 92.81 186 LYS A C 1
ATOM 1551 O O . LYS A 1 186 ? -35.874 -10.753 68.405 1.00 92.81 186 LYS A O 1
ATOM 1556 N N . ARG A 1 187 ? -38.021 -10.409 69.001 1.00 89.75 187 ARG A N 1
ATOM 1557 C CA . ARG A 1 187 ? -38.592 -10.584 67.654 1.00 89.75 187 ARG A CA 1
ATOM 1558 C C . ARG A 1 187 ? -38.087 -9.532 66.671 1.00 89.75 187 ARG A C 1
ATOM 1560 O O . ARG A 1 187 ? -37.671 -9.889 65.581 1.00 89.75 187 ARG A O 1
ATOM 1567 N N . GLN A 1 188 ? -38.045 -8.261 67.070 1.00 88.44 188 GLN A N 1
ATOM 1568 C CA . GLN A 1 188 ? -37.497 -7.188 66.236 1.00 88.44 188 GLN A CA 1
ATOM 1569 C C . GLN A 1 188 ? -36.029 -7.448 65.881 1.00 88.44 188 GLN A C 1
ATOM 1571 O O . GLN A 1 188 ? -35.628 -7.238 64.742 1.00 88.44 188 GLN A O 1
ATOM 1576 N N . LYS A 1 189 ? -35.222 -7.952 66.825 1.00 91.81 189 LYS A N 1
ATOM 1577 C CA . LYS A 1 189 ? -33.834 -8.344 66.550 1.00 91.81 189 LYS A CA 1
ATOM 1578 C C . LYS A 1 189 ? -33.750 -9.505 65.553 1.00 91.81 189 LYS A C 1
ATOM 1580 O O . LYS A 1 189 ? -32.904 -9.474 64.667 1.00 91.81 189 LYS A O 1
ATOM 1585 N N . GLU A 1 190 ? -34.611 -10.512 65.690 1.00 91.94 190 GLU A N 1
ATOM 1586 C CA . GLU A 1 190 ? -34.707 -11.626 64.737 1.00 91.94 190 GLU A CA 1
ATOM 1587 C C . GLU A 1 190 ? -35.114 -11.128 63.338 1.00 91.94 190 GLU A C 1
ATOM 1589 O O . GLU A 1 190 ? -34.463 -11.481 62.360 1.00 91.94 190 GLU A O 1
ATOM 1594 N N . ASP A 1 191 ? -36.106 -10.237 63.239 1.00 89.44 191 ASP A N 1
ATOM 1595 C CA . ASP A 1 191 ? -36.527 -9.623 61.974 1.00 89.44 191 ASP A CA 1
ATOM 1596 C C . ASP A 1 191 ? -35.407 -8.778 61.333 1.00 89.44 191 ASP A C 1
ATOM 1598 O O . ASP A 1 191 ? -35.218 -8.829 60.119 1.00 89.44 191 ASP A O 1
ATOM 1602 N N . LEU A 1 192 ? -34.645 -8.015 62.132 1.00 90.62 192 LEU A N 1
ATOM 1603 C CA . LEU A 1 192 ? -33.492 -7.240 61.654 1.00 90.62 192 LEU A CA 1
ATOM 1604 C C . LEU A 1 192 ? -32.367 -8.143 61.141 1.00 90.62 192 LEU A C 1
ATOM 1606 O O . LEU A 1 192 ? -31.776 -7.842 60.107 1.00 90.62 192 LEU A O 1
ATOM 1610 N N . ASN A 1 193 ? -32.091 -9.253 61.830 1.00 92.50 193 ASN A N 1
ATOM 1611 C CA . ASN A 1 193 ? -31.110 -10.235 61.371 1.00 92.50 193 ASN A CA 1
ATOM 1612 C C . ASN A 1 193 ? -31.550 -10.873 60.046 1.00 92.50 193 ASN A C 1
ATOM 1614 O O . ASN A 1 193 ? -30.756 -10.936 59.115 1.00 92.50 193 ASN A O 1
ATOM 1618 N N . LEU A 1 194 ? -32.821 -11.272 59.928 1.00 90.50 194 LEU A N 1
ATOM 1619 C CA . LEU A 1 194 ? -33.373 -11.819 58.683 1.00 90.50 194 LEU A CA 1
ATOM 1620 C C . LEU A 1 194 ? -33.320 -10.804 57.535 1.00 90.50 194 LEU A C 1
ATOM 1622 O O . LEU A 1 194 ? -33.028 -11.168 56.395 1.00 90.50 194 LEU A O 1
ATOM 1626 N N . LEU A 1 195 ? -33.592 -9.529 57.823 1.00 91.56 195 LEU A N 1
ATOM 1627 C CA . LEU A 1 195 ? -33.462 -8.454 56.847 1.00 91.56 195 LEU A CA 1
ATOM 1628 C C . LEU A 1 195 ? -32.008 -8.296 56.384 1.00 91.56 195 LEU A C 1
ATOM 1630 O O . LEU A 1 195 ? -31.772 -8.214 55.181 1.00 91.56 195 LEU A O 1
ATOM 1634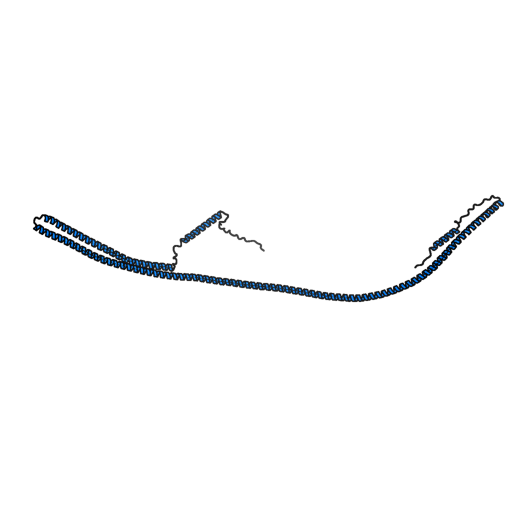 N N . ALA A 1 196 ? -31.049 -8.291 57.312 1.00 91.94 196 ALA A N 1
ATOM 1635 C CA . ALA A 1 196 ? -29.627 -8.202 56.994 1.00 91.94 196 ALA A CA 1
ATOM 1636 C C . ALA A 1 196 ? -29.157 -9.398 56.148 1.00 91.94 196 ALA A C 1
ATOM 1638 O O . ALA A 1 196 ? -28.572 -9.195 55.089 1.00 91.94 196 ALA A O 1
ATOM 1639 N N . GLU A 1 197 ? -29.502 -10.628 56.543 1.00 92.06 197 GLU A N 1
ATOM 1640 C CA . GLU A 1 197 ? -29.173 -11.845 55.787 1.00 92.06 197 GLU A CA 1
ATOM 1641 C C . GLU A 1 197 ? -29.742 -11.810 54.364 1.00 92.06 197 GLU A C 1
ATOM 1643 O O . GLU A 1 197 ? -29.077 -12.192 53.403 1.00 92.06 197 GLU A O 1
ATOM 1648 N N . ARG A 1 198 ? -30.978 -11.332 54.201 1.00 91.06 198 ARG A N 1
ATOM 1649 C CA . ARG A 1 198 ? -31.632 -11.223 52.894 1.00 91.06 198 ARG A CA 1
ATOM 1650 C C . ARG A 1 198 ? -30.993 -10.151 52.013 1.00 91.06 198 ARG A C 1
ATOM 1652 O O . ARG A 1 198 ? -30.806 -10.398 50.824 1.00 91.06 198 ARG A O 1
ATOM 1659 N N . ILE A 1 199 ? -30.631 -9.002 52.586 1.00 90.75 199 ILE A N 1
ATOM 1660 C CA . ILE A 1 199 ? -29.895 -7.948 51.877 1.00 90.75 199 ILE A CA 1
ATOM 1661 C C . ILE A 1 199 ? -28.524 -8.470 51.435 1.00 90.75 199 ILE A C 1
ATOM 1663 O O . ILE A 1 199 ? -28.191 -8.344 50.260 1.00 90.75 199 ILE A O 1
ATOM 1667 N N . ASP A 1 200 ? -27.765 -9.118 52.320 1.00 93.06 200 ASP A N 1
ATOM 1668 C CA . ASP A 1 200 ? -26.446 -9.672 51.989 1.00 93.06 200 ASP A CA 1
ATOM 1669 C C . ASP A 1 200 ? -26.535 -10.760 50.915 1.00 93.06 200 ASP A C 1
ATOM 1671 O O . ASP A 1 200 ? -25.748 -10.780 49.964 1.00 93.06 200 ASP A O 1
ATOM 1675 N N . ASN A 1 201 ? -27.523 -11.652 51.015 1.00 91.88 201 ASN A N 1
ATOM 1676 C CA . ASN A 1 201 ? -27.777 -12.657 49.988 1.00 91.88 201 ASN A CA 1
ATOM 1677 C C . ASN A 1 201 ? -28.113 -12.005 48.644 1.00 91.88 201 ASN A C 1
ATOM 1679 O O . ASN A 1 201 ? -27.568 -12.418 47.621 1.00 91.88 201 ASN A O 1
ATOM 1683 N N . HIS A 1 202 ? -28.953 -10.967 48.631 1.00 91.25 202 HIS A N 1
ATOM 1684 C CA . HIS A 1 202 ? -29.290 -10.247 47.407 1.00 91.25 202 HIS A CA 1
ATOM 1685 C C . HIS A 1 202 ? -28.083 -9.510 46.810 1.00 91.25 202 HIS A C 1
ATOM 1687 O O . HIS A 1 202 ? -27.829 -9.655 45.618 1.00 91.25 202 HIS A O 1
ATOM 1693 N N . ILE A 1 203 ? -27.269 -8.823 47.618 1.00 92.00 203 ILE A N 1
ATOM 1694 C CA . ILE A 1 203 ? -26.024 -8.180 47.162 1.00 92.00 203 ILE A CA 1
ATOM 1695 C C . ILE A 1 203 ? -25.069 -9.212 46.551 1.00 92.00 203 ILE A C 1
ATOM 1697 O O . ILE A 1 203 ? -24.480 -8.969 45.494 1.00 92.00 203 ILE A O 1
ATOM 1701 N N . ASN A 1 204 ? -24.931 -10.384 47.176 1.00 94.31 204 ASN A N 1
ATOM 1702 C CA . ASN A 1 204 ? -24.098 -11.466 46.659 1.00 94.31 204 ASN A CA 1
ATOM 1703 C C . ASN A 1 204 ? -24.649 -12.057 45.353 1.00 94.31 204 ASN A C 1
ATOM 1705 O O . ASN A 1 204 ? -23.866 -12.356 44.449 1.00 94.31 204 ASN A O 1
ATOM 1709 N N . MET A 1 205 ? -25.970 -12.220 45.233 1.00 92.94 205 MET A N 1
ATOM 1710 C CA . MET A 1 205 ? -26.620 -12.669 43.997 1.00 92.94 205 MET A CA 1
ATOM 1711 C C . MET A 1 205 ? -26.447 -11.642 42.873 1.00 92.94 205 MET A C 1
ATOM 1713 O O . MET A 1 205 ? -25.954 -12.009 41.811 1.00 92.94 205 MET A O 1
ATOM 1717 N N . MET A 1 206 ? -26.727 -10.360 43.130 1.00 92.88 206 MET A N 1
ATOM 1718 C CA . MET A 1 206 ? -26.503 -9.261 42.181 1.00 92.88 206 MET A CA 1
ATOM 1719 C C . MET A 1 206 ? -25.045 -9.197 41.732 1.00 92.88 206 MET A C 1
ATOM 1721 O O . MET A 1 206 ? -24.761 -9.141 40.543 1.00 92.88 206 MET A O 1
ATOM 1725 N N . SER A 1 207 ? -24.096 -9.274 42.668 1.00 94.44 207 SER A N 1
ATOM 1726 C CA . SER A 1 207 ? -22.663 -9.242 42.346 1.00 94.44 207 SER A CA 1
ATOM 1727 C C . SER A 1 207 ? -22.239 -10.405 41.446 1.00 94.44 207 SER A C 1
ATOM 1729 O O . SER A 1 207 ? -21.366 -10.238 40.595 1.00 94.44 207 SER A O 1
ATOM 1731 N N . LYS A 1 208 ? -22.830 -11.593 41.628 1.00 95.56 208 LYS A N 1
ATOM 1732 C CA . LYS A 1 208 ? -22.592 -12.746 40.748 1.00 95.56 208 LYS A CA 1
ATOM 1733 C C . LYS A 1 208 ? -23.225 -12.539 39.375 1.00 95.56 208 LYS A C 1
ATOM 1735 O O . LYS A 1 208 ? -22.537 -12.789 38.391 1.00 95.56 208 LYS A O 1
ATOM 1740 N N . ALA A 1 209 ? -24.461 -12.046 39.321 1.00 94.19 209 ALA A N 1
ATOM 1741 C CA . ALA A 1 209 ? -25.154 -11.746 38.072 1.00 94.19 209 ALA A CA 1
ATOM 1742 C C . ALA A 1 209 ? -24.382 -10.704 37.252 1.00 94.19 209 ALA A C 1
ATOM 1744 O O . ALA A 1 209 ? -23.988 -11.002 36.134 1.00 94.19 209 ALA A O 1
ATOM 1745 N N . TYR A 1 210 ? -24.005 -9.559 37.837 1.00 92.56 210 TYR A N 1
ATOM 1746 C CA . TYR A 1 210 ? -23.186 -8.551 37.150 1.00 92.56 210 TYR A CA 1
ATOM 1747 C C . TYR A 1 210 ? -21.883 -9.128 36.589 1.00 92.56 210 TYR A C 1
ATOM 1749 O O . TYR A 1 210 ? -21.511 -8.820 35.464 1.00 92.56 210 TYR A O 1
ATOM 1757 N N . ARG A 1 211 ? -21.178 -9.985 37.341 1.00 95.44 211 ARG A N 1
ATOM 1758 C CA . ARG A 1 211 ? -19.950 -10.626 36.836 1.00 95.44 211 ARG A CA 1
ATOM 1759 C C . ARG A 1 211 ? -20.217 -11.577 35.672 1.00 95.44 211 ARG A C 1
ATOM 1761 O O . ARG A 1 211 ? -19.383 -11.660 34.781 1.00 95.44 211 ARG A O 1
ATOM 1768 N N . GLN A 1 212 ? -21.327 -12.311 35.702 1.00 94.75 212 GLN A N 1
ATOM 1769 C CA . GLN A 1 212 ? -21.715 -13.218 34.620 1.00 94.75 212 GLN A CA 1
ATOM 1770 C C . GLN A 1 212 ? -22.111 -12.439 33.368 1.00 94.75 212 GLN A C 1
ATOM 1772 O O . GLN A 1 212 ? -21.595 -12.737 32.298 1.00 94.75 212 GLN A O 1
ATOM 1777 N N . GLU A 1 213 ? -22.943 -11.408 33.513 1.00 92.06 213 GLU A N 1
ATOM 1778 C CA . GLU A 1 213 ? -23.350 -10.535 32.410 1.00 92.06 213 GLU A CA 1
ATOM 1779 C C . GLU A 1 213 ? -22.145 -9.831 31.772 1.00 92.06 213 GLU A C 1
ATOM 1781 O O . GLU A 1 213 ? -21.997 -9.844 30.553 1.00 92.06 213 GLU A O 1
ATOM 1786 N N . LEU A 1 214 ? -21.214 -9.308 32.581 1.00 93.06 214 LEU A N 1
ATOM 1787 C CA . LEU A 1 214 ? -19.959 -8.736 32.079 1.00 93.06 214 LEU A CA 1
ATOM 1788 C C . LEU A 1 214 ? -19.097 -9.772 31.342 1.00 93.06 214 LEU A C 1
ATOM 1790 O O . LEU A 1 214 ? -18.524 -9.454 30.306 1.00 93.06 214 LEU A O 1
ATOM 1794 N N . ALA A 1 215 ? -19.020 -11.011 31.836 1.00 95.00 215 ALA A N 1
ATOM 1795 C CA . ALA A 1 215 ? -18.263 -12.065 31.165 1.00 95.00 215 ALA A CA 1
ATOM 1796 C C . ALA A 1 215 ? -18.894 -12.470 29.821 1.00 95.00 215 ALA A C 1
ATOM 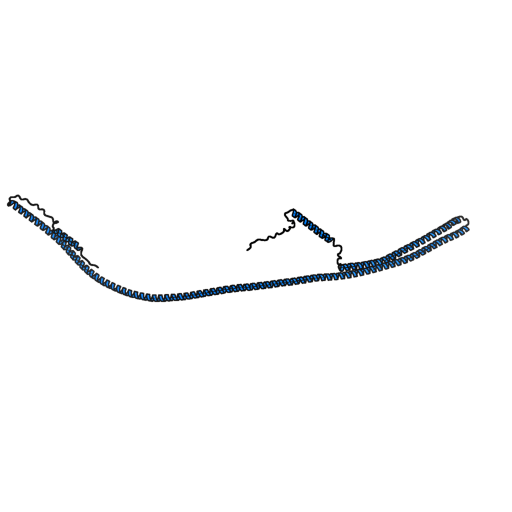1798 O O . ALA A 1 215 ? -18.170 -12.758 28.870 1.00 95.00 215 ALA A O 1
ATOM 1799 N N . MET A 1 216 ? -20.229 -12.481 29.732 1.00 93.56 216 MET A N 1
ATOM 1800 C CA . MET A 1 216 ? -20.938 -12.725 28.473 1.00 93.56 216 MET A CA 1
ATOM 1801 C C . MET A 1 216 ? -20.732 -11.569 27.489 1.00 93.56 216 MET A C 1
ATOM 1803 O O . MET A 1 216 ? -20.444 -11.821 26.322 1.00 93.56 216 MET A O 1
ATOM 1807 N N . LEU A 1 217 ? -20.785 -10.317 27.959 1.00 93.50 217 LEU A N 1
ATOM 1808 C CA . LEU A 1 217 ? -20.470 -9.138 27.147 1.00 93.50 217 LEU A CA 1
ATOM 1809 C C . LEU A 1 217 ? -19.042 -9.180 26.597 1.00 93.50 217 LEU A C 1
ATOM 1811 O O . LEU A 1 217 ? -18.849 -8.963 25.405 1.00 93.50 217 LEU A O 1
ATOM 1815 N N . ASP A 1 218 ? -18.053 -9.509 27.430 1.00 93.56 218 ASP A N 1
ATOM 1816 C CA . ASP A 1 218 ? -16.661 -9.651 26.991 1.00 93.56 218 ASP A CA 1
ATOM 1817 C C . ASP A 1 218 ? -16.507 -10.716 25.897 1.00 93.56 218 ASP A C 1
ATOM 1819 O O . ASP A 1 218 ? -15.706 -10.550 24.977 1.00 93.56 218 ASP A O 1
ATOM 1823 N N . GLU A 1 219 ? -17.257 -11.816 25.978 1.00 95.00 219 GLU A N 1
ATOM 1824 C CA . GLU A 1 219 ? -17.205 -12.865 24.962 1.00 95.00 219 GLU A CA 1
ATOM 1825 C C . GLU A 1 219 ? -17.839 -12.415 23.643 1.00 95.00 219 GLU A C 1
ATOM 1827 O O . GLU A 1 219 ? -17.236 -12.599 22.585 1.00 95.00 219 GLU A O 1
ATOM 1832 N N . VAL A 1 220 ? -18.989 -11.739 23.698 1.00 95.12 220 VAL A N 1
ATOM 1833 C CA . VAL A 1 220 ? -19.627 -11.147 22.511 1.00 95.12 220 VAL A CA 1
ATOM 1834 C C . VAL A 1 220 ? -18.711 -10.106 21.859 1.00 95.12 220 VAL A C 1
ATOM 1836 O O . VAL A 1 220 ? -18.536 -10.125 20.643 1.00 95.12 220 VAL A O 1
ATOM 1839 N N . ILE A 1 221 ? -18.041 -9.262 22.655 1.00 92.25 221 ILE A N 1
ATOM 1840 C CA . ILE A 1 221 ? -17.061 -8.284 22.157 1.00 92.25 221 ILE A CA 1
ATOM 1841 C C . ILE A 1 221 ? -15.920 -8.979 21.408 1.00 92.25 221 ILE A C 1
ATOM 1843 O O . ILE A 1 221 ? -15.526 -8.525 20.335 1.00 92.25 221 ILE A O 1
ATOM 1847 N N . LYS A 1 222 ? -15.365 -10.070 21.947 1.00 94.38 222 LYS A N 1
ATOM 1848 C CA . LYS A 1 222 ? -14.284 -10.807 21.269 1.00 94.38 222 LYS A CA 1
ATOM 1849 C C . LYS A 1 222 ? -14.748 -11.413 19.952 1.00 94.38 222 LYS A C 1
ATOM 1851 O O . LYS A 1 222 ? -13.987 -11.379 18.986 1.00 94.38 222 LYS A O 1
ATOM 1856 N N . VAL A 1 223 ? -15.963 -11.961 19.914 1.00 94.00 223 VAL A N 1
ATOM 1857 C CA . VAL A 1 223 ? -16.541 -12.520 18.687 1.00 94.00 223 VAL A CA 1
ATOM 1858 C C . VAL A 1 223 ? -16.690 -11.420 17.639 1.00 94.00 223 VAL A C 1
ATOM 1860 O O . VAL A 1 223 ? -16.119 -11.556 16.559 1.00 94.00 223 VAL A O 1
ATOM 1863 N N . GLU A 1 224 ? -17.311 -10.287 17.972 1.00 91.38 224 GLU A N 1
ATOM 1864 C CA . GLU A 1 224 ? -17.431 -9.159 17.038 1.00 91.38 224 GLU A CA 1
ATOM 1865 C C . GLU A 1 224 ? -16.070 -8.635 16.563 1.00 91.38 224 GLU A C 1
ATOM 1867 O O . GLU A 1 224 ? -15.880 -8.367 15.377 1.00 91.38 224 GLU A O 1
ATOM 1872 N N . GLN A 1 225 ? -15.090 -8.514 17.466 1.00 92.81 225 GLN A N 1
ATOM 1873 C CA . GLN A 1 225 ? -13.730 -8.116 17.095 1.00 92.81 225 GLN A CA 1
ATOM 1874 C C . GLN A 1 225 ? -13.107 -9.108 16.112 1.00 92.81 225 GLN A C 1
ATOM 1876 O O . GLN A 1 225 ? -12.465 -8.688 15.149 1.00 92.81 225 GLN A O 1
ATOM 1881 N N . SER A 1 226 ? -13.293 -10.412 16.330 1.00 94.75 226 SER A N 1
ATOM 1882 C CA . SER A 1 226 ? -12.780 -11.440 15.425 1.00 94.75 226 SER A CA 1
ATOM 1883 C C . SER A 1 226 ? -13.447 -11.376 14.049 1.00 94.75 226 SER A C 1
ATOM 1885 O O . SER A 1 226 ? -12.745 -11.392 13.041 1.00 94.75 226 SER A O 1
ATOM 1887 N N . GLU A 1 227 ? -14.766 -11.186 13.991 1.00 93.50 227 GLU A N 1
ATOM 1888 C CA . GLU A 1 227 ? -15.520 -11.043 12.741 1.00 93.50 227 GLU A CA 1
ATOM 1889 C C . GLU A 1 227 ? -15.126 -9.769 11.979 1.00 93.50 227 GLU A C 1
ATOM 1891 O O . GLU A 1 227 ? -14.935 -9.789 10.758 1.00 93.50 227 GLU A O 1
ATOM 1896 N N . LEU A 1 228 ? -14.925 -8.657 12.692 1.00 93.56 228 LEU A N 1
ATOM 1897 C CA . LEU A 1 228 ? -14.445 -7.409 12.106 1.00 93.56 228 LEU A CA 1
ATOM 1898 C C . LEU A 1 228 ? -13.024 -7.567 11.540 1.00 93.56 228 LEU A C 1
ATOM 1900 O O . LEU A 1 228 ? -12.736 -7.124 10.427 1.00 93.56 228 LEU A O 1
ATOM 1904 N N . VAL A 1 229 ? -12.128 -8.236 12.266 1.00 95.69 229 VAL A N 1
ATOM 1905 C CA . VAL A 1 229 ? -10.771 -8.522 11.777 1.00 95.69 229 VAL A CA 1
ATOM 1906 C C . VAL A 1 229 ? -10.808 -9.458 10.567 1.00 95.69 229 VAL A C 1
ATOM 1908 O O . VAL A 1 229 ? -10.079 -9.240 9.603 1.00 95.69 229 VAL A O 1
ATOM 1911 N N . GLU A 1 230 ? -11.665 -10.476 10.562 1.00 96.38 230 GLU A N 1
ATOM 1912 C CA . GLU A 1 230 ? -11.818 -11.366 9.410 1.00 96.38 230 GLU A CA 1
ATOM 1913 C C . GLU A 1 230 ? -12.372 -10.649 8.176 1.00 96.38 230 GLU A C 1
ATOM 1915 O O . GLU A 1 230 ? -11.875 -10.871 7.073 1.00 96.38 230 GLU A O 1
ATOM 1920 N N . SER A 1 231 ? -13.389 -9.799 8.339 1.00 96.12 231 SER A N 1
ATOM 1921 C CA . SER A 1 231 ? -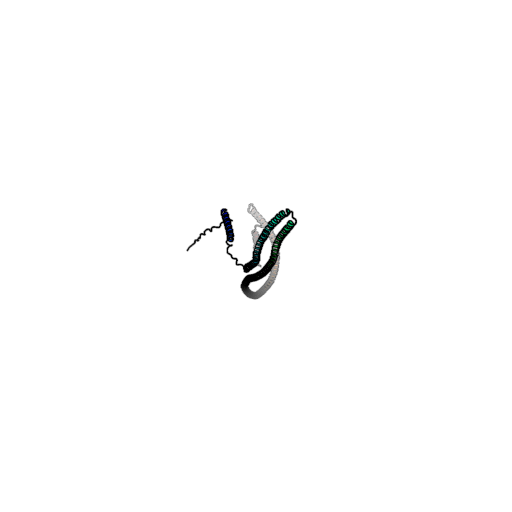13.962 -9.025 7.229 1.00 96.12 231 SER A CA 1
ATOM 1922 C C . SER A 1 231 ? -12.939 -8.059 6.630 1.00 96.12 231 SER A C 1
ATOM 1924 O O . SER A 1 231 ? -12.704 -8.093 5.424 1.00 96.12 231 SER A O 1
ATOM 1926 N N . THR A 1 232 ? -12.236 -7.294 7.467 1.00 95.44 232 THR A N 1
ATOM 1927 C CA . THR A 1 232 ? -11.176 -6.383 7.008 1.00 95.44 232 THR A CA 1
ATOM 1928 C C . THR A 1 232 ? -10.004 -7.132 6.372 1.00 95.44 232 THR A C 1
ATOM 1930 O O . THR A 1 232 ? -9.494 -6.706 5.340 1.00 95.44 232 THR A O 1
ATOM 1933 N N . ASN A 1 233 ? -9.589 -8.282 6.915 1.00 97.00 233 ASN A N 1
ATOM 1934 C CA . ASN A 1 233 ? -8.558 -9.113 6.287 1.00 97.00 233 ASN A CA 1
ATOM 1935 C C . ASN A 1 233 ? -8.991 -9.638 4.913 1.00 97.00 233 ASN A C 1
ATOM 1937 O O . ASN A 1 233 ? -8.171 -9.653 3.997 1.00 97.00 233 ASN A O 1
ATOM 1941 N N . LYS A 1 234 ? -10.261 -10.030 4.736 1.00 97.25 234 LYS A N 1
ATOM 1942 C CA . LYS A 1 234 ? -10.793 -10.432 3.422 1.00 97.25 234 LYS A CA 1
ATOM 1943 C C . LYS A 1 234 ? -10.729 -9.279 2.420 1.00 97.25 234 LYS A C 1
ATOM 1945 O O . LYS A 1 234 ? -10.253 -9.490 1.309 1.00 97.25 234 LYS A O 1
ATOM 1950 N N . GLU A 1 235 ? -11.118 -8.069 2.822 1.00 97.19 235 GLU A N 1
ATOM 1951 C CA . GLU A 1 235 ? -10.985 -6.869 1.982 1.00 97.19 235 GLU A CA 1
ATOM 1952 C C . GLU A 1 235 ? -9.518 -6.614 1.592 1.00 97.19 235 GLU A C 1
ATOM 1954 O O . GLU A 1 235 ? -9.208 -6.379 0.423 1.00 97.19 235 GLU A O 1
ATOM 1959 N N . TRP A 1 236 ? -8.582 -6.737 2.540 1.00 97.12 236 TRP A N 1
ATOM 1960 C CA . TRP A 1 236 ? -7.149 -6.625 2.251 1.00 97.12 236 TRP A CA 1
ATOM 1961 C C . TRP A 1 236 ? -6.655 -7.705 1.286 1.00 97.12 236 TRP A C 1
ATOM 1963 O O . TRP A 1 236 ? -5.905 -7.400 0.359 1.00 97.12 236 TRP A O 1
ATOM 1973 N N . GLU A 1 237 ? -7.062 -8.961 1.468 1.00 97.06 237 GLU A N 1
ATOM 1974 C CA . GLU A 1 237 ? -6.718 -10.050 0.551 1.00 97.06 237 GLU A CA 1
ATOM 1975 C C . GLU A 1 237 ? -7.248 -9.810 -0.865 1.00 97.06 237 GLU A C 1
ATOM 1977 O O . GLU A 1 237 ? -6.570 -10.145 -1.840 1.00 97.06 237 GLU A O 1
ATOM 1982 N N . GLU A 1 238 ? -8.450 -9.250 -1.000 1.00 97.00 238 GLU A N 1
ATOM 1983 C CA . GLU A 1 238 ? -9.023 -8.875 -2.292 1.00 97.00 238 GLU A CA 1
ATOM 1984 C C . GLU A 1 238 ? -8.200 -7.779 -2.972 1.00 97.00 238 GLU A C 1
ATOM 1986 O O . GLU A 1 238 ? -7.827 -7.942 -4.137 1.00 97.00 238 GLU A O 1
ATOM 1991 N N . LEU A 1 239 ? -7.814 -6.736 -2.232 1.00 97.00 239 LEU A N 1
ATOM 1992 C CA . LEU A 1 239 ? -6.941 -5.672 -2.735 1.00 97.00 239 LEU A CA 1
ATOM 1993 C C . LEU A 1 239 ? -5.556 -6.196 -3.138 1.00 97.00 239 LEU A C 1
ATOM 1995 O O . LEU A 1 239 ? -5.027 -5.807 -4.180 1.00 97.00 239 LEU A O 1
ATOM 1999 N N . TYR A 1 240 ? -4.965 -7.114 -2.365 1.00 95.38 240 TYR A N 1
ATOM 2000 C CA . TYR A 1 240 ? -3.700 -7.751 -2.744 1.00 95.38 240 TYR A CA 1
ATOM 2001 C C . TYR A 1 240 ? -3.841 -8.569 -4.030 1.00 95.38 240 TYR A C 1
ATOM 2003 O O . TYR A 1 240 ? -3.004 -8.453 -4.923 1.00 95.38 240 TYR A O 1
ATOM 2011 N N . LYS A 1 241 ? -4.923 -9.346 -4.168 1.00 97.06 241 LYS A N 1
ATOM 2012 C CA . LYS A 1 241 ? -5.209 -10.101 -5.397 1.00 97.06 241 LYS A CA 1
ATOM 2013 C C . LYS A 1 241 ? -5.409 -9.178 -6.598 1.00 97.06 241 LYS A C 1
ATOM 2015 O O . LYS A 1 241 ? -5.026 -9.545 -7.707 1.00 97.06 241 LYS A O 1
ATOM 2020 N N . GLU A 1 242 ? -6.035 -8.019 -6.414 1.00 96.88 242 GLU A N 1
ATOM 2021 C CA . GLU A 1 242 ? -6.202 -7.023 -7.474 1.00 96.88 242 GLU A CA 1
ATOM 2022 C C . GLU A 1 242 ? -4.860 -6.412 -7.884 1.00 96.88 242 GLU A C 1
ATOM 2024 O O . GLU A 1 242 ? -4.512 -6.461 -9.065 1.00 96.88 242 GLU A O 1
ATOM 2029 N N . ARG A 1 243 ? -4.050 -5.971 -6.916 1.00 97.19 243 ARG A N 1
ATOM 2030 C CA . ARG A 1 243 ? -2.689 -5.479 -7.165 1.00 97.19 243 ARG A CA 1
ATOM 2031 C C . ARG A 1 243 ? -1.846 -6.504 -7.922 1.00 97.19 243 ARG A C 1
ATOM 2033 O O . ARG A 1 243 ? -1.212 -6.161 -8.914 1.00 97.19 243 ARG A O 1
ATOM 2040 N N . ASP A 1 244 ? -1.855 -7.766 -7.499 1.00 96.19 244 ASP A N 1
ATOM 2041 C CA . ASP A 1 244 ? -1.065 -8.816 -8.147 1.00 96.19 244 ASP A CA 1
ATOM 2042 C C . ASP A 1 244 ? -1.521 -9.046 -9.605 1.00 96.19 244 ASP A C 1
ATOM 2044 O O . ASP A 1 244 ? -0.696 -9.248 -10.502 1.00 96.19 244 ASP A O 1
ATOM 2048 N N . LYS A 1 245 ? -2.831 -8.954 -9.892 1.00 97.12 245 LYS A N 1
ATOM 2049 C CA . LYS A 1 245 ? -3.348 -8.993 -11.274 1.00 97.12 245 LYS A CA 1
ATOM 2050 C C . LYS A 1 245 ? -2.850 -7.801 -12.089 1.00 97.12 245 LYS A C 1
ATOM 2052 O O . LYS A 1 245 ? -2.431 -7.988 -13.233 1.00 97.12 245 LYS A O 1
ATOM 2057 N N . GLU A 1 246 ? -2.888 -6.597 -11.526 1.00 96.81 246 GLU A N 1
ATOM 2058 C CA . GLU A 1 246 ? -2.387 -5.390 -12.186 1.00 96.81 246 GLU A CA 1
ATOM 2059 C C . GLU A 1 246 ? -0.881 -5.467 -12.458 1.00 96.81 246 GLU A C 1
ATOM 2061 O O . GLU A 1 246 ? -0.438 -5.123 -13.556 1.00 96.81 246 GLU A O 1
ATOM 2066 N N . GLU A 1 247 ? -0.094 -5.980 -11.511 1.00 96.00 247 GLU A N 1
ATOM 2067 C CA . GLU A 1 247 ? 1.341 -6.210 -11.682 1.00 96.00 247 GLU A CA 1
ATOM 2068 C C . GLU A 1 247 ? 1.614 -7.176 -12.838 1.00 96.00 247 GLU A C 1
ATOM 2070 O O . GLU A 1 247 ? 2.434 -6.876 -13.709 1.00 96.00 247 GLU A O 1
ATOM 2075 N N . VAL A 1 248 ? 0.880 -8.290 -12.918 1.00 97.25 248 VAL A N 1
ATOM 2076 C CA . VAL A 1 248 ? 0.988 -9.239 -14.038 1.00 97.25 248 VAL A CA 1
ATOM 2077 C C . VAL A 1 248 ? 0.636 -8.572 -15.369 1.00 97.25 248 VAL A C 1
ATOM 2079 O O . VAL A 1 248 ? 1.344 -8.769 -16.359 1.00 97.25 248 VAL A O 1
ATOM 2082 N N . VAL A 1 249 ? -0.428 -7.767 -15.421 1.00 97.44 249 VAL A N 1
ATOM 2083 C CA . VAL A 1 249 ? -0.810 -7.023 -16.634 1.00 97.44 249 VAL A CA 1
ATOM 2084 C C . VAL A 1 249 ? 0.277 -6.022 -17.028 1.00 97.44 249 VAL A C 1
ATOM 2086 O O . VAL A 1 249 ? 0.633 -5.930 -18.202 1.00 97.44 249 VAL A O 1
ATOM 2089 N N . ASN A 1 250 ? 0.843 -5.294 -16.068 1.00 97.19 250 ASN A N 1
ATOM 2090 C CA . ASN A 1 250 ? 1.911 -4.334 -16.323 1.00 97.19 250 ASN A CA 1
ATOM 2091 C C . ASN A 1 250 ? 3.189 -5.026 -16.822 1.00 97.19 250 ASN A C 1
ATOM 2093 O O . ASN A 1 250 ? 3.830 -4.559 -17.762 1.00 97.19 250 ASN A O 1
ATOM 2097 N N . MET A 1 251 ? 3.539 -6.178 -16.245 1.00 95.69 251 MET A N 1
ATOM 2098 C CA . MET A 1 251 ? 4.663 -6.990 -16.712 1.00 95.69 251 MET A CA 1
ATOM 2099 C C . MET A 1 251 ? 4.442 -7.488 -18.141 1.00 95.69 251 MET A C 1
ATOM 2101 O O . MET A 1 251 ? 5.354 -7.382 -18.957 1.00 95.69 251 MET A O 1
ATOM 2105 N N . LYS A 1 252 ? 3.232 -7.950 -18.486 1.00 96.56 252 LYS A N 1
ATOM 2106 C CA . LYS A 1 252 ? 2.889 -8.328 -19.868 1.00 96.56 252 LYS A CA 1
ATOM 2107 C C . LYS A 1 252 ? 3.074 -7.168 -20.845 1.00 96.56 252 LYS A C 1
ATOM 2109 O O . LYS A 1 252 ? 3.747 -7.353 -21.849 1.00 96.56 252 LYS A O 1
ATOM 2114 N N . LYS A 1 253 ? 2.591 -5.966 -20.511 1.00 96.44 253 LYS A N 1
ATOM 2115 C CA . LYS A 1 253 ? 2.796 -4.761 -21.340 1.00 96.44 253 LYS A CA 1
ATOM 2116 C C . LYS A 1 253 ? 4.276 -4.439 -21.550 1.00 96.44 253 LYS A C 1
ATOM 2118 O O . LYS A 1 253 ? 4.676 -4.060 -22.644 1.00 96.44 253 LYS A O 1
ATOM 2123 N N . LYS A 1 254 ? 5.109 -4.603 -20.514 1.00 96.44 254 LYS A N 1
ATOM 2124 C CA . LYS A 1 254 ? 6.566 -4.432 -20.641 1.00 96.44 254 LYS A CA 1
ATOM 2125 C C . LYS A 1 254 ? 7.180 -5.472 -21.575 1.00 96.44 254 LYS A C 1
ATOM 2127 O O . LYS A 1 254 ? 8.032 -5.114 -22.378 1.00 96.44 254 LYS A O 1
ATOM 2132 N N . PHE A 1 255 ? 6.757 -6.733 -21.486 1.00 96.12 255 PHE A N 1
ATOM 2133 C CA . PHE A 1 255 ? 7.219 -7.777 -22.403 1.00 96.12 255 PHE A CA 1
ATOM 2134 C C . PHE A 1 255 ? 6.782 -7.514 -23.845 1.00 96.12 255 PHE A C 1
ATOM 2136 O O . PHE A 1 255 ? 7.603 -7.645 -24.744 1.00 96.12 255 PHE A O 1
ATOM 2143 N N . GLU A 1 256 ? 5.535 -7.097 -24.067 1.00 97.19 256 GLU A N 1
ATOM 2144 C CA . GLU A 1 256 ? 5.039 -6.701 -25.391 1.00 97.19 256 GLU A CA 1
ATOM 2145 C C . GLU A 1 256 ? 5.875 -5.558 -25.976 1.00 97.19 256 GLU A C 1
ATOM 2147 O O . GLU A 1 256 ? 6.343 -5.662 -27.105 1.00 97.19 256 GLU A O 1
ATOM 2152 N N . LEU A 1 257 ? 6.169 -4.530 -25.175 1.00 97.06 257 LEU A N 1
ATOM 2153 C CA . LEU A 1 257 ? 7.026 -3.422 -25.596 1.00 97.06 257 LEU A CA 1
ATOM 2154 C C . LEU A 1 257 ? 8.450 -3.881 -25.957 1.00 97.06 257 LEU A C 1
ATOM 2156 O O . LEU A 1 257 ? 9.019 -3.401 -26.931 1.00 97.06 257 LEU A O 1
ATOM 2160 N N . ILE A 1 258 ? 9.031 -4.812 -25.193 1.00 96.56 258 ILE A N 1
ATOM 2161 C CA . ILE A 1 258 ? 10.348 -5.390 -25.510 1.00 96.56 258 ILE A CA 1
ATOM 2162 C C . ILE A 1 258 ? 10.300 -6.147 -26.840 1.00 96.56 258 ILE A C 1
ATOM 2164 O O . ILE A 1 258 ? 11.198 -5.978 -27.658 1.00 96.56 258 ILE A O 1
ATOM 2168 N N . ILE A 1 259 ? 9.253 -6.942 -27.069 1.00 96.62 259 ILE A N 1
ATOM 2169 C CA . ILE A 1 259 ? 9.060 -7.677 -28.324 1.00 96.62 259 ILE A CA 1
ATOM 2170 C C . ILE A 1 259 ? 8.928 -6.704 -29.501 1.00 96.62 259 ILE A C 1
ATOM 2172 O O . ILE A 1 259 ? 9.469 -6.957 -30.575 1.00 96.62 259 ILE A O 1
ATOM 2176 N N . ASP A 1 260 ? 8.223 -5.589 -29.324 1.00 96.94 260 ASP A N 1
ATOM 2177 C CA . ASP A 1 260 ? 8.084 -4.582 -30.374 1.00 96.94 260 ASP A CA 1
ATOM 2178 C C . ASP A 1 260 ? 9.412 -3.868 -30.660 1.00 96.94 260 ASP A C 1
ATOM 2180 O O . ASP A 1 260 ? 9.775 -3.728 -31.827 1.00 96.94 260 ASP A O 1
ATOM 2184 N N . PHE A 1 261 ? 10.202 -3.535 -29.633 1.00 97.00 261 PHE A N 1
ATOM 2185 C CA . PHE A 1 261 ? 11.561 -3.020 -29.834 1.00 97.00 261 PHE A CA 1
ATOM 2186 C C . PHE A 1 261 ? 12.492 -4.026 -30.516 1.00 97.00 261 PHE A C 1
ATOM 2188 O O . PHE A 1 261 ? 13.331 -3.628 -31.321 1.00 97.00 261 PHE A O 1
ATOM 2195 N N . GLU A 1 262 ? 12.360 -5.320 -30.226 1.00 96.44 262 GLU A N 1
ATOM 2196 C CA . GLU A 1 262 ? 13.136 -6.367 -30.897 1.00 96.44 262 GLU A CA 1
ATOM 2197 C C . GLU A 1 262 ? 12.790 -6.432 -32.391 1.00 96.44 262 GLU A C 1
ATOM 2199 O O . GLU A 1 262 ? 13.691 -6.413 -33.229 1.00 96.44 262 GLU A O 1
ATOM 2204 N N . LYS A 1 263 ? 11.497 -6.372 -32.744 1.00 96.94 263 LYS A N 1
ATOM 2205 C CA . LYS A 1 263 ? 11.064 -6.279 -34.148 1.00 96.94 263 LYS A CA 1
ATOM 2206 C C . LYS A 1 263 ? 11.602 -5.023 -34.830 1.00 96.94 263 LYS A C 1
ATOM 2208 O O . LYS A 1 263 ? 12.078 -5.107 -35.959 1.00 96.94 263 LYS A O 1
ATOM 2213 N N . GLU A 1 264 ? 11.524 -3.863 -34.177 1.00 97.19 264 GLU A N 1
ATOM 2214 C CA . GLU A 1 264 ? 12.071 -2.614 -34.720 1.00 97.19 264 GLU A CA 1
ATOM 2215 C C . GLU A 1 264 ? 13.579 -2.737 -34.964 1.00 97.19 264 GLU A C 1
ATOM 2217 O O . GLU A 1 264 ? 14.062 -2.384 -36.043 1.00 97.19 264 GLU A O 1
ATOM 2222 N N . MET A 1 265 ? 14.319 -3.314 -34.016 1.00 96.25 265 MET A N 1
ATOM 2223 C CA . MET A 1 265 ? 15.752 -3.558 -34.152 1.00 96.25 265 MET A CA 1
ATOM 2224 C C . MET A 1 265 ? 16.059 -4.475 -35.343 1.00 96.25 265 MET A C 1
ATOM 2226 O O . MET A 1 265 ? 16.943 -4.163 -36.144 1.00 96.25 265 MET A O 1
ATOM 2230 N N . ASP A 1 266 ? 15.292 -5.554 -35.516 1.00 96.56 266 ASP A N 1
ATOM 2231 C CA . ASP A 1 266 ? 15.411 -6.453 -36.666 1.00 96.56 266 ASP A CA 1
ATOM 2232 C C . ASP A 1 266 ? 15.143 -5.727 -37.990 1.00 96.56 266 ASP A C 1
ATOM 2234 O O . ASP A 1 266 ? 15.899 -5.897 -38.952 1.00 96.56 266 ASP A O 1
ATOM 2238 N N . THR A 1 267 ? 14.118 -4.868 -38.052 1.00 97.44 267 THR A N 1
ATOM 2239 C CA . THR A 1 267 ? 13.838 -4.085 -39.267 1.00 97.44 267 THR A CA 1
ATOM 2240 C C . THR A 1 267 ? 14.994 -3.150 -39.618 1.00 97.44 267 THR A C 1
ATOM 2242 O O . THR A 1 267 ? 15.458 -3.150 -40.759 1.00 97.44 267 THR A O 1
ATOM 2245 N N . ILE A 1 268 ? 15.544 -2.436 -38.632 1.00 96.88 268 ILE A N 1
ATOM 2246 C CA . ILE A 1 268 ? 16.713 -1.566 -38.812 1.00 96.88 268 ILE A CA 1
ATOM 2247 C C . ILE A 1 268 ? 17.933 -2.379 -39.261 1.00 96.88 268 ILE A C 1
ATOM 2249 O O . ILE A 1 268 ? 18.681 -1.937 -40.138 1.00 96.88 268 ILE A O 1
ATOM 2253 N N . HIS A 1 269 ? 18.146 -3.574 -38.702 1.00 96.81 269 HIS A N 1
ATOM 2254 C CA . HIS A 1 269 ? 19.228 -4.461 -39.128 1.00 96.81 269 HIS A CA 1
ATOM 2255 C C . HIS A 1 269 ? 19.105 -4.853 -40.602 1.00 96.81 269 HIS A C 1
ATOM 2257 O O . HIS A 1 269 ? 20.102 -4.778 -41.331 1.00 96.81 269 HIS A O 1
ATOM 2263 N N . VAL A 1 270 ? 17.904 -5.222 -41.056 1.00 97.44 270 VAL A N 1
ATOM 2264 C CA . VAL A 1 270 ? 17.642 -5.544 -42.465 1.00 97.44 270 VAL A CA 1
ATOM 2265 C C . VAL A 1 270 ? 17.881 -4.321 -43.350 1.00 97.44 270 VAL A C 1
ATOM 2267 O O . VAL A 1 270 ? 18.658 -4.415 -44.301 1.00 97.44 270 VAL A O 1
ATOM 2270 N N . GLU A 1 271 ? 17.326 -3.157 -43.004 1.00 97.25 271 GLU A N 1
ATOM 2271 C CA . GLU A 1 271 ? 17.526 -1.917 -43.767 1.00 97.25 271 GLU A CA 1
ATOM 2272 C C . GLU A 1 271 ? 19.005 -1.526 -43.877 1.00 97.25 271 GLU A C 1
ATOM 2274 O O . GLU A 1 271 ? 19.486 -1.117 -44.936 1.00 97.25 271 GLU A O 1
ATOM 2279 N N . HIS A 1 272 ? 19.762 -1.633 -42.783 1.00 97.50 272 HIS A N 1
ATOM 2280 C CA . HIS A 1 272 ? 21.199 -1.369 -42.792 1.00 97.50 272 HIS A CA 1
ATOM 2281 C C . HIS A 1 272 ? 21.946 -2.360 -43.681 1.00 97.50 272 HIS A C 1
ATOM 2283 O O . HIS A 1 272 ? 22.849 -1.963 -44.424 1.00 97.50 272 HIS A O 1
ATOM 2289 N N . GLN A 1 273 ? 21.571 -3.640 -43.643 1.00 97.31 273 GLN A N 1
ATOM 2290 C CA . GLN A 1 273 ? 22.166 -4.650 -44.506 1.00 97.31 273 GLN A CA 1
ATOM 2291 C C . GLN A 1 273 ? 21.849 -4.387 -45.985 1.00 97.31 273 GLN A C 1
ATOM 2293 O O . GLN A 1 273 ? 22.727 -4.563 -46.831 1.00 97.31 273 GLN A O 1
ATOM 2298 N N . GLU A 1 274 ? 20.640 -3.931 -46.308 1.00 96.50 274 GLU A N 1
ATOM 2299 C CA . GLU A 1 274 ? 20.248 -3.523 -47.659 1.00 96.50 274 GLU A CA 1
ATOM 2300 C C . GLU A 1 274 ? 21.042 -2.305 -48.133 1.00 96.50 274 GLU A C 1
ATOM 2302 O O . GLU A 1 27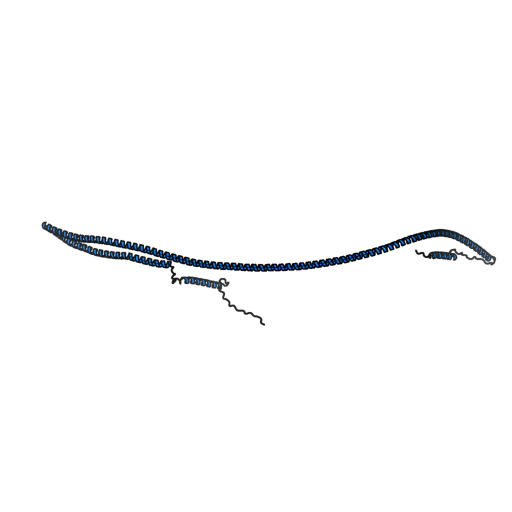4 ? 21.696 -2.386 -49.172 1.00 96.50 274 GLU A O 1
ATOM 2307 N N . LYS A 1 275 ? 21.115 -1.232 -47.333 1.00 97.06 275 LYS A N 1
ATOM 2308 C CA . LYS A 1 275 ? 21.938 -0.043 -47.634 1.00 97.06 275 LYS A CA 1
ATOM 2309 C C . LYS A 1 275 ? 23.407 -0.410 -47.852 1.00 97.06 275 LYS A C 1
ATOM 2311 O O . LYS A 1 275 ? 24.048 0.097 -48.773 1.00 97.06 275 LYS A O 1
ATOM 2316 N N . TYR A 1 276 ? 23.946 -1.323 -47.042 1.00 97.38 276 TYR A N 1
ATOM 2317 C CA . TYR A 1 276 ? 25.301 -1.840 -47.224 1.00 97.38 276 TYR A CA 1
ATOM 2318 C C . TYR A 1 276 ? 25.450 -2.612 -48.543 1.00 97.38 276 TYR A C 1
ATOM 2320 O O . TYR A 1 276 ? 26.406 -2.377 -49.285 1.00 97.38 276 TYR A O 1
ATOM 2328 N N . ARG A 1 277 ? 24.512 -3.514 -48.867 1.00 97.62 277 ARG A N 1
ATOM 2329 C CA . ARG A 1 277 ? 24.510 -4.261 -50.138 1.00 97.62 277 ARG A CA 1
ATOM 2330 C C . ARG A 1 277 ? 24.412 -3.317 -51.333 1.00 97.62 277 ARG A C 1
ATOM 2332 O O . ARG A 1 277 ? 25.159 -3.495 -52.289 1.00 97.62 277 ARG A O 1
ATOM 2339 N N . GLU A 1 278 ? 23.553 -2.305 -51.273 1.00 97.75 278 GLU A N 1
ATOM 2340 C CA . GLU A 1 278 ? 23.441 -1.275 -52.305 1.00 97.75 278 GLU A CA 1
ATOM 2341 C C . GLU A 1 278 ? 24.758 -0.528 -52.510 1.00 97.75 278 GLU A C 1
ATOM 2343 O O . GLU A 1 278 ? 25.240 -0.435 -53.638 1.00 97.75 278 GLU A O 1
ATOM 2348 N N . ALA A 1 279 ? 25.364 -0.022 -51.432 1.00 97.06 279 ALA A N 1
ATOM 2349 C CA . ALA A 1 279 ? 26.640 0.683 -51.503 1.00 97.06 279 ALA A CA 1
ATOM 2350 C C . ALA A 1 279 ? 27.749 -0.217 -52.067 1.00 97.06 279 ALA A C 1
ATOM 2352 O O . ALA A 1 279 ? 28.511 0.209 -52.935 1.00 97.06 279 ALA A O 1
ATOM 2353 N N . LYS A 1 280 ? 27.797 -1.482 -51.635 1.00 98.38 280 LYS A N 1
ATOM 2354 C CA . LYS A 1 280 ? 28.729 -2.482 -52.162 1.00 98.38 280 LYS A CA 1
ATOM 2355 C C . LYS A 1 280 ? 28.527 -2.700 -53.662 1.00 98.38 280 LYS A C 1
ATOM 2357 O O . LYS A 1 280 ? 29.499 -2.640 -54.406 1.00 98.38 280 LYS A O 1
ATOM 2362 N N . MET A 1 281 ? 27.289 -2.898 -54.119 1.00 97.69 281 MET A N 1
ATOM 2363 C CA . MET A 1 281 ? 26.985 -3.069 -55.544 1.00 97.69 281 MET A CA 1
ATOM 2364 C C . MET A 1 281 ? 27.381 -1.841 -56.372 1.00 97.69 281 MET A C 1
ATOM 2366 O O . MET A 1 281 ? 27.932 -2.006 -57.459 1.00 97.69 281 MET A O 1
ATOM 2370 N N . ARG A 1 282 ? 27.145 -0.622 -55.863 1.00 98.25 282 ARG A N 1
ATOM 2371 C CA . ARG A 1 282 ? 27.564 0.627 -56.527 1.00 98.25 282 ARG A CA 1
ATOM 2372 C C . ARG A 1 282 ? 29.083 0.700 -56.667 1.00 98.25 282 ARG A C 1
ATOM 2374 O O . ARG A 1 282 ? 29.576 0.859 -57.776 1.00 98.25 282 ARG A O 1
ATOM 2381 N N . LEU A 1 283 ? 29.820 0.491 -55.575 1.00 97.56 283 LEU A N 1
ATOM 2382 C CA . LEU A 1 283 ? 31.285 0.518 -55.600 1.00 97.56 283 LEU A CA 1
ATOM 2383 C C . LEU A 1 283 ? 31.869 -0.578 -56.500 1.00 97.56 283 LEU A C 1
ATOM 2385 O O . LEU A 1 283 ? 32.819 -0.332 -57.236 1.00 97.56 283 LEU A O 1
ATOM 2389 N N . GLU A 1 284 ? 31.297 -1.783 -56.490 1.00 97.81 284 GLU A N 1
ATOM 2390 C CA . GLU A 1 284 ? 31.701 -2.845 -57.414 1.00 97.81 284 GLU A CA 1
ATOM 2391 C C . GLU A 1 284 ? 31.431 -2.473 -58.878 1.00 97.81 284 GLU A C 1
ATOM 2393 O O . GLU A 1 284 ? 32.240 -2.806 -59.745 1.00 97.81 284 GLU A O 1
ATOM 2398 N N . ALA A 1 285 ? 30.323 -1.787 -59.175 1.00 97.62 285 ALA A N 1
ATOM 2399 C CA . ALA A 1 285 ? 30.037 -1.288 -60.516 1.00 97.62 285 ALA A CA 1
ATOM 2400 C C . ALA A 1 285 ? 31.053 -0.218 -60.948 1.00 97.62 285 ALA A C 1
ATOM 2402 O O . ALA A 1 285 ? 31.599 -0.323 -62.046 1.00 97.62 285 ALA A O 1
ATOM 2403 N N . ASP A 1 286 ? 31.377 0.736 -60.073 1.00 97.88 286 ASP A N 1
ATOM 2404 C CA . ASP A 1 286 ? 32.388 1.768 -60.336 1.00 97.88 286 ASP A CA 1
ATOM 2405 C C . ASP A 1 286 ? 33.771 1.149 -60.577 1.00 97.88 286 ASP A C 1
ATOM 2407 O O . ASP A 1 286 ? 34.460 1.509 -61.533 1.00 97.88 286 ASP A O 1
ATOM 2411 N N . ILE A 1 287 ? 34.158 0.145 -59.777 1.00 97.56 287 ILE A N 1
ATOM 2412 C CA . ILE A 1 287 ? 35.399 -0.615 -59.987 1.00 97.56 287 ILE A CA 1
ATOM 2413 C C . ILE A 1 287 ? 35.405 -1.267 -61.374 1.00 97.56 287 ILE A C 1
ATOM 2415 O O . ILE A 1 287 ? 36.414 -1.180 -62.073 1.00 97.56 287 ILE A O 1
ATOM 2419 N N . ARG A 1 288 ? 34.299 -1.890 -61.807 1.00 97.06 288 ARG A N 1
ATOM 2420 C CA . ARG A 1 288 ? 34.207 -2.491 -63.153 1.00 97.06 288 ARG A CA 1
ATOM 2421 C C . ARG A 1 288 ? 34.354 -1.441 -64.257 1.00 97.06 288 ARG A C 1
ATOM 2423 O O . ARG A 1 288 ? 35.043 -1.704 -65.241 1.00 97.06 288 ARG A O 1
ATOM 2430 N N . VAL A 1 289 ? 33.744 -0.263 -64.103 1.00 97.62 289 VAL A N 1
ATOM 2431 C CA . VAL A 1 289 ? 33.871 0.843 -65.071 1.00 97.62 289 VAL A CA 1
ATOM 2432 C C . VAL A 1 289 ? 35.320 1.323 -65.150 1.00 97.62 289 VAL A C 1
ATOM 2434 O O . VAL A 1 289 ? 35.885 1.368 -66.242 1.00 97.62 289 VAL A O 1
ATOM 2437 N N . LEU A 1 290 ? 35.956 1.590 -64.007 1.00 97.19 290 LEU A N 1
ATOM 2438 C CA . LEU A 1 290 ? 37.356 2.018 -63.945 1.00 97.19 290 LEU A CA 1
ATOM 2439 C C . LEU A 1 290 ? 38.306 0.968 -64.533 1.00 97.19 290 LEU A C 1
ATOM 2441 O O . LEU A 1 290 ? 39.243 1.311 -65.252 1.00 97.19 290 LEU A O 1
ATOM 2445 N N . GLN A 1 291 ? 38.055 -0.319 -64.281 1.00 96.69 291 GLN A N 1
ATOM 2446 C CA . GLN A 1 291 ? 38.801 -1.410 -64.910 1.00 96.69 291 GLN A CA 1
ATOM 2447 C C . GLN A 1 291 ? 38.651 -1.387 -66.435 1.00 96.69 291 GLN A C 1
ATOM 2449 O O . GLN A 1 291 ? 39.644 -1.520 -67.150 1.00 96.69 291 GLN A O 1
ATOM 2454 N N . GLN A 1 292 ? 37.437 -1.171 -66.949 1.00 96.62 292 GLN A N 1
ATOM 2455 C CA . GLN A 1 292 ? 37.200 -1.071 -68.387 1.00 96.62 292 GLN A CA 1
ATOM 2456 C C . GLN A 1 292 ? 37.914 0.143 -69.005 1.00 96.62 292 GLN A C 1
ATOM 2458 O O . GLN A 1 292 ? 38.481 0.032 -70.092 1.00 96.62 292 GLN A O 1
ATOM 2463 N N . GLU A 1 293 ? 37.896 1.300 -68.344 1.00 96.50 293 GLU A N 1
ATOM 2464 C CA . GLU A 1 293 ? 38.620 2.497 -68.790 1.00 96.50 293 GLU A CA 1
ATOM 2465 C C . GLU A 1 293 ? 40.133 2.284 -68.800 1.00 96.50 293 GLU A C 1
ATOM 2467 O O . GLU A 1 293 ? 40.806 2.639 -69.769 1.00 96.50 293 GLU A O 1
ATOM 2472 N N . LEU A 1 294 ? 40.663 1.636 -67.767 1.00 97.00 294 LEU A N 1
ATOM 2473 C CA . LEU A 1 294 ? 42.074 1.295 -67.674 1.00 97.00 294 LEU A CA 1
ATOM 2474 C C . LEU A 1 294 ? 42.502 0.347 -68.803 1.00 97.00 294 LEU A C 1
ATOM 2476 O O . LEU A 1 294 ? 43.531 0.586 -69.435 1.00 97.00 294 LEU A O 1
ATOM 2480 N N . GLU A 1 295 ? 41.708 -0.680 -69.118 1.00 95.69 295 GLU A N 1
ATOM 2481 C CA . GLU A 1 295 ? 41.977 -1.560 -70.264 1.00 95.69 295 GLU A CA 1
ATOM 2482 C C . GLU A 1 295 ? 41.877 -0.820 -71.609 1.00 95.69 295 GLU A C 1
ATOM 2484 O O . GLU A 1 295 ? 42.726 -1.012 -72.483 1.00 95.69 295 GLU A O 1
ATOM 2489 N N . LYS A 1 296 ? 40.920 0.107 -71.773 1.00 96.12 296 LYS A N 1
ATOM 2490 C CA . LYS A 1 296 ? 40.851 0.980 -72.962 1.00 96.12 296 LYS A CA 1
ATOM 2491 C C . LYS A 1 296 ? 42.120 1.825 -73.115 1.00 96.12 296 LYS A C 1
ATOM 2493 O O . LYS A 1 296 ? 42.670 1.900 -74.212 1.00 96.12 296 LYS A O 1
ATOM 2498 N N . ILE A 1 297 ? 42.607 2.441 -72.035 1.00 96.25 297 ILE A N 1
ATOM 2499 C CA . ILE A 1 297 ? 43.835 3.251 -72.056 1.00 96.25 297 ILE A CA 1
ATOM 2500 C C . ILE A 1 297 ? 45.051 2.379 -72.372 1.00 96.25 297 ILE A C 1
ATOM 2502 O O . ILE A 1 297 ? 45.862 2.763 -73.213 1.00 96.25 297 ILE A O 1
ATOM 2506 N N . LYS A 1 298 ? 45.168 1.189 -71.767 1.00 96.94 298 LYS A N 1
ATOM 2507 C CA . LYS A 1 298 ? 46.237 0.232 -72.097 1.00 96.94 298 LYS A CA 1
ATOM 2508 C C . LYS A 1 298 ? 46.248 -0.110 -73.586 1.00 96.94 298 LYS A C 1
ATOM 2510 O O . LYS A 1 298 ? 47.306 -0.036 -74.209 1.00 96.94 298 LYS A O 1
ATOM 2515 N N . ALA A 1 299 ? 45.087 -0.422 -74.166 1.00 96.94 299 ALA A N 1
ATOM 2516 C CA . ALA A 1 299 ? 44.963 -0.715 -75.593 1.00 96.94 299 ALA A CA 1
ATOM 2517 C C . ALA A 1 299 ? 45.368 0.484 -76.472 1.00 96.94 299 ALA A C 1
ATOM 2519 O O . ALA A 1 299 ? 46.092 0.315 -77.453 1.00 96.94 299 ALA A O 1
ATOM 2520 N N . LEU A 1 300 ? 44.965 1.707 -76.101 1.00 96.56 300 LEU A N 1
ATOM 2521 C CA . LEU A 1 300 ? 45.368 2.932 -76.802 1.00 96.56 300 LEU A CA 1
ATOM 2522 C C . LEU A 1 300 ? 46.879 3.187 -76.719 1.00 96.56 300 LEU A C 1
ATOM 2524 O O . LEU A 1 300 ? 47.492 3.557 -77.720 1.00 96.56 300 LEU A O 1
ATOM 2528 N N . CYS A 1 301 ? 47.488 2.984 -75.550 1.00 96.69 301 CYS A N 1
ATOM 2529 C CA . CYS A 1 301 ? 48.932 3.114 -75.364 1.00 96.69 301 CYS A CA 1
ATOM 2530 C C . CYS A 1 301 ? 49.701 2.090 -76.202 1.00 96.69 301 CYS A C 1
ATOM 2532 O O . CYS A 1 301 ? 50.673 2.464 -76.855 1.00 96.69 301 CYS A O 1
ATOM 2534 N N . LEU A 1 302 ? 49.248 0.833 -76.234 1.00 96.44 302 LEU A N 1
ATOM 2535 C CA . LEU A 1 302 ? 49.847 -0.216 -77.061 1.00 96.44 302 LEU A CA 1
ATOM 2536 C C . LEU A 1 302 ? 49.771 0.152 -78.547 1.00 96.44 302 LEU A C 1
ATOM 2538 O O . LEU A 1 302 ? 50.794 0.161 -79.226 1.00 96.44 302 LEU A O 1
ATOM 2542 N N . LEU A 1 303 ? 48.600 0.580 -79.026 1.00 96.88 303 LEU A N 1
ATOM 2543 C CA . LEU A 1 303 ? 48.429 1.045 -80.404 1.00 96.88 303 LEU A CA 1
ATOM 2544 C C . LEU A 1 303 ? 49.331 2.247 -80.731 1.00 96.88 303 LEU A C 1
ATOM 2546 O O . LEU A 1 303 ? 49.894 2.333 -81.821 1.00 96.88 303 LEU A O 1
ATOM 2550 N N . ASN A 1 304 ? 49.470 3.202 -79.809 1.00 96.31 304 ASN A N 1
ATOM 2551 C CA . ASN A 1 304 ? 50.363 4.346 -79.994 1.00 96.31 304 ASN A CA 1
ATOM 2552 C C . ASN A 1 304 ? 51.840 3.934 -80.003 1.00 96.31 304 ASN A C 1
ATOM 2554 O O . ASN A 1 304 ? 52.603 4.503 -80.782 1.00 96.31 304 ASN A O 1
ATOM 2558 N N . SER A 1 305 ? 52.231 2.943 -79.198 1.00 95.50 305 SER A N 1
ATOM 2559 C CA . SER A 1 305 ? 53.572 2.349 -79.241 1.00 95.50 305 SER A CA 1
ATOM 2560 C C . SER A 1 305 ? 53.846 1.740 -80.613 1.00 95.50 305 SER A C 1
ATOM 2562 O O . SER A 1 305 ? 54.822 2.110 -81.255 1.00 95.50 305 SER A O 1
ATOM 2564 N N . GLU A 1 306 ? 52.937 0.905 -81.124 1.00 95.06 306 GLU A N 1
ATOM 2565 C CA . GLU A 1 306 ? 53.072 0.303 -82.457 1.00 95.06 306 GLU A CA 1
ATOM 2566 C C . GLU A 1 306 ? 53.130 1.365 -83.570 1.00 95.06 306 GLU A C 1
ATOM 2568 O O . GLU A 1 306 ? 53.931 1.263 -84.501 1.00 95.06 306 GLU A O 1
ATOM 2573 N N . LYS A 1 307 ? 52.325 2.435 -83.468 1.00 95.75 307 LYS A N 1
ATOM 2574 C CA . LYS A 1 307 ? 52.390 3.579 -84.395 1.00 95.75 307 LYS A CA 1
ATOM 2575 C C . LYS A 1 307 ? 53.737 4.298 -84.336 1.00 95.75 307 LYS A C 1
ATOM 2577 O O . LYS A 1 307 ? 54.253 4.698 -85.381 1.00 95.75 307 LYS A O 1
ATOM 2582 N N . LEU A 1 308 ? 54.294 4.500 -83.141 1.00 95.19 308 LEU A N 1
ATOM 2583 C CA . LEU A 1 308 ? 55.614 5.108 -82.964 1.00 95.19 308 LEU A CA 1
ATOM 2584 C C . LEU A 1 308 ? 56.711 4.221 -83.554 1.00 95.19 308 LEU A C 1
ATOM 2586 O O . LEU A 1 308 ? 57.543 4.733 -84.300 1.00 95.19 308 LEU A O 1
ATOM 2590 N N . ASP A 1 309 ? 56.666 2.914 -83.306 1.00 94.94 309 ASP A N 1
ATOM 2591 C CA . ASP A 1 309 ? 57.615 1.944 -83.861 1.00 94.94 309 ASP A CA 1
ATOM 2592 C C . ASP A 1 309 ? 57.557 1.913 -85.393 1.00 94.94 309 ASP A C 1
ATOM 2594 O O . ASP A 1 309 ? 58.589 1.933 -86.072 1.00 94.94 309 ASP A O 1
ATOM 2598 N N . TYR A 1 310 ? 56.349 1.950 -85.960 1.00 95.94 310 TYR A N 1
ATOM 2599 C CA . TYR A 1 310 ? 56.147 2.051 -87.402 1.00 95.94 310 TYR A CA 1
ATOM 2600 C C . TYR A 1 310 ? 56.720 3.354 -87.979 1.00 95.94 310 TYR A C 1
ATOM 2602 O O . TYR A 1 310 ? 57.492 3.323 -88.943 1.00 95.94 310 TYR A O 1
ATOM 2610 N N . ASN A 1 311 ? 56.396 4.503 -87.376 1.00 95.38 311 ASN A N 1
ATOM 2611 C CA . ASN A 1 311 ? 56.926 5.804 -87.793 1.00 95.38 311 ASN A CA 1
ATOM 2612 C C . ASN A 1 311 ? 58.456 5.842 -87.704 1.00 95.38 311 ASN A C 1
ATOM 2614 O O . ASN A 1 311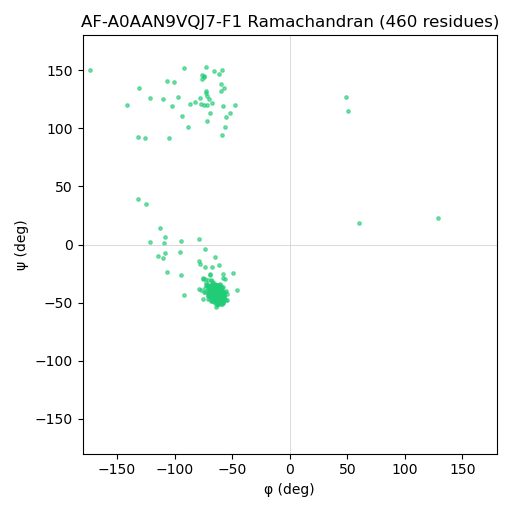 ? 59.121 6.332 -88.619 1.00 95.38 311 ASN A O 1
ATOM 2618 N N . PHE A 1 312 ? 59.022 5.285 -86.635 1.00 95.44 312 PHE A N 1
ATOM 2619 C CA . PHE A 1 312 ? 60.460 5.156 -86.459 1.00 95.44 312 PHE A CA 1
ATOM 2620 C C . PHE A 1 312 ? 61.088 4.302 -87.564 1.00 95.44 312 PHE A C 1
ATOM 2622 O O . PHE A 1 312 ? 62.102 4.692 -88.142 1.00 95.44 312 PHE A O 1
ATOM 2629 N N . LEU A 1 313 ? 60.472 3.171 -87.923 1.00 95.25 313 LEU A N 1
ATOM 2630 C CA . LEU A 1 313 ? 60.956 2.321 -89.008 1.00 95.25 313 LEU A CA 1
ATOM 2631 C C . LEU A 1 313 ? 60.939 3.050 -90.359 1.00 95.25 313 LEU A C 1
ATOM 2633 O O . LEU A 1 313 ? 61.901 2.933 -91.124 1.00 95.25 313 LEU A O 1
ATOM 2637 N N . ILE A 1 314 ? 59.886 3.823 -90.649 1.00 94.88 314 ILE A N 1
ATOM 2638 C CA . ILE A 1 314 ? 59.821 4.665 -91.854 1.00 94.88 314 ILE A CA 1
ATOM 2639 C C . ILE A 1 314 ? 60.945 5.696 -91.846 1.00 94.88 314 ILE A C 1
ATOM 2641 O O . ILE A 1 314 ? 61.661 5.815 -92.840 1.00 94.88 314 ILE A O 1
ATOM 2645 N N . LEU A 1 315 ? 61.120 6.432 -90.744 1.00 94.00 315 LEU A N 1
ATOM 2646 C CA . LEU A 1 315 ? 62.177 7.436 -90.623 1.00 94.00 315 LEU A CA 1
ATOM 2647 C C . LEU A 1 315 ? 63.557 6.808 -90.809 1.00 94.00 315 LEU A C 1
ATOM 2649 O O . LEU A 1 315 ? 64.359 7.323 -91.578 1.00 94.00 315 LEU A O 1
ATOM 2653 N N . LYS A 1 316 ? 63.799 5.640 -90.210 1.00 94.88 316 LYS A N 1
ATOM 2654 C CA . LYS A 1 316 ? 65.045 4.887 -90.371 1.00 94.88 316 LYS A CA 1
ATOM 2655 C C . LYS A 1 316 ? 65.290 4.469 -91.823 1.00 94.88 316 LYS A C 1
ATOM 2657 O O . LYS A 1 316 ? 66.415 4.588 -92.307 1.00 94.88 316 LYS A O 1
ATOM 2662 N N . LYS A 1 317 ? 64.257 4.001 -92.539 1.00 93.88 317 LYS A N 1
ATOM 2663 C CA . LYS A 1 317 ? 64.356 3.701 -93.980 1.00 93.88 317 LYS A CA 1
ATOM 2664 C C . LYS A 1 317 ? 64.649 4.962 -94.793 1.00 93.88 317 LYS A C 1
ATOM 2666 O O . LYS A 1 317 ? 65.566 4.950 -95.609 1.00 93.88 317 LYS A O 1
ATOM 2671 N N . ARG A 1 318 ? 63.943 6.062 -94.518 1.00 93.56 318 ARG A N 1
ATOM 2672 C CA . ARG A 1 318 ? 64.161 7.360 -95.168 1.00 93.56 318 ARG A CA 1
ATOM 2673 C C . ARG A 1 318 ? 65.566 7.901 -94.908 1.00 93.56 318 ARG A C 1
ATOM 2675 O O . ARG A 1 318 ? 66.177 8.456 -95.813 1.00 93.56 318 ARG A O 1
ATOM 2682 N N . ASP A 1 319 ? 66.102 7.731 -93.705 1.00 92.44 319 ASP A N 1
ATOM 2683 C CA . ASP A 1 319 ? 67.471 8.123 -93.378 1.00 92.44 319 ASP A CA 1
ATOM 2684 C C . ASP A 1 319 ? 68.496 7.264 -94.113 1.00 92.44 319 ASP A C 1
ATOM 2686 O O . ASP A 1 319 ? 69.458 7.806 -94.656 1.00 92.44 319 ASP A O 1
ATOM 2690 N N . ALA A 1 320 ? 68.272 5.952 -94.221 1.00 92.81 320 ALA A N 1
ATOM 2691 C CA . ALA A 1 320 ? 69.110 5.083 -95.044 1.00 92.81 320 ALA A CA 1
ATOM 2692 C C . ALA A 1 320 ? 69.091 5.513 -96.525 1.00 92.81 320 ALA A C 1
ATOM 2694 O O . ALA A 1 320 ? 70.152 5.660 -97.138 1.00 92.81 320 ALA A O 1
ATOM 2695 N N . GLU A 1 321 ? 67.914 5.801 -97.087 1.00 91.19 321 GLU A N 1
ATOM 2696 C CA . GLU A 1 321 ? 67.764 6.343 -98.446 1.00 91.19 321 GLU A CA 1
ATOM 2697 C C . GLU A 1 321 ? 68.453 7.707 -98.600 1.00 91.19 321 GLU A C 1
ATOM 2699 O O . GLU A 1 321 ? 69.196 7.925 -99.559 1.00 91.19 321 GLU A O 1
ATOM 2704 N N . ASN A 1 322 ? 68.287 8.611 -97.632 1.00 91.75 322 ASN A N 1
ATOM 2705 C CA . ASN A 1 322 ? 68.952 9.911 -97.602 1.00 91.75 322 ASN A CA 1
ATOM 2706 C C . ASN A 1 322 ? 70.477 9.769 -97.544 1.00 91.75 322 ASN A C 1
ATOM 2708 O O . ASN A 1 322 ? 71.175 10.533 -98.206 1.00 91.75 322 ASN A O 1
ATOM 2712 N N . ILE A 1 323 ? 71.017 8.815 -96.778 1.00 91.50 323 ILE A N 1
ATOM 2713 C CA . ILE A 1 323 ? 72.458 8.526 -96.727 1.00 91.50 323 ILE A CA 1
ATOM 2714 C C . ILE A 1 323 ? 72.947 8.061 -98.103 1.00 91.50 323 ILE A C 1
ATOM 2716 O O . ILE A 1 323 ? 73.949 8.583 -98.601 1.00 91.50 323 ILE A O 1
ATOM 2720 N N . ILE A 1 324 ? 72.225 7.142 -98.754 1.00 91.44 324 ILE A N 1
ATOM 2721 C CA . ILE A 1 324 ? 72.547 6.667 -100.109 1.00 91.44 324 ILE A CA 1
ATOM 2722 C C . ILE A 1 324 ? 72.505 7.831 -101.109 1.00 91.44 324 ILE A C 1
ATOM 2724 O O . ILE A 1 324 ? 73.441 8.010 -101.897 1.00 91.44 324 ILE A O 1
ATOM 2728 N N . MET A 1 325 ? 71.465 8.665 -101.054 1.00 89.69 325 MET A N 1
ATOM 2729 C CA . MET A 1 325 ? 71.301 9.820 -101.933 1.00 89.69 325 MET A CA 1
ATOM 2730 C C . MET A 1 325 ? 72.384 10.877 -101.692 1.00 89.69 325 MET A C 1
ATOM 2732 O O . MET A 1 325 ? 72.997 11.340 -102.654 1.00 89.69 325 MET A O 1
ATOM 2736 N N . LYS A 1 326 ? 72.713 11.192 -100.433 1.00 90.69 326 LYS A N 1
ATOM 2737 C CA . LYS A 1 326 ? 73.845 12.062 -100.070 1.00 90.69 326 LYS A CA 1
ATOM 2738 C C . LYS A 1 326 ? 75.163 11.502 -100.600 1.00 90.69 326 LYS A C 1
ATOM 2740 O O . LYS A 1 326 ? 75.961 12.254 -101.153 1.00 90.69 326 LYS A O 1
ATOM 2745 N N . ALA A 1 327 ? 75.397 10.193 -100.502 1.00 91.00 327 ALA A N 1
ATOM 2746 C CA . ALA A 1 327 ? 76.590 9.561 -101.061 1.00 91.00 327 ALA A CA 1
ATOM 2747 C C . ALA A 1 327 ? 76.625 9.642 -102.599 1.00 91.00 327 ALA A C 1
ATOM 2749 O O . ALA A 1 327 ? 77.688 9.863 -103.187 1.00 91.00 327 ALA A O 1
ATOM 2750 N N . HIS A 1 328 ? 75.481 9.496 -103.275 1.00 91.00 328 HIS A N 1
ATOM 2751 C CA . HIS A 1 328 ? 75.378 9.695 -104.723 1.00 91.00 328 HIS A CA 1
ATOM 2752 C C . HIS A 1 328 ? 75.642 11.157 -105.114 1.00 91.00 328 HIS A C 1
ATOM 2754 O O . HIS A 1 328 ? 76.413 11.418 -106.043 1.00 91.00 328 HIS A O 1
ATOM 2760 N N . GLN A 1 329 ? 75.043 12.119 -104.411 1.00 90.19 329 GLN A N 1
ATOM 2761 C CA . GLN A 1 329 ? 75.264 13.546 -104.638 1.00 90.19 329 GLN A CA 1
ATOM 2762 C C . GLN A 1 329 ? 76.724 13.928 -104.374 1.00 90.19 329 GLN A C 1
ATOM 2764 O O . GLN A 1 329 ? 77.331 14.576 -105.220 1.00 90.19 329 GLN A O 1
ATOM 2769 N N . LYS A 1 330 ? 77.343 13.443 -103.290 1.00 91.75 330 LYS A N 1
ATOM 2770 C CA . LYS A 1 330 ? 78.772 13.652 -102.996 1.00 91.75 330 LYS A CA 1
ATOM 2771 C C . LYS A 1 330 ? 79.670 13.104 -104.108 1.00 91.75 330 LYS A C 1
ATOM 2773 O O . LYS A 1 330 ? 80.576 13.797 -104.559 1.00 91.75 330 LYS A O 1
ATOM 2778 N N . ARG A 1 331 ? 79.385 11.900 -104.624 1.00 90.25 331 ARG A N 1
ATOM 2779 C CA . ARG A 1 331 ? 80.088 11.349 -105.800 1.00 90.25 331 ARG A CA 1
ATOM 2780 C C . ARG A 1 331 ? 79.913 12.228 -107.041 1.00 90.25 331 ARG A C 1
ATOM 2782 O O . ARG A 1 331 ? 80.872 12.422 -107.784 1.00 90.25 331 ARG A O 1
ATOM 2789 N N . ARG A 1 332 ? 78.712 12.763 -107.280 1.00 90.62 332 ARG A N 1
ATOM 2790 C CA . ARG A 1 332 ? 78.448 13.687 -108.396 1.00 90.62 332 ARG A CA 1
ATOM 2791 C C . ARG A 1 332 ? 79.208 15.003 -108.232 1.00 90.62 332 ARG A C 1
ATOM 2793 O O . ARG A 1 332 ? 79.804 15.444 -109.208 1.00 90.62 332 ARG A O 1
ATOM 2800 N N . ILE A 1 333 ? 79.219 15.579 -107.031 1.00 89.38 333 ILE A N 1
ATOM 2801 C CA . ILE A 1 333 ? 79.985 16.787 -106.701 1.00 89.38 333 ILE A CA 1
ATOM 2802 C C . ILE A 1 333 ? 81.466 16.546 -106.967 1.00 89.38 333 ILE A C 1
ATOM 2804 O O . ILE A 1 333 ? 82.047 17.316 -107.711 1.00 89.38 333 ILE A O 1
ATOM 2808 N N . ASN A 1 334 ? 82.052 15.448 -106.482 1.00 90.44 334 ASN A N 1
ATOM 2809 C CA . ASN A 1 334 ? 83.464 15.144 -106.737 1.00 90.44 334 ASN A CA 1
ATOM 2810 C C . ASN A 1 334 ? 83.775 15.045 -108.240 1.00 90.44 334 ASN A C 1
ATOM 2812 O O . ASN A 1 334 ? 84.725 15.664 -108.703 1.00 90.44 334 ASN A O 1
ATOM 2816 N N . LYS A 1 335 ? 82.930 14.363 -109.031 1.00 89.75 335 LYS A N 1
ATOM 2817 C CA . LYS A 1 335 ? 83.090 14.319 -110.499 1.00 89.75 335 LYS A CA 1
ATOM 2818 C C . LYS A 1 335 ? 83.024 15.711 -111.135 1.00 89.75 335 LYS A C 1
ATOM 2820 O O . LYS A 1 335 ? 83.779 15.995 -112.058 1.00 89.75 335 LYS A O 1
ATOM 2825 N N . LEU A 1 336 ? 82.106 16.567 -110.681 1.00 87.88 336 LEU A N 1
ATOM 2826 C CA . LEU A 1 336 ? 82.009 17.948 -111.160 1.00 87.88 336 LEU A CA 1
ATOM 2827 C C . LEU A 1 336 ? 83.216 18.781 -110.711 1.00 87.88 336 LEU A C 1
ATOM 2829 O O . LEU A 1 336 ? 83.720 19.562 -111.507 1.00 87.88 336 LEU A O 1
ATOM 2833 N N . GLN A 1 337 ? 83.717 18.574 -109.493 1.00 90.44 337 GLN A N 1
ATOM 2834 C CA . GLN A 1 337 ? 84.928 19.201 -108.970 1.00 90.44 337 GLN A CA 1
ATOM 2835 C C . GLN A 1 337 ? 86.141 18.839 -109.836 1.00 90.44 337 GLN A C 1
ATOM 2837 O O . GLN A 1 337 ? 86.904 19.722 -110.209 1.00 90.44 337 GLN A O 1
ATOM 2842 N N . ASP A 1 338 ? 86.278 17.569 -110.230 1.00 88.06 338 ASP A N 1
ATOM 2843 C CA . ASP A 1 338 ? 87.334 17.113 -111.141 1.00 88.06 338 ASP A CA 1
ATOM 2844 C C . ASP A 1 338 ? 87.222 17.778 -112.518 1.00 88.06 338 ASP A C 1
ATOM 2846 O O . ASP A 1 338 ? 88.229 18.192 -113.092 1.00 88.06 338 ASP A O 1
ATOM 2850 N N . VAL A 1 339 ? 86.003 17.919 -113.054 1.00 88.69 339 VAL A N 1
ATOM 2851 C CA . VAL A 1 339 ? 85.762 18.650 -114.311 1.00 88.69 339 VAL A CA 1
ATOM 2852 C C . VAL A 1 339 ? 86.129 20.124 -114.161 1.00 88.69 339 VAL A C 1
ATOM 2854 O O . VAL A 1 339 ? 86.825 20.660 -115.019 1.00 88.69 339 VAL A O 1
ATOM 2857 N N . VAL A 1 340 ? 85.720 20.775 -113.070 1.00 87.12 340 VAL A N 1
ATOM 2858 C CA . VAL A 1 340 ? 86.072 22.171 -112.778 1.00 87.12 340 VAL A CA 1
ATOM 2859 C C . VAL A 1 340 ? 87.583 22.331 -112.657 1.00 87.12 340 VAL A C 1
ATOM 2861 O O . VAL A 1 340 ? 88.131 23.255 -113.243 1.00 87.12 340 VAL A O 1
ATOM 2864 N N . ASN A 1 341 ? 88.276 21.427 -111.968 1.00 88.94 341 ASN A N 1
ATOM 2865 C CA . ASN A 1 341 ? 89.731 21.467 -111.838 1.00 88.94 341 ASN A CA 1
ATOM 2866 C C . ASN A 1 341 ? 90.427 21.268 -113.192 1.00 88.94 341 ASN A C 1
ATOM 2868 O O . ASN A 1 341 ? 91.356 22.007 -113.507 1.00 88.94 341 ASN A O 1
ATOM 2872 N N . LYS A 1 342 ? 89.942 20.344 -114.035 1.00 88.69 342 LYS A N 1
ATOM 2873 C CA . LYS A 1 342 ? 90.436 20.176 -115.415 1.00 88.69 342 LYS A CA 1
ATOM 2874 C C . LYS A 1 342 ? 90.215 21.426 -116.266 1.00 88.69 342 LYS A C 1
ATOM 2876 O O . LYS A 1 342 ? 91.108 21.822 -117.007 1.00 88.69 342 LYS A O 1
ATOM 2881 N N . LEU A 1 343 ? 89.041 22.051 -116.169 1.00 85.06 343 LEU A N 1
ATOM 2882 C CA . LEU A 1 343 ? 88.741 23.292 -116.884 1.00 85.06 343 LEU A CA 1
ATOM 2883 C C . LEU A 1 343 ? 89.593 24.454 -116.373 1.00 85.06 343 LEU A C 1
ATOM 2885 O O . LEU A 1 343 ? 90.121 25.197 -117.190 1.00 85.06 343 LEU A O 1
ATOM 2889 N N . ARG A 1 344 ? 89.786 24.580 -115.054 1.00 88.06 344 ARG A N 1
ATOM 2890 C CA . ARG A 1 344 ? 90.687 25.573 -114.449 1.00 88.06 344 ARG A CA 1
ATOM 2891 C C . ARG A 1 344 ? 92.116 25.401 -114.950 1.00 88.06 344 ARG A C 1
ATOM 2893 O O . ARG A 1 344 ? 92.687 26.376 -115.412 1.00 88.06 344 ARG A O 1
ATOM 2900 N N . ALA A 1 345 ? 92.649 24.179 -114.948 1.00 85.44 345 ALA A N 1
ATOM 2901 C CA . ALA A 1 345 ? 93.979 23.897 -115.488 1.00 85.44 345 ALA A CA 1
ATOM 2902 C C . ALA A 1 345 ? 94.089 24.276 -116.977 1.00 85.44 345 ALA A C 1
ATOM 2904 O O . ALA A 1 345 ? 95.062 24.900 -117.387 1.00 85.44 345 ALA A O 1
ATOM 2905 N N . ARG A 1 346 ? 93.059 23.971 -117.780 1.00 87.75 346 ARG A N 1
ATOM 2906 C CA . ARG A 1 346 ? 93.014 24.326 -119.207 1.00 87.75 346 ARG A CA 1
ATOM 2907 C C . ARG A 1 346 ? 92.908 25.835 -119.445 1.00 87.75 346 ARG A C 1
ATOM 2909 O O . ARG A 1 346 ? 93.518 26.334 -120.384 1.00 87.75 346 ARG A O 1
ATOM 2916 N N . ILE A 1 347 ? 92.146 26.553 -118.618 1.00 83.94 347 ILE A N 1
ATOM 2917 C CA . ILE A 1 347 ? 92.087 28.022 -118.641 1.00 83.94 347 ILE A CA 1
ATOM 2918 C C . ILE A 1 347 ? 93.451 28.593 -118.270 1.00 83.94 347 ILE A C 1
ATOM 2920 O O . ILE A 1 347 ? 93.937 29.465 -118.970 1.00 83.94 347 ILE A O 1
ATOM 2924 N N . GLU A 1 348 ? 94.097 28.083 -117.225 1.00 87.44 348 GLU A N 1
ATOM 2925 C CA . GLU A 1 348 ? 95.407 28.568 -116.792 1.00 87.44 348 GLU A CA 1
ATOM 2926 C C . GLU A 1 348 ? 96.484 28.342 -117.869 1.00 87.44 348 GLU A C 1
ATOM 2928 O O . GLU A 1 348 ? 97.323 29.205 -118.116 1.00 87.44 348 GLU A O 1
ATOM 2933 N N . GLU A 1 349 ? 96.428 27.216 -118.580 1.00 87.81 349 GLU A N 1
ATOM 2934 C CA . GLU A 1 349 ? 97.290 26.940 -119.731 1.00 87.81 349 GLU A CA 1
ATOM 2935 C C . GLU A 1 349 ? 96.981 27.853 -120.934 1.00 87.81 349 GLU A C 1
ATOM 2937 O O . GLU A 1 349 ? 97.899 28.398 -121.557 1.00 87.81 349 GLU A O 1
ATOM 2942 N N . ALA A 1 350 ? 95.700 28.111 -121.216 1.00 84.62 350 ALA A N 1
ATOM 2943 C CA . ALA A 1 350 ? 95.275 29.091 -122.218 1.00 84.62 350 ALA A CA 1
ATOM 2944 C C . ALA A 1 350 ? 95.695 30.529 -121.844 1.00 84.62 350 ALA A C 1
ATOM 2946 O O . ALA A 1 350 ? 96.129 31.297 -122.697 1.00 84.62 350 ALA A O 1
ATOM 2947 N N . GLU A 1 351 ? 95.634 30.909 -120.568 1.00 83.06 351 GLU A N 1
ATOM 2948 C CA . GLU A 1 351 ? 96.101 32.210 -120.085 1.00 83.06 351 GLU A CA 1
ATOM 2949 C C . GLU A 1 351 ? 97.619 32.351 -120.211 1.00 83.06 351 GLU A C 1
ATOM 2951 O O . GLU A 1 351 ? 98.104 33.411 -120.599 1.00 83.06 351 GLU A O 1
ATOM 2956 N N . ARG A 1 352 ? 98.393 31.303 -119.904 1.00 86.00 352 ARG A N 1
ATOM 2957 C CA . ARG A 1 352 ? 99.856 31.328 -120.076 1.00 86.00 352 ARG A CA 1
ATOM 2958 C C . ARG A 1 352 ? 100.247 31.474 -121.545 1.00 86.00 352 ARG A C 1
ATOM 2960 O O . ARG A 1 352 ? 101.102 32.299 -121.858 1.00 86.00 352 ARG A O 1
ATOM 2967 N N . THR A 1 353 ? 99.611 30.714 -122.436 1.00 85.56 353 THR A N 1
ATOM 2968 C CA . THR A 1 353 ? 99.868 30.781 -123.887 1.00 85.56 353 THR A CA 1
ATOM 2969 C C . THR A 1 353 ? 99.467 32.135 -124.471 1.00 85.56 353 THR A C 1
ATOM 2971 O O . THR A 1 353 ? 100.287 32.782 -125.117 1.00 85.56 353 THR A O 1
ATOM 2974 N N . THR A 1 354 ? 98.269 32.633 -124.157 1.00 79.56 354 THR A N 1
ATOM 2975 C CA . THR A 1 354 ? 97.817 33.962 -124.606 1.00 79.56 354 THR A CA 1
ATOM 2976 C C . THR A 1 354 ? 98.634 35.105 -124.005 1.00 79.56 354 THR A C 1
ATOM 2978 O O . THR A 1 354 ? 98.893 36.082 -124.701 1.00 79.56 354 THR A O 1
ATOM 2981 N N . LYS A 1 355 ? 99.105 35.014 -122.750 1.00 85.31 355 LYS A N 1
ATOM 2982 C CA . LYS A 1 355 ? 100.054 35.995 -122.187 1.00 85.31 355 LYS A CA 1
ATOM 2983 C C . LYS A 1 355 ? 101.377 35.990 -122.945 1.00 85.31 355 LYS A C 1
ATOM 2985 O O . LYS A 1 355 ? 101.867 37.068 -123.268 1.00 85.31 355 LYS A O 1
ATOM 2990 N N . ALA A 1 356 ? 101.926 34.817 -123.261 1.00 83.25 356 ALA A N 1
ATOM 2991 C CA . ALA A 1 356 ? 103.153 34.706 -124.046 1.00 83.25 356 ALA A CA 1
ATOM 2992 C C . ALA A 1 356 ? 102.983 35.290 -125.462 1.00 83.25 356 ALA A C 1
ATOM 2994 O O . ALA A 1 356 ? 103.834 36.054 -125.918 1.00 83.25 356 ALA A O 1
ATOM 2995 N N . GLU A 1 357 ? 101.862 35.006 -126.133 1.00 83.50 357 GLU A N 1
ATOM 2996 C CA . GLU A 1 357 ? 101.532 35.598 -127.437 1.00 83.50 357 GLU A CA 1
ATOM 2997 C C . GLU A 1 357 ? 101.327 37.110 -127.355 1.00 83.50 357 GLU A C 1
ATOM 2999 O O . GLU A 1 357 ? 101.884 37.849 -128.166 1.00 83.50 357 GLU A O 1
ATOM 3004 N N . LYS A 1 358 ? 100.577 37.587 -126.354 1.00 80.19 358 LYS A N 1
ATOM 3005 C CA . LYS A 1 358 ? 100.364 39.017 -126.123 1.00 80.19 358 LYS A CA 1
ATOM 3006 C C . LYS A 1 358 ? 101.697 39.725 -125.941 1.00 80.19 358 LYS A C 1
ATOM 3008 O O . LYS A 1 358 ? 101.901 40.753 -126.572 1.00 80.19 358 LYS A O 1
ATOM 3013 N N . GLN A 1 359 ? 102.595 39.162 -125.132 1.00 85.19 359 GLN A N 1
ATOM 3014 C CA . GLN A 1 359 ? 103.916 39.724 -124.870 1.00 85.19 359 GLN A CA 1
ATOM 3015 C C . GLN A 1 359 ? 104.752 39.800 -126.158 1.00 85.19 359 GLN A C 1
ATOM 3017 O O . GLN A 1 359 ? 105.262 40.872 -126.484 1.00 85.19 359 GLN A O 1
ATOM 3022 N N . ARG A 1 360 ? 104.764 38.725 -126.961 1.00 86.56 360 ARG A N 1
ATOM 3023 C CA . ARG A 1 360 ? 105.404 38.694 -128.288 1.00 86.56 360 ARG A CA 1
ATOM 3024 C C . ARG A 1 360 ? 104.859 39.774 -129.233 1.00 86.56 360 ARG A C 1
ATOM 3026 O O . ARG A 1 360 ? 105.636 40.460 -129.893 1.00 86.56 360 ARG A O 1
ATOM 3033 N N . LEU A 1 361 ? 103.535 39.940 -129.290 1.00 81.31 361 LEU A N 1
ATOM 3034 C CA . LEU A 1 361 ? 102.880 40.944 -130.133 1.00 81.31 361 LEU A CA 1
ATOM 3035 C C . LEU A 1 361 ? 103.157 42.371 -129.647 1.00 81.31 361 LEU A C 1
ATOM 3037 O O . LEU A 1 361 ? 103.411 43.244 -130.470 1.00 81.31 361 LEU A O 1
ATOM 3041 N N . THR A 1 362 ? 103.164 42.632 -128.335 1.00 82.00 362 THR A N 1
ATOM 3042 C CA . THR A 1 362 ? 103.565 43.950 -127.809 1.00 82.00 362 THR A CA 1
ATOM 3043 C C . THR A 1 362 ? 105.008 44.293 -128.151 1.00 82.00 362 THR A C 1
ATOM 3045 O O . THR A 1 362 ? 105.275 45.439 -128.507 1.00 82.00 362 THR A O 1
ATOM 3048 N N . ASP A 1 363 ? 105.924 43.324 -128.113 1.00 84.19 363 ASP A N 1
ATOM 3049 C CA . ASP A 1 363 ? 107.318 43.550 -128.502 1.00 84.19 363 ASP A CA 1
ATOM 3050 C C . ASP A 1 363 ? 107.444 43.867 -130.004 1.00 84.19 363 ASP A C 1
ATOM 3052 O O . ASP A 1 363 ? 108.222 44.742 -130.395 1.00 84.19 363 ASP A O 1
ATOM 3056 N N . GLU A 1 364 ? 106.657 43.207 -130.862 1.00 83.56 364 GLU A N 1
ATOM 3057 C CA . GLU A 1 364 ? 106.554 43.539 -132.292 1.00 83.56 364 GLU A CA 1
ATOM 3058 C C . GLU A 1 364 ? 105.959 44.944 -132.513 1.00 83.56 364 GLU A C 1
ATOM 3060 O O . GLU A 1 364 ? 106.502 45.729 -133.296 1.00 83.56 364 GLU A O 1
ATOM 3065 N N . VAL A 1 365 ? 104.893 45.304 -131.790 1.00 79.12 365 VAL A N 1
ATOM 3066 C CA . VAL A 1 365 ? 104.254 46.628 -131.879 1.00 79.12 365 VAL A CA 1
ATOM 3067 C C . VAL A 1 365 ? 105.197 47.737 -131.418 1.00 79.12 365 VAL A C 1
ATOM 3069 O O . VAL A 1 365 ? 105.289 48.758 -132.094 1.00 79.12 365 VAL A O 1
ATOM 3072 N N . LEU A 1 366 ? 105.937 47.553 -130.321 1.00 82.69 366 LEU A N 1
ATOM 3073 C CA . LEU A 1 366 ? 106.914 48.541 -129.850 1.00 82.69 366 LEU A CA 1
ATOM 3074 C C . LEU A 1 366 ? 108.036 48.759 -130.874 1.00 82.69 366 LEU A C 1
ATOM 3076 O O . LEU A 1 366 ? 108.418 49.903 -131.131 1.00 82.69 366 LEU A O 1
ATOM 3080 N N . LYS A 1 367 ? 108.520 47.691 -131.522 1.00 83.19 367 LYS A N 1
ATOM 3081 C CA . LYS A 1 367 ? 109.496 47.802 -132.620 1.00 83.19 367 LYS A CA 1
ATOM 3082 C C . LYS A 1 367 ? 108.935 48.590 -133.807 1.00 83.19 367 LYS A C 1
ATOM 3084 O O . LYS A 1 367 ? 109.614 49.475 -134.325 1.00 83.19 367 LYS A O 1
ATOM 3089 N N . LEU A 1 368 ? 107.699 48.307 -134.223 1.00 79.31 368 LEU A N 1
ATOM 3090 C CA . LEU A 1 368 ? 107.045 49.029 -135.320 1.00 79.31 368 LEU A CA 1
ATOM 3091 C C . LEU A 1 368 ? 106.754 50.493 -134.966 1.00 79.31 368 LEU A C 1
ATOM 3093 O O . LEU A 1 368 ? 106.955 51.370 -135.803 1.00 79.31 368 LEU A O 1
ATOM 3097 N N . HIS A 1 369 ? 106.328 50.775 -133.735 1.00 80.75 369 HIS A N 1
ATOM 3098 C CA . HIS A 1 369 ? 106.055 52.136 -133.279 1.00 80.75 369 HIS A CA 1
ATOM 3099 C C . HIS A 1 369 ? 107.325 52.997 -133.276 1.00 80.75 369 HIS A C 1
ATOM 3101 O O . HIS A 1 369 ? 107.302 54.114 -133.791 1.00 80.75 369 HIS A O 1
ATOM 3107 N N . ASN A 1 370 ? 108.451 52.455 -132.801 1.00 81.31 370 ASN A N 1
ATOM 3108 C CA . ASN A 1 370 ? 109.741 53.147 -132.867 1.00 81.31 370 ASN A CA 1
ATOM 3109 C C . ASN A 1 370 ? 110.165 53.434 -134.319 1.00 81.31 370 ASN A C 1
ATOM 3111 O O . ASN A 1 370 ? 110.586 54.551 -134.619 1.00 81.31 370 ASN A O 1
ATOM 3115 N N . ASN A 1 371 ? 109.957 52.489 -135.244 1.00 80.44 371 ASN A N 1
ATOM 3116 C CA . ASN A 1 371 ? 110.206 52.724 -136.671 1.00 80.44 371 ASN A CA 1
ATOM 3117 C C . ASN A 1 371 ? 109.316 53.838 -137.254 1.00 80.44 371 ASN A C 1
ATOM 3119 O O . ASN A 1 371 ? 109.787 54.635 -138.065 1.00 80.44 371 ASN A O 1
ATOM 3123 N N . ILE A 1 372 ? 108.043 53.924 -136.849 1.00 77.69 372 ILE A N 1
ATOM 3124 C CA . ILE A 1 372 ? 107.127 54.988 -137.297 1.00 77.69 372 ILE A CA 1
ATOM 3125 C C . ILE A 1 372 ? 107.580 56.356 -136.782 1.00 77.69 372 ILE A C 1
ATOM 3127 O O . ILE A 1 372 ? 107.594 57.310 -137.559 1.00 77.69 372 ILE A O 1
ATOM 3131 N N . ILE A 1 373 ? 107.976 56.466 -135.509 1.00 81.62 373 ILE A N 1
ATOM 3132 C CA . ILE A 1 373 ? 108.472 57.731 -134.941 1.00 81.62 373 ILE A CA 1
ATOM 3133 C C . ILE A 1 373 ? 109.712 58.216 -135.704 1.00 81.62 373 ILE A C 1
ATOM 3135 O O . ILE A 1 373 ? 109.800 59.396 -136.050 1.00 81.62 373 ILE A O 1
ATOM 3139 N N . ASP A 1 374 ? 110.646 57.318 -136.018 1.00 80.12 374 ASP A N 1
ATOM 3140 C CA . ASP A 1 374 ? 111.858 57.676 -136.759 1.00 80.12 374 ASP A CA 1
ATOM 3141 C C . ASP A 1 374 ? 111.573 58.087 -138.213 1.00 80.12 374 ASP A C 1
ATOM 3143 O O . ASP A 1 374 ? 112.232 58.990 -138.734 1.00 80.12 374 ASP A O 1
ATOM 3147 N N . ILE A 1 375 ? 110.578 57.482 -138.872 1.00 80.12 375 ILE A N 1
ATOM 3148 C CA . ILE A 1 375 ? 110.125 57.918 -140.205 1.00 80.12 375 ILE A CA 1
ATOM 3149 C C . ILE A 1 375 ? 109.415 59.277 -140.124 1.00 80.12 375 ILE A C 1
ATOM 3151 O O . ILE A 1 375 ? 109.668 60.139 -140.965 1.00 80.12 375 ILE A O 1
ATOM 3155 N N . GLY A 1 376 ? 108.578 59.498 -139.106 1.00 75.31 376 GLY A N 1
ATOM 3156 C CA . GLY A 1 376 ? 107.880 60.766 -138.886 1.00 75.31 376 GLY A CA 1
ATOM 3157 C C . GLY A 1 376 ? 108.846 61.941 -138.734 1.00 75.31 376 GLY A C 1
ATOM 3158 O O . GLY A 1 376 ? 108.745 62.914 -139.478 1.00 75.31 376 GLY A O 1
ATOM 3159 N N . ARG A 1 377 ? 109.868 61.810 -137.873 1.00 79.06 377 ARG A N 1
ATOM 3160 C CA . ARG A 1 377 ? 110.894 62.860 -137.711 1.00 79.06 377 ARG A CA 1
ATOM 3161 C C . ARG A 1 377 ? 111.626 63.184 -139.016 1.00 79.06 377 ARG A C 1
ATOM 3163 O O . ARG A 1 377 ? 111.948 64.344 -139.260 1.00 79.06 377 ARG A O 1
ATOM 3170 N N . LYS A 1 378 ? 111.887 62.178 -139.860 1.00 79.19 378 LYS A N 1
ATOM 3171 C CA . LYS A 1 378 ? 112.517 62.386 -141.174 1.00 79.19 378 LYS A CA 1
ATOM 3172 C C . LYS A 1 378 ? 111.587 63.123 -142.144 1.00 79.19 378 LYS A C 1
ATOM 3174 O O . LYS A 1 378 ? 112.066 63.956 -142.907 1.00 79.19 378 LYS A O 1
ATOM 3179 N N . ALA A 1 379 ? 110.284 62.841 -142.121 1.00 75.69 379 ALA A N 1
ATOM 3180 C CA . ALA A 1 379 ? 109.307 63.489 -142.996 1.00 75.69 379 ALA A CA 1
ATOM 3181 C C . ALA A 1 379 ? 109.132 64.987 -142.683 1.00 75.69 379 ALA A C 1
ATOM 3183 O O . ALA A 1 379 ? 109.133 65.797 -143.610 1.00 75.69 379 ALA A O 1
ATOM 3184 N N . ASP A 1 380 ? 109.066 65.362 -141.402 1.00 74.75 380 ASP A N 1
ATOM 3185 C CA . ASP A 1 380 ? 108.915 66.768 -140.994 1.00 74.75 380 ASP A CA 1
ATOM 3186 C C . ASP A 1 380 ? 110.138 67.613 -141.392 1.00 74.75 380 ASP A C 1
ATOM 3188 O O . ASP A 1 380 ? 109.991 68.705 -141.944 1.00 74.75 380 ASP A O 1
ATOM 3192 N N . GLN A 1 381 ? 111.354 67.072 -141.227 1.00 78.12 381 GLN A N 1
ATOM 3193 C CA . GLN A 1 381 ? 112.579 67.721 -141.714 1.00 78.12 381 GLN A CA 1
ATOM 3194 C C . GLN A 1 381 ? 112.573 67.939 -143.234 1.00 78.12 381 GLN A C 1
ATOM 3196 O O . GLN A 1 381 ? 113.054 68.966 -143.709 1.00 78.12 381 GLN A O 1
ATOM 3201 N N . PHE A 1 382 ? 112.024 67.000 -144.012 1.00 77.00 382 PHE A N 1
ATOM 3202 C CA . PHE A 1 382 ? 111.932 67.146 -145.467 1.00 77.00 382 PHE A CA 1
ATOM 3203 C C . PHE A 1 382 ? 110.923 68.222 -145.891 1.00 77.00 382 PHE A C 1
ATOM 3205 O O . PHE A 1 382 ? 111.197 68.963 -146.837 1.00 77.00 382 PHE A O 1
ATOM 3212 N N . ALA A 1 383 ? 109.782 68.329 -145.203 1.00 77.44 383 ALA A N 1
ATOM 3213 C CA . ALA A 1 383 ? 108.757 69.327 -145.508 1.00 77.44 383 ALA A CA 1
ATOM 3214 C C . ALA A 1 383 ? 109.273 70.761 -145.296 1.00 77.44 383 ALA A C 1
ATOM 3216 O O . ALA A 1 383 ? 109.126 71.605 -146.181 1.00 77.44 383 ALA A O 1
ATOM 3217 N N . GLU A 1 384 ? 109.962 71.017 -144.178 1.00 77.06 384 GLU A N 1
ATOM 3218 C CA . GLU A 1 384 ? 110.476 72.356 -143.854 1.00 77.06 384 GLU A CA 1
ATOM 3219 C C . GLU A 1 384 ? 111.538 72.844 -144.860 1.00 77.06 384 GLU A C 1
ATOM 3221 O O . GLU A 1 384 ? 111.608 74.028 -145.202 1.00 77.06 384 GLU A O 1
ATOM 3226 N N . VAL A 1 385 ? 112.361 71.927 -145.378 1.00 75.69 385 VAL A N 1
ATOM 3227 C CA . VAL A 1 385 ? 113.375 72.239 -146.398 1.00 75.69 385 VAL A CA 1
ATOM 3228 C C . VAL A 1 385 ? 112.731 72.547 -147.755 1.00 75.69 385 VAL A C 1
ATOM 3230 O O . VAL A 1 385 ? 113.209 73.430 -148.471 1.00 75.69 385 VAL A O 1
ATOM 3233 N N . ASN A 1 386 ? 111.644 71.857 -148.112 1.00 77.19 386 ASN A N 1
ATOM 3234 C CA . ASN A 1 386 ? 110.975 72.047 -149.400 1.00 77.19 386 ASN A CA 1
ATOM 3235 C C . ASN A 1 386 ? 110.252 73.402 -149.495 1.00 77.19 386 ASN A C 1
ATOM 3237 O O . ASN A 1 386 ? 110.385 74.089 -150.509 1.00 77.19 386 ASN A O 1
ATOM 3241 N N . ASP A 1 387 ? 109.561 73.829 -148.435 1.00 76.56 387 ASP A N 1
ATOM 3242 C CA . ASP A 1 387 ? 108.835 75.110 -148.414 1.00 76.56 387 ASP A CA 1
ATOM 3243 C C . ASP A 1 387 ? 109.769 76.322 -148.551 1.00 76.56 387 ASP A C 1
ATOM 3245 O O . ASP A 1 387 ? 109.477 77.269 -149.291 1.00 76.56 387 ASP A O 1
ATOM 3249 N N . LYS A 1 388 ? 110.946 76.278 -147.909 1.00 74.50 388 LYS A N 1
ATOM 3250 C CA . LYS A 1 388 ? 111.974 77.324 -148.063 1.00 74.50 388 LYS A CA 1
ATOM 3251 C C . LYS A 1 388 ? 112.447 77.441 -149.514 1.00 74.50 388 LYS A C 1
ATOM 3253 O O . LYS A 1 388 ? 112.659 78.549 -150.005 1.00 74.50 388 LYS A O 1
ATOM 3258 N N . LYS A 1 389 ? 112.574 76.311 -150.215 1.00 73.75 389 LYS A N 1
ATOM 3259 C CA . LYS A 1 389 ? 113.043 76.260 -151.606 1.00 73.75 389 LYS A CA 1
ATOM 3260 C C . LYS A 1 389 ? 111.985 76.759 -152.596 1.00 73.75 389 LYS A C 1
ATOM 3262 O O . LYS A 1 389 ? 112.330 77.448 -153.550 1.00 73.75 389 LYS A O 1
ATOM 3267 N N . TYR A 1 390 ? 110.705 76.464 -152.354 1.00 73.75 390 TYR A N 1
ATOM 3268 C CA . TYR A 1 390 ? 109.598 76.905 -153.211 1.00 73.75 390 TYR A CA 1
ATOM 3269 C C . TYR A 1 390 ? 109.434 78.433 -153.225 1.00 73.75 390 TYR A C 1
ATOM 3271 O O . TYR A 1 390 ? 109.305 79.033 -154.293 1.00 73.75 390 TYR A O 1
ATOM 3279 N N . ASN A 1 391 ? 109.497 79.083 -152.058 1.00 70.19 391 ASN A N 1
ATOM 3280 C CA . ASN A 1 391 ? 109.319 80.537 -151.976 1.00 70.19 391 ASN A CA 1
ATOM 3281 C C . ASN A 1 391 ? 110.438 81.321 -152.684 1.00 70.19 391 ASN A C 1
ATOM 3283 O O . ASN A 1 391 ? 110.145 82.320 -153.335 1.00 70.19 391 ASN A O 1
ATOM 3287 N N . GLN A 1 392 ? 111.683 80.831 -152.652 1.00 72.69 392 GLN A N 1
ATOM 3288 C CA . GLN A 1 392 ? 112.804 81.462 -153.365 1.00 72.69 392 GLN A CA 1
ATOM 3289 C C . GLN A 1 392 ? 112.626 81.444 -154.894 1.00 72.69 392 GLN A C 1
ATOM 3291 O O . GLN A 1 392 ? 112.987 82.403 -155.573 1.00 72.69 392 GLN A O 1
ATOM 3296 N N . VAL A 1 393 ? 112.042 80.377 -155.452 1.00 73.06 393 VAL A N 1
ATOM 3297 C CA . VAL A 1 393 ? 111.802 80.264 -156.904 1.00 73.06 393 VAL A CA 1
ATOM 3298 C C . VAL A 1 393 ? 110.669 81.187 -157.365 1.00 73.06 393 VAL A C 1
ATOM 3300 O O . VAL A 1 393 ? 110.731 81.735 -158.466 1.00 73.06 393 VAL A O 1
ATOM 3303 N N . TRP A 1 394 ? 109.646 81.391 -156.528 1.00 72.31 394 TRP A N 1
ATOM 3304 C CA . TRP A 1 394 ? 108.520 82.272 -156.848 1.00 72.31 394 TRP A CA 1
ATOM 3305 C C . TRP A 1 394 ? 108.958 83.734 -157.020 1.00 72.31 394 TRP A C 1
ATOM 3307 O O . TRP A 1 394 ? 108.620 84.367 -158.018 1.00 72.31 394 TRP A O 1
ATOM 3317 N N . GLU A 1 395 ? 109.760 84.243 -156.083 1.00 70.44 395 GLU A N 1
ATOM 3318 C CA . GLU A 1 395 ? 110.267 85.622 -156.108 1.00 70.44 395 GLU A CA 1
ATOM 3319 C C . GLU A 1 395 ? 111.161 85.893 -157.328 1.00 70.44 395 GLU A C 1
ATOM 3321 O O . GLU A 1 395 ? 111.081 86.954 -157.948 1.00 70.44 395 GLU A O 1
ATOM 3326 N N . MET A 1 396 ? 111.973 84.907 -157.727 1.00 73.06 396 MET A N 1
ATOM 3327 C CA . MET A 1 396 ? 112.836 85.020 -158.904 1.00 73.06 396 MET A CA 1
ATOM 3328 C C . MET A 1 396 ? 112.025 85.185 -160.200 1.00 73.06 396 MET A C 1
ATOM 3330 O O . MET A 1 396 ? 112.351 86.035 -161.028 1.00 73.06 396 MET A O 1
ATOM 3334 N N . ASN A 1 397 ? 110.956 84.402 -160.377 1.00 71.00 397 ASN A N 1
ATOM 3335 C CA . ASN A 1 397 ? 110.156 84.426 -161.606 1.00 71.00 397 ASN A CA 1
ATOM 3336 C C . ASN A 1 397 ? 109.282 85.682 -161.741 1.00 71.00 397 ASN A C 1
ATOM 3338 O O . ASN A 1 397 ? 109.084 86.160 -162.858 1.00 71.00 397 ASN A O 1
ATOM 3342 N N . GLU A 1 398 ? 108.781 86.238 -160.634 1.00 70.25 398 GLU A N 1
ATOM 3343 C CA . GLU A 1 398 ? 107.974 87.466 -160.665 1.00 70.25 398 GLU A CA 1
ATOM 3344 C C . GLU A 1 398 ? 108.781 88.666 -161.186 1.00 70.25 398 GLU A C 1
ATOM 3346 O O . GLU A 1 398 ? 108.281 89.466 -161.981 1.00 70.25 398 GLU A O 1
ATOM 3351 N N . ASN A 1 399 ? 110.055 88.755 -160.799 1.00 68.44 399 ASN A N 1
ATOM 3352 C CA . ASN A 1 399 ? 110.942 89.827 -161.245 1.00 68.44 399 ASN A CA 1
ATOM 3353 C C . ASN A 1 399 ? 111.293 89.704 -162.738 1.00 68.44 399 ASN A C 1
ATOM 3355 O O . ASN A 1 399 ? 111.269 90.702 -163.453 1.00 68.44 399 ASN A O 1
ATOM 3359 N N . ILE A 1 400 ? 111.522 88.483 -163.241 1.00 69.19 400 ILE A N 1
ATOM 3360 C CA . ILE A 1 400 ? 111.809 88.237 -164.669 1.00 69.19 400 ILE A CA 1
ATOM 3361 C C . ILE A 1 400 ? 110.622 88.647 -165.561 1.00 69.19 400 ILE A C 1
ATOM 3363 O O . ILE A 1 400 ? 110.818 89.185 -166.652 1.00 69.19 400 ILE A O 1
ATOM 3367 N N . ALA A 1 401 ? 109.388 88.415 -165.105 1.00 64.25 401 ALA A N 1
ATOM 3368 C CA . ALA A 1 401 ? 108.187 88.760 -165.865 1.00 64.25 401 ALA A CA 1
ATOM 3369 C C . ALA A 1 401 ? 107.963 90.281 -165.977 1.00 64.25 401 ALA A C 1
ATOM 3371 O O . ALA A 1 401 ? 107.544 90.754 -167.035 1.00 64.25 401 ALA A O 1
ATOM 3372 N N . LYS A 1 402 ? 108.276 91.054 -164.926 1.00 67.00 402 LYS A N 1
ATOM 3373 C CA . LYS A 1 402 ? 108.172 92.527 -164.939 1.00 67.00 402 LYS A CA 1
ATOM 3374 C C . LYS A 1 402 ? 109.182 93.165 -165.905 1.00 67.00 402 LYS A C 1
ATOM 3376 O O . LYS A 1 402 ? 108.797 94.028 -166.690 1.00 67.00 402 LYS A O 1
ATOM 3381 N N . ASP A 1 403 ? 110.417 92.662 -165.939 1.00 67.31 403 ASP A N 1
ATOM 3382 C CA . ASP A 1 403 ? 111.478 93.128 -166.853 1.00 67.31 403 ASP A CA 1
ATOM 3383 C C . ASP A 1 403 ? 111.134 92.921 -168.343 1.00 67.31 403 ASP A C 1
ATOM 3385 O O . ASP A 1 403 ? 111.474 93.733 -169.208 1.00 67.31 403 ASP A O 1
ATOM 3389 N N . LEU A 1 404 ? 110.465 91.812 -168.673 1.00 66.69 404 LEU A N 1
ATOM 3390 C CA . LEU A 1 404 ? 110.017 91.517 -170.039 1.00 66.69 404 LEU A CA 1
ATOM 3391 C C . LEU A 1 404 ? 108.868 92.431 -170.484 1.00 66.69 404 LEU A C 1
ATOM 3393 O O . LEU A 1 404 ? 108.815 92.818 -171.653 1.00 66.69 404 LEU A O 1
ATOM 3397 N N . LEU A 1 405 ? 107.981 92.807 -169.561 1.00 67.06 405 LEU A N 1
ATOM 3398 C CA . LEU A 1 405 ? 106.850 93.694 -169.832 1.00 67.06 405 LEU A CA 1
ATOM 3399 C C . LEU A 1 405 ? 107.319 95.112 -170.205 1.00 67.06 405 LEU A C 1
ATOM 3401 O O . LEU A 1 405 ? 106.826 95.686 -171.176 1.00 67.06 405 LEU A O 1
ATOM 3405 N N . GLU A 1 406 ? 108.328 95.647 -169.506 1.00 63.62 406 GLU A N 1
ATOM 3406 C CA . GLU A 1 406 ? 108.919 96.959 -169.824 1.00 63.62 406 GLU A CA 1
ATOM 3407 C C . GLU A 1 406 ? 109.548 97.004 -171.224 1.00 63.62 406 GLU A C 1
ATOM 3409 O O . GLU A 1 406 ? 109.407 97.996 -171.948 1.00 63.62 406 GLU A O 1
ATOM 3414 N N . LYS A 1 407 ? 110.203 95.914 -171.648 1.00 66.75 407 LYS A N 1
ATOM 3415 C CA . LYS A 1 407 ? 110.816 95.809 -172.984 1.00 66.75 407 LYS A CA 1
ATOM 3416 C C . LYS A 1 407 ? 109.781 95.781 -174.111 1.00 66.75 407 LYS A C 1
ATOM 3418 O O . LYS A 1 407 ? 110.033 96.312 -175.190 1.00 66.75 407 LYS A O 1
ATOM 3423 N N . ILE A 1 408 ? 108.615 95.181 -173.872 1.00 66.00 408 ILE A N 1
ATOM 3424 C CA . ILE A 1 408 ? 107.530 95.123 -174.863 1.00 66.00 408 ILE A CA 1
ATOM 3425 C C . ILE A 1 408 ? 106.849 96.490 -174.996 1.00 66.00 408 ILE A C 1
ATOM 3427 O O . ILE A 1 408 ? 106.609 96.943 -176.113 1.00 66.00 408 ILE A O 1
ATOM 3431 N N . LEU A 1 409 ? 106.618 97.192 -173.882 1.00 64.31 409 LEU A N 1
ATOM 3432 C CA . LEU A 1 409 ? 106.032 98.539 -173.897 1.00 64.31 409 LEU A CA 1
ATOM 3433 C C . LEU A 1 409 ? 106.942 99.570 -174.582 1.00 64.31 409 LEU A C 1
ATOM 3435 O O . LEU A 1 409 ? 106.464 100.456 -175.289 1.00 64.31 409 LEU A O 1
ATOM 3439 N N . THR A 1 410 ? 108.261 99.441 -174.417 1.00 62.62 410 THR A N 1
ATOM 3440 C CA . THR A 1 410 ? 109.231 100.302 -175.114 1.00 62.62 410 THR A CA 1
ATOM 3441 C C . THR A 1 410 ? 109.305 100.014 -176.614 1.00 62.62 410 THR A C 1
ATOM 3443 O O . THR A 1 410 ? 109.426 100.955 -177.397 1.00 62.62 410 THR A O 1
ATOM 3446 N N . ALA A 1 411 ? 109.174 98.753 -177.036 1.00 63.47 411 ALA A N 1
ATOM 3447 C CA . ALA A 1 411 ? 109.101 98.399 -178.454 1.00 63.47 411 ALA A CA 1
ATOM 3448 C C . ALA A 1 411 ? 107.805 98.903 -179.121 1.00 63.47 411 ALA A C 1
ATOM 3450 O O . ALA A 1 411 ? 107.856 99.434 -180.232 1.00 63.47 411 ALA A O 1
ATOM 3451 N N . ASP A 1 412 ? 106.663 98.804 -178.435 1.00 62.81 412 ASP A N 1
ATOM 3452 C CA . ASP A 1 412 ? 105.366 99.263 -178.952 1.00 62.81 412 ASP A CA 1
ATOM 3453 C C . ASP A 1 412 ? 105.317 100.789 -179.158 1.00 62.81 412 ASP A C 1
ATOM 3455 O O . ASP A 1 412 ? 104.789 101.276 -180.163 1.00 62.81 412 ASP A O 1
ATOM 3459 N N . ARG A 1 413 ? 105.979 101.545 -178.271 1.00 61.28 413 ARG A N 1
ATOM 3460 C CA . ARG A 1 413 ? 106.150 102.999 -178.406 1.00 61.28 413 ARG A CA 1
ATOM 3461 C C . ARG A 1 413 ? 106.930 103.389 -179.664 1.00 61.28 413 ARG A C 1
ATOM 3463 O O . ARG A 1 413 ? 106.546 104.322 -180.365 1.00 61.28 413 ARG A O 1
ATOM 3470 N N . VAL A 1 414 ? 108.020 102.677 -179.958 1.00 61.59 414 VAL A N 1
ATOM 3471 C CA . VAL A 1 414 ? 108.892 102.977 -181.108 1.00 61.59 414 VAL A CA 1
ATOM 3472 C C . VAL A 1 414 ? 108.158 102.724 -182.428 1.00 61.59 414 VAL A C 1
ATOM 3474 O O . VAL A 1 414 ? 108.284 103.519 -183.359 1.00 61.59 414 VAL A O 1
ATOM 3477 N N . ILE A 1 415 ? 107.354 101.658 -182.501 1.00 61.78 415 ILE A N 1
ATOM 3478 C CA . ILE A 1 415 ? 106.563 101.333 -183.698 1.00 61.78 415 ILE A CA 1
ATOM 3479 C C . ILE A 1 415 ? 105.488 102.398 -183.942 1.00 61.78 415 ILE A C 1
ATOM 3481 O O . ILE A 1 415 ? 105.348 102.881 -185.070 1.00 61.78 415 ILE A O 1
ATOM 3485 N N . HIS A 1 416 ? 104.768 102.804 -182.894 1.00 59.69 416 HIS A N 1
ATOM 3486 C CA . HIS A 1 416 ? 103.716 103.808 -183.027 1.00 59.69 416 HIS A CA 1
ATOM 3487 C C . HIS A 1 416 ? 104.251 105.187 -183.442 1.00 59.69 416 HIS A C 1
ATOM 3489 O O . HIS A 1 416 ? 103.647 105.829 -184.301 1.00 59.69 416 HIS A O 1
ATOM 3495 N N . GLU A 1 417 ? 105.394 105.627 -182.901 1.00 59.78 417 GLU A N 1
ATOM 3496 C CA . GLU A 1 417 ? 105.951 106.954 -183.204 1.00 59.78 417 GLU A CA 1
ATOM 3497 C C . GLU A 1 417 ? 106.680 107.020 -184.564 1.00 59.78 417 GLU A C 1
ATOM 3499 O O . GLU A 1 417 ? 106.554 108.025 -185.263 1.00 59.78 417 GLU A O 1
ATOM 3504 N N . GLN A 1 418 ? 107.428 105.985 -184.978 1.00 59.78 418 GLN A N 1
ATOM 3505 C CA . GLN A 1 418 ? 108.323 106.098 -186.147 1.00 59.78 418 GLN A CA 1
ATOM 3506 C C . GLN A 1 418 ? 107.730 105.630 -187.485 1.00 59.78 418 GLN A C 1
ATOM 3508 O O . GLN A 1 418 ? 108.171 106.114 -188.526 1.00 59.78 418 GLN A O 1
ATOM 3513 N N . GLN A 1 419 ? 106.755 104.713 -187.498 1.00 56.34 419 GLN A N 1
ATOM 3514 C CA . GLN A 1 419 ? 106.211 104.166 -188.756 1.00 56.34 419 GLN A CA 1
ATOM 3515 C C . GLN A 1 419 ? 104.814 104.676 -189.123 1.00 56.34 419 GLN A C 1
ATOM 3517 O O . GLN A 1 419 ? 104.465 104.660 -190.302 1.00 56.34 419 GLN A O 1
ATOM 3522 N N . LEU A 1 420 ? 104.014 105.132 -188.153 1.00 54.09 420 LEU A N 1
ATOM 3523 C CA . LEU A 1 420 ? 102.589 105.419 -188.370 1.00 54.09 420 LEU A CA 1
ATOM 3524 C C . LEU A 1 420 ? 102.207 106.901 -188.243 1.00 54.09 420 LEU A C 1
ATOM 3526 O O . LEU A 1 420 ? 101.094 107.261 -188.614 1.00 54.09 420 LEU A O 1
ATOM 3530 N N . GLY A 1 421 ? 103.105 107.773 -187.766 1.00 53.81 421 GLY A N 1
ATOM 3531 C CA . GLY A 1 421 ? 102.848 109.218 -187.660 1.00 53.81 421 GLY A CA 1
ATOM 3532 C C . GLY A 1 421 ? 101.657 109.593 -186.763 1.00 53.81 421 GLY A C 1
ATOM 3533 O O . GLY A 1 421 ? 101.134 110.701 -186.874 1.00 53.81 421 GLY A O 1
ATOM 3534 N N . LEU A 1 422 ? 101.217 108.679 -185.891 1.00 58.72 422 LEU A N 1
ATOM 3535 C CA . LEU A 1 422 ? 100.108 108.861 -184.954 1.00 58.72 422 LEU A CA 1
ATOM 3536 C C . LEU A 1 422 ? 100.654 109.032 -183.524 1.00 58.72 422 LEU A C 1
ATOM 3538 O O . LEU A 1 422 ? 101.594 108.331 -183.150 1.00 58.72 422 LEU A O 1
ATOM 3542 N N . PRO A 1 423 ? 100.082 109.924 -182.694 1.00 55.94 423 PRO A N 1
ATOM 3543 C CA . PRO A 1 423 ? 100.473 110.033 -181.291 1.00 55.94 423 PRO A CA 1
ATOM 3544 C C . PRO A 1 423 ? 100.061 108.774 -180.506 1.00 55.94 423 PRO A C 1
ATOM 3546 O O . PRO A 1 423 ? 98.883 108.423 -180.452 1.00 55.94 423 PRO A O 1
ATOM 3549 N N . TRP A 1 424 ? 101.045 108.102 -179.899 1.00 61.78 424 TRP A N 1
ATOM 3550 C CA . TRP A 1 424 ? 100.883 106.888 -179.087 1.00 61.78 424 TRP A CA 1
ATOM 3551 C C . TRP A 1 424 ? 100.279 107.181 -177.704 1.00 61.78 424 TRP A C 1
ATOM 3553 O O . TRP A 1 424 ? 100.619 108.188 -177.078 1.00 61.78 424 TRP A O 1
ATOM 3563 N N . GLN A 1 425 ? 99.434 106.276 -177.193 1.00 57.41 425 GLN A N 1
ATOM 3564 C CA . GLN A 1 425 ? 98.990 106.258 -175.792 1.00 57.41 425 GLN A CA 1
ATOM 3565 C C . GLN A 1 425 ? 99.134 104.846 -175.188 1.00 57.41 425 GLN A C 1
ATOM 3567 O O . GLN A 1 425 ? 98.732 103.878 -175.835 1.00 57.41 425 GLN A O 1
ATOM 3572 N N . PRO A 1 426 ? 99.683 104.717 -173.962 1.00 61.38 426 PRO A N 1
ATOM 3573 C CA . PRO A 1 426 ? 99.937 103.426 -173.322 1.00 61.38 426 PRO A CA 1
ATOM 3574 C C . PRO A 1 426 ? 98.659 102.758 -172.762 1.00 61.38 426 PRO A C 1
ATOM 3576 O O . PRO A 1 426 ? 97.820 103.457 -172.186 1.00 61.38 426 PRO A O 1
ATOM 3579 N N . PRO A 1 427 ? 98.523 101.416 -172.853 1.00 56.19 427 PRO A N 1
ATOM 3580 C CA . PRO A 1 427 ? 97.453 100.663 -172.194 1.00 56.19 427 PRO A CA 1
ATOM 3581 C C . PRO A 1 427 ? 97.679 100.492 -170.683 1.00 56.19 427 PRO A C 1
ATOM 3583 O O . PRO A 1 427 ? 98.806 100.299 -170.226 1.00 56.19 427 PRO A O 1
ATOM 3586 N N . ASP A 1 428 ? 96.582 100.498 -169.926 1.00 52.12 428 ASP A N 1
ATOM 3587 C CA . ASP A 1 428 ? 96.543 100.269 -168.478 1.00 52.12 428 ASP A CA 1
ATOM 3588 C C . ASP A 1 4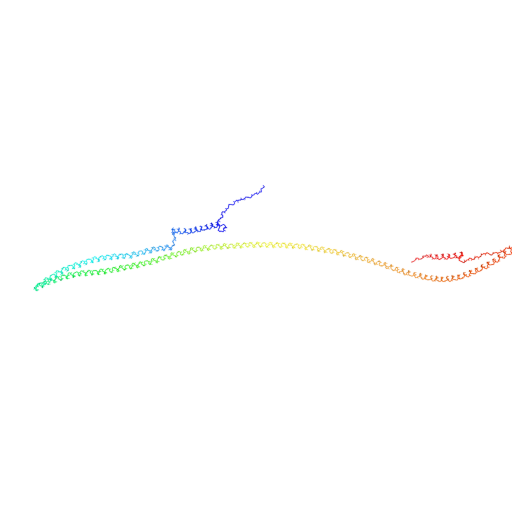28 ? 96.817 98.786 -168.136 1.00 52.12 428 ASP A C 1
ATOM 3590 O O . ASP A 1 428 ? 96.192 97.883 -168.700 1.00 52.12 428 ASP A O 1
ATOM 3594 N N . LEU A 1 429 ? 97.771 98.520 -167.235 1.00 56.81 429 LEU A N 1
ATOM 3595 C CA . LEU A 1 429 ? 98.263 97.175 -166.897 1.00 56.81 429 LEU A CA 1
ATOM 3596 C C . LEU A 1 429 ? 98.170 96.917 -165.386 1.00 56.81 429 LEU A C 1
ATOM 3598 O O . LEU A 1 429 ? 99.110 97.165 -164.632 1.00 56.81 429 LEU A O 1
ATOM 3602 N N . SER A 1 430 ? 97.048 96.341 -164.947 1.00 53.44 430 SER A N 1
ATOM 3603 C CA . SER A 1 430 ? 96.917 95.755 -163.607 1.00 53.44 430 SER A CA 1
ATOM 3604 C C . SER A 1 430 ? 97.397 94.295 -163.617 1.00 53.44 430 SER A C 1
ATOM 3606 O O . SER A 1 430 ? 96.842 93.475 -164.351 1.00 53.44 430 SER A O 1
ATOM 3608 N N . ILE A 1 431 ? 98.407 93.953 -162.808 1.00 58.50 431 ILE A N 1
ATOM 3609 C CA . ILE A 1 431 ? 98.919 92.579 -162.631 1.00 58.50 431 ILE A CA 1
ATOM 3610 C C . ILE A 1 431 ? 98.287 91.955 -161.367 1.00 58.50 431 ILE A C 1
ATOM 3612 O O . ILE A 1 431 ? 98.333 92.555 -160.295 1.00 58.50 431 ILE A O 1
ATOM 3616 N N . MET A 1 432 ? 97.686 90.762 -161.502 1.00 55.34 432 MET A N 1
ATOM 3617 C CA . MET A 1 432 ? 96.914 90.043 -160.464 1.00 55.34 432 MET A CA 1
ATOM 3618 C C . MET A 1 432 ? 97.769 89.429 -159.330 1.00 55.34 432 MET A C 1
ATOM 3620 O O . MET A 1 432 ? 98.917 89.040 -159.543 1.00 55.34 432 MET A O 1
ATOM 3624 N N . THR A 1 433 ? 97.182 89.267 -158.135 1.00 56.00 433 THR A N 1
ATOM 3625 C CA . THR A 1 433 ? 97.848 88.785 -156.899 1.00 56.00 433 THR A CA 1
ATOM 3626 C C . THR A 1 433 ? 97.782 87.258 -156.673 1.00 56.00 433 THR A C 1
ATOM 3628 O O . THR A 1 433 ? 96.825 86.590 -157.058 1.00 56.00 433 THR A O 1
ATOM 3631 N N . LYS A 1 434 ? 98.788 86.710 -155.958 1.00 59.00 434 LYS A N 1
ATOM 3632 C CA . LYS A 1 434 ? 99.072 85.273 -155.678 1.00 59.00 434 LYS A CA 1
ATOM 3633 C C . LYS A 1 434 ? 97.887 84.421 -155.169 1.00 59.00 434 LYS A C 1
ATOM 3635 O O . LYS A 1 434 ? 97.894 83.205 -155.344 1.00 59.00 434 LYS A O 1
ATOM 3640 N N . SER A 1 435 ? 96.878 85.030 -154.555 1.00 57.22 435 SER A N 1
ATOM 3641 C CA . SER A 1 435 ? 95.706 84.367 -153.960 1.00 57.22 435 SER A CA 1
ATOM 3642 C C . SER A 1 435 ? 94.634 83.941 -154.974 1.00 57.22 435 SER A C 1
ATOM 3644 O O . SER A 1 435 ? 93.754 83.158 -154.624 1.00 57.22 435 SER A O 1
ATOM 3646 N N . GLU A 1 436 ? 94.694 84.436 -156.213 1.00 53.44 436 GLU A N 1
ATOM 3647 C CA . GLU A 1 436 ? 93.618 84.294 -157.211 1.00 53.44 436 GLU A CA 1
ATOM 3648 C C . GLU A 1 436 ? 93.974 83.323 -158.358 1.00 53.44 436 GLU A C 1
ATOM 3650 O O . GLU A 1 436 ? 93.205 83.138 -159.300 1.00 53.44 436 GLU A O 1
ATOM 3655 N N . LEU A 1 437 ? 95.123 82.640 -158.261 1.00 59.44 437 LEU A N 1
ATOM 3656 C CA . LEU A 1 437 ? 95.597 81.668 -159.252 1.00 59.44 437 LEU A CA 1
ATOM 3657 C C . LEU A 1 437 ? 94.869 80.308 -159.125 1.00 59.44 437 LEU A C 1
ATOM 3659 O O . LEU A 1 437 ? 94.930 79.677 -158.063 1.00 59.44 437 LEU A O 1
ATOM 3663 N N . PRO A 1 438 ? 94.263 79.777 -160.212 1.00 60.69 438 PRO A N 1
ATOM 3664 C CA . PRO A 1 438 ? 93.534 78.499 -160.204 1.00 60.69 438 PRO A CA 1
ATOM 3665 C C . PRO A 1 438 ? 94.363 77.286 -159.751 1.00 60.69 438 PRO A C 1
ATOM 3667 O O . PRO A 1 438 ? 93.822 76.300 -159.249 1.00 60.69 438 PRO A O 1
ATOM 3670 N N . SER A 1 439 ? 95.688 77.339 -159.914 1.00 63.88 439 SER A N 1
ATOM 3671 C CA . SER A 1 439 ? 96.601 76.273 -159.494 1.00 63.88 439 SER A CA 1
ATOM 3672 C C . SER A 1 439 ? 96.755 76.185 -157.971 1.00 63.88 439 SER A C 1
ATOM 3674 O O . SER A 1 439 ? 96.845 75.081 -157.435 1.00 63.88 439 SER A O 1
ATOM 3676 N N . PHE A 1 440 ? 96.728 77.317 -157.257 1.00 65.12 440 PHE A N 1
ATOM 3677 C CA . PHE A 1 440 ? 96.892 77.358 -155.800 1.00 65.12 440 PHE A CA 1
ATOM 3678 C C . PHE A 1 440 ? 95.617 76.915 -155.061 1.00 65.12 440 PHE A C 1
ATOM 3680 O O . PHE A 1 440 ? 95.691 76.154 -154.095 1.00 65.12 440 PHE A O 1
ATOM 3687 N N . SER A 1 441 ? 94.434 77.299 -155.555 1.00 58.75 441 SER A N 1
ATOM 3688 C CA . SER A 1 441 ? 93.151 76.863 -154.979 1.00 58.75 441 SER A CA 1
ATOM 3689 C C . SER A 1 441 ? 92.894 75.363 -155.179 1.00 58.75 441 SER A C 1
ATOM 3691 O O . SER A 1 441 ? 92.429 74.689 -154.258 1.00 58.75 441 SER A O 1
ATOM 3693 N N . SER A 1 442 ? 93.274 74.808 -156.335 1.00 63.03 442 SER A N 1
ATOM 3694 C CA . SER A 1 442 ? 93.181 73.367 -156.605 1.00 63.03 442 SER A CA 1
ATOM 3695 C C . SER A 1 442 ? 94.136 72.548 -155.720 1.00 63.03 442 SER A C 1
ATOM 3697 O O . SER A 1 442 ? 93.748 71.510 -155.178 1.00 63.03 442 SER A O 1
ATOM 3699 N N . ALA A 1 443 ? 95.356 73.048 -155.479 1.00 63.41 443 ALA A N 1
ATOM 3700 C CA . ALA A 1 443 ? 96.318 72.409 -154.579 1.00 63.41 443 ALA A CA 1
ATOM 3701 C C . ALA A 1 443 ? 95.828 72.386 -153.118 1.00 63.41 443 ALA A C 1
ATOM 3703 O O . ALA A 1 443 ? 95.872 71.334 -152.479 1.00 63.41 443 ALA A O 1
ATOM 3704 N N . MET A 1 444 ? 95.277 73.494 -152.605 1.00 62.47 444 MET A N 1
ATOM 3705 C CA . MET A 1 444 ? 94.700 73.521 -151.251 1.00 62.47 444 MET A CA 1
ATOM 3706 C C . MET A 1 444 ? 93.467 72.616 -151.115 1.00 62.47 444 MET A C 1
ATOM 3708 O O . MET A 1 444 ? 93.318 71.941 -150.098 1.00 62.47 444 MET A O 1
ATOM 3712 N N . GLN A 1 445 ? 92.622 72.498 -152.147 1.00 64.50 445 GLN A N 1
ATOM 3713 C CA . GLN A 1 445 ? 91.509 71.537 -152.135 1.00 64.50 445 GLN A CA 1
ATOM 3714 C C . GLN A 1 445 ? 91.973 70.069 -152.164 1.00 64.50 445 GLN A C 1
ATOM 3716 O O . GLN A 1 445 ? 91.310 69.206 -151.582 1.00 64.50 445 GLN A O 1
ATOM 3721 N N . ALA A 1 446 ? 93.103 69.762 -152.810 1.00 65.06 446 ALA A N 1
ATOM 3722 C CA . ALA A 1 446 ? 93.691 68.421 -152.787 1.00 65.06 446 ALA A CA 1
ATOM 3723 C C . ALA A 1 446 ? 94.249 68.060 -151.397 1.00 65.06 446 ALA A C 1
ATOM 3725 O O . ALA A 1 446 ? 94.030 66.942 -150.923 1.00 65.06 446 ALA A O 1
ATOM 3726 N N . VAL A 1 447 ? 94.893 69.011 -150.710 1.00 64.12 447 VAL A N 1
ATOM 3727 C CA . VAL A 1 447 ? 95.365 68.840 -149.324 1.00 64.12 447 VAL A CA 1
ATOM 3728 C C . VAL A 1 447 ? 94.187 68.613 -148.368 1.00 64.12 447 VAL A C 1
ATOM 3730 O O . VAL A 1 447 ? 94.230 67.700 -147.542 1.00 64.12 447 VAL A O 1
ATOM 3733 N N . ASP A 1 448 ? 93.091 69.354 -148.534 1.00 60.59 448 ASP A N 1
ATOM 3734 C CA . ASP A 1 448 ? 91.905 69.233 -147.676 1.00 60.59 448 ASP A CA 1
ATOM 3735 C C . ASP A 1 448 ? 91.123 67.915 -147.914 1.00 60.59 448 ASP A C 1
ATOM 3737 O O . ASP A 1 448 ? 90.571 67.319 -146.984 1.00 60.59 448 ASP A O 1
ATOM 3741 N N . LYS A 1 449 ? 91.149 67.370 -149.145 1.00 62.66 449 LYS A N 1
ATOM 3742 C CA . LYS A 1 449 ? 90.664 66.003 -149.439 1.00 62.66 449 LYS A CA 1
ATOM 3743 C C . LYS A 1 449 ? 91.543 64.920 -148.803 1.00 62.66 449 LYS A C 1
ATOM 3745 O O . LYS A 1 449 ? 91.001 63.968 -148.243 1.00 62.66 449 LYS A O 1
ATOM 3750 N N . LEU A 1 450 ? 92.869 65.074 -148.823 1.00 59.38 450 LEU A N 1
ATOM 3751 C CA . LEU A 1 450 ? 93.805 64.129 -148.195 1.00 59.38 450 LEU A CA 1
ATOM 3752 C C . LEU A 1 450 ? 93.678 64.096 -146.661 1.00 59.38 450 LEU A C 1
ATOM 3754 O O . LEU A 1 450 ? 93.829 63.032 -146.057 1.00 59.38 450 LEU A O 1
ATOM 3758 N N . PHE A 1 451 ? 93.351 65.224 -146.020 1.00 56.38 451 PHE A N 1
ATOM 3759 C CA . PHE A 1 451 ? 93.077 65.262 -144.578 1.00 56.38 451 PHE A CA 1
ATOM 3760 C C . PHE A 1 451 ? 91.700 64.683 -144.202 1.00 56.38 451 PHE A C 1
ATOM 3762 O O . PHE A 1 451 ? 91.584 64.069 -143.141 1.00 56.38 451 PHE A O 1
ATOM 3769 N N . LYS A 1 452 ? 90.683 64.763 -145.077 1.00 57.59 452 LYS A N 1
ATOM 3770 C CA . LYS A 1 452 ? 89.379 64.093 -144.870 1.00 57.59 452 LYS A CA 1
ATOM 3771 C C . LYS A 1 452 ? 89.428 62.569 -145.069 1.00 57.59 452 LYS A C 1
ATOM 3773 O O . LYS A 1 452 ? 88.699 61.856 -144.379 1.00 57.59 452 LYS A O 1
ATOM 3778 N N . ASP A 1 453 ? 90.308 62.048 -145.927 1.00 54.91 453 ASP A N 1
ATOM 3779 C CA . ASP A 1 453 ? 90.442 60.594 -146.156 1.00 54.91 453 ASP A CA 1
ATOM 3780 C C . ASP A 1 453 ? 91.219 59.846 -145.051 1.00 54.91 453 ASP A C 1
ATOM 3782 O O . ASP A 1 453 ? 91.041 58.638 -144.869 1.00 54.91 453 ASP A O 1
ATOM 3786 N N . LYS A 1 454 ? 91.984 60.553 -144.201 1.00 51.03 454 LYS A N 1
ATOM 3787 C CA . LYS A 1 454 ? 92.579 59.975 -142.975 1.00 51.03 454 LYS A CA 1
ATOM 3788 C C . LYS A 1 454 ? 91.535 59.545 -141.926 1.00 51.03 454 LYS A C 1
ATOM 3790 O O . LYS A 1 454 ? 91.872 58.802 -141.009 1.00 51.03 454 LYS A O 1
ATOM 3795 N N . GLY A 1 455 ? 90.260 59.914 -142.100 1.00 44.88 455 GLY A N 1
ATOM 3796 C CA . GLY A 1 455 ? 89.122 59.425 -141.311 1.00 44.88 455 GLY A CA 1
ATOM 3797 C C . GLY A 1 455 ? 88.597 58.026 -141.688 1.00 44.88 455 GLY A C 1
ATOM 3798 O O . GLY A 1 455 ? 87.588 57.598 -141.130 1.00 44.88 455 GLY A O 1
ATOM 3799 N N . ARG A 1 456 ? 89.230 57.295 -142.626 1.00 40.88 456 ARG A N 1
ATOM 3800 C CA . ARG A 1 456 ? 88.773 55.964 -143.099 1.00 40.88 456 ARG A CA 1
ATOM 3801 C C . ARG A 1 456 ? 89.804 54.830 -142.990 1.00 40.88 456 ARG A C 1
ATOM 3803 O O . ARG A 1 456 ? 89.777 53.900 -143.797 1.00 40.88 456 ARG A O 1
ATOM 3810 N N . LEU A 1 457 ? 90.654 54.816 -141.962 1.00 34.47 457 LEU A N 1
ATOM 3811 C CA . LEU A 1 457 ? 91.415 53.609 -141.605 1.00 34.47 457 LEU A CA 1
ATOM 3812 C C . LEU A 1 457 ? 90.617 52.731 -140.629 1.00 34.47 457 LEU A C 1
ATOM 3814 O O . LEU A 1 457 ? 90.475 53.005 -139.442 1.00 34.47 457 LEU A O 1
ATOM 3818 N N . LYS A 1 458 ? 90.034 51.685 -141.221 1.00 36.72 458 LYS A N 1
ATOM 3819 C CA . LYS A 1 458 ? 89.233 50.618 -140.618 1.00 36.72 458 LYS A CA 1
ATOM 3820 C C . LYS A 1 458 ? 90.036 49.728 -139.660 1.00 36.72 458 LYS A C 1
ATOM 3822 O O . LYS A 1 458 ? 91.172 49.382 -139.953 1.00 36.72 458 LYS A O 1
ATOM 3827 N N . LYS A 1 459 ? 89.288 49.228 -138.664 1.00 31.52 459 LYS A N 1
ATOM 3828 C CA . LYS A 1 459 ? 89.305 47.878 -138.060 1.00 31.52 459 LYS A CA 1
ATOM 3829 C C . LYS A 1 459 ? 90.658 47.318 -137.622 1.00 31.52 459 LYS A C 1
ATOM 3831 O O . LYS A 1 459 ? 91.382 46.837 -138.474 1.00 31.52 459 LYS A O 1
ATOM 3836 N N . TRP A 1 460 ? 90.805 47.114 -136.311 1.00 30.62 460 TRP A N 1
ATOM 3837 C CA . TRP A 1 460 ? 91.082 45.784 -135.750 1.00 30.62 460 TRP A CA 1
ATOM 3838 C C . TRP A 1 460 ? 90.301 45.619 -134.442 1.00 30.62 460 TRP A C 1
ATOM 3840 O O . TRP A 1 460 ? 90.415 46.432 -133.531 1.00 30.62 460 TRP A O 1
ATOM 3850 N N . GLN A 1 461 ? 89.434 44.606 -134.422 1.00 33.59 461 GLN A N 1
ATOM 3851 C CA . GLN A 1 461 ? 88.805 44.072 -133.218 1.00 33.59 461 GLN A CA 1
ATOM 3852 C C . GLN A 1 461 ? 89.868 43.302 -132.434 1.00 33.59 461 GLN A C 1
ATOM 3854 O O . GLN A 1 461 ? 90.536 42.469 -133.043 1.00 33.59 461 GLN A O 1
ATOM 3859 N N . TYR A 1 462 ? 89.964 43.548 -131.130 1.00 38.50 462 TYR A N 1
ATOM 3860 C CA . TYR A 1 462 ? 90.292 42.554 -130.107 1.00 38.50 462 TYR A CA 1
ATOM 3861 C C . TYR A 1 462 ? 89.589 42.931 -128.808 1.00 38.50 462 TYR A C 1
ATOM 3863 O O . TYR A 1 462 ? 89.639 44.131 -128.453 1.00 38.50 462 TYR A O 1
#

Foldseek 3Di:
DDDDDDDDDDDDDDDDQQDCPDPDPVSVVVNVVVVVVVVVVVVVVVVVVVVPPPPDPPPPQALLSVLVVVLVVVLVVLVVVLVVQLVVLVVVVVVVVVVVVVVVVVVVVVLVVLVVVLVVVLVVLVVVLVVVVVVLVPDPDPVVNVVVVVVSVVSVVVNVVSVVVSVVVVVVVVVVVVVVVVVVVVVVVVSVVVSVVSNVVSVVVSVVSVVVSVVVSVVSVVVVVVVVVVVVVVVVVVVVVVVVVVVVVVVVVVVVVVVVVVVVVVVVVVVVVVVVVVVVVVVVVVVVVVVVVVVVVVVVVVVVVVVVVVVVVVVVVVVVVVVVVVVVVVVVVVVVVVVVVVVVVVVVVVVVVVVVVVVVVVVVVVVVVVVVVVVVVVVVVVVVVVVVVVVVVVVVVVVVVVVVVVVVQVVVCCCCVPPPVDDDDDDDDDDDDPVPDPVVVVVVVVVVVVVVCVVDDDDDDD

Sequence (462 aa):
MDTAESEQEEEEPRKKDPQVTSTDPIERKLARRLRIQKRLEQVKKTRDGREVSEEGEESIKTPIEQQIADSMVTLDHLIQDGQEQVTN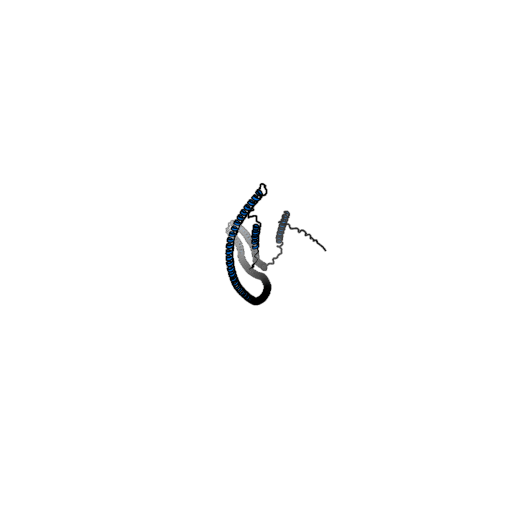IRVANDAREVKRRQEQAEARIVRMKLVEDEARESLEKLEEINQKWREISNYRDPLDIYSDMEKQKVKCEELLQAKNEVIEKLNRELDKNDEFFRRDQKRQKEDLNLLAERIDNHINMMSKAYRQELAMLDEVIKVEQSELVESTNKEWEELYKERDKEEVVNMKKKFELIIDFEKEMDTIHVEHQEKYREAKMRLEADIRVLQQELEKIKALCLLNSEKLDYNFLILKKRDAENIIMKAHQKRRINKLQDVVNKLRARIEEAERTTKAEKQRLTDEVLKLHNNIIDIGRKADQFAEVNDKKYNQVWEMNENIAKDLLEKILTADRVIHEQQLGLPWQPPDLSIMTKSELPSFSSAMQAVDKLFKDKGRLKKWQY

InterPro domains:
  IPR039505 Dynein regulatory complex protein 1/2, N-terminal [PF14772] (91-192)
  IPR039750 Dynein regulatory complex protein [PTHR21625] (22-434)

Secondary structure (DSSP, 8-state):
---------------PPPPTT-S-HHHHHHHHHHHHHHHHHHHHHHHHTTSSSSSS------HHHHHHHHHHHHHHHHHHHHHHHHHHHHHHHHHHHHHHHHHHHHHHHHHHHHHHHHHHHHHHHHHHHHHHHHHHTT---HHHHHHHHHHHHHHHHHHHHHHHHHHHHHHHHHHHHHHHHHHHHHHHHHHHHHHHHHHHHHHHHHHHHHHHHHHHHHHHHHHHHHHHHHHHHHHHHHHHHHHHHHHHHHHHHHHHHHHHHHHHHHHHHHHHHHHHHHHHHHHHHHHHHHHHHHHHHHHHHHHHHHHHHHHHHHHHHHHHHHHHHHHHHHHHHHHHHHHHHHHHHHHHHHHHHHHHHHHHHHHHHHHHHHHHHHHHHHHHHHHHHHHHHHHHHHHHHHHHHHHHHHHHHHHHHHHHHHHS-S---PPP-PPPPGGG-HHHHHHHHHHHHHHHHGGG------

Organism: NCBI:txid2509291

pLDDT: mean 81.52, std 16.6, range [30.62, 98.38]